Protein AF-A0A953H893-F1 (afdb_monomer_lite)

pLDDT: mean 81.86, std 15.28, range [32.81, 98.56]

Radius of gyration: 23.38 Å; chains: 1; bounding box: 54×58×66 Å

Secondary structure (DSSP, 8-state):
-----HHHHHHHHHHHS---SS-SSTTSEEEEEEEE----TTEEEEEE-SSGGGTTT-GGGSPBPEEETTTEEEEEEEE-TT-EEEEEEEEEE--GGGTT-TT--EEEEEEEEEEPPPPPP----SSEEEEEEE--SS-EEEEEEETTEEEEEE-EEEEE-SSTT-EEEEEEEES-TTS-EEEEEE-SSS-EE-BTTTBPEEE--SEEEEETTEEESS---SS-PPPEEEEEEEE--TTSPPPEEEEEEE-TTTTT-TT--B-EEEEESGGGTSSSS--SSS-----HHHHHHHHHHTTSS---EEEEE---TTHHHHTSPTT--SSS-----HHHHHHHIIIIIHHHHHHHS-B--SGGGEEEEEETHHHHHHHHHHHH-TTT--EEEEES--GGG-HHHHHHHHH-TT--S-EEEEE--

Structure (mmCIF, N/CA/C/O backbone):
data_AF-A0A953H893-F1
#
_entry.id   AF-A0A953H893-F1
#
loop_
_atom_site.group_PDB
_atom_site.id
_atom_site.type_symbol
_atom_site.label_atom_id
_atom_site.label_alt_id
_atom_site.label_comp_id
_atom_site.label_asym_id
_atom_site.label_entity_id
_atom_site.label_seq_id
_atom_site.pdbx_PDB_ins_code
_atom_site.Cartn_x
_atom_site.Cartn_y
_atom_site.Cartn_z
_atom_site.occupancy
_atom_site.B_iso_or_equiv
_atom_site.auth_seq_id
_atom_site.aut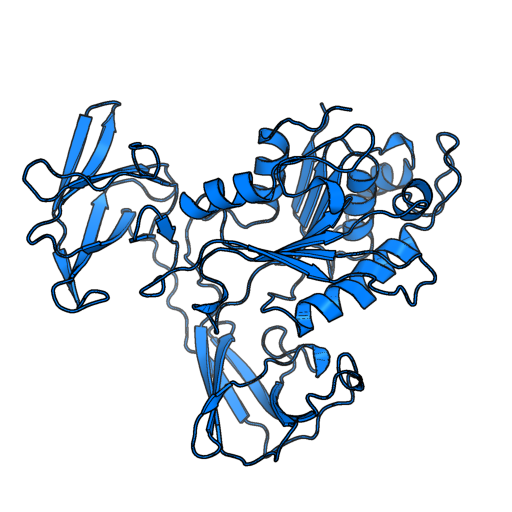h_comp_id
_atom_site.auth_asym_id
_atom_site.auth_atom_id
_atom_site.pdbx_PDB_model_num
ATOM 1 N N . MET A 1 1 ? -2.172 22.634 14.575 1.00 36.78 1 MET A N 1
ATOM 2 C CA . MET A 1 1 ? -1.052 21.774 14.131 1.00 36.78 1 MET A CA 1
ATOM 3 C C . MET A 1 1 ? -1.237 21.489 12.650 1.00 36.78 1 MET A C 1
ATOM 5 O O . MET A 1 1 ? -2.146 20.749 12.299 1.00 36.78 1 MET A O 1
ATOM 9 N N . ASN A 1 2 ? -0.450 22.142 11.789 1.00 32.81 2 ASN A N 1
ATOM 10 C CA . ASN A 1 2 ? -0.478 21.921 10.341 1.00 32.81 2 ASN A CA 1
ATOM 11 C C . ASN A 1 2 ? 0.311 20.649 10.010 1.00 32.81 2 ASN A C 1
ATOM 13 O O . ASN A 1 2 ? 1.534 20.639 10.095 1.00 32.81 2 ASN A O 1
ATOM 17 N N . LEU A 1 3 ? -0.390 19.582 9.630 1.00 42.53 3 LEU A N 1
ATOM 18 C CA . LEU A 1 3 ? 0.202 18.328 9.139 1.00 42.53 3 LEU A CA 1
ATOM 19 C C . LEU A 1 3 ? 0.480 18.330 7.639 1.00 42.53 3 LEU A C 1
ATOM 21 O O . LEU A 1 3 ? 0.764 17.288 7.059 1.00 42.53 3 LEU A O 1
ATOM 25 N N . SER A 1 4 ? 0.437 19.493 6.998 1.00 41.81 4 SER A N 1
ATOM 26 C CA . SER A 1 4 ? 0.643 19.632 5.559 1.00 41.81 4 SER A CA 1
ATOM 27 C C . SER A 1 4 ? 2.112 19.480 5.136 1.00 41.81 4 SER A C 1
ATOM 29 O O . SER A 1 4 ? 2.540 20.158 4.208 1.00 41.81 4 SER A O 1
ATOM 31 N N . VAL A 1 5 ? 2.913 18.640 5.803 1.00 49.06 5 VAL A N 1
ATOM 32 C CA . VAL A 1 5 ? 4.289 18.350 5.375 1.00 49.06 5 VAL A CA 1
ATOM 33 C C . VAL A 1 5 ? 4.321 16.941 4.777 1.00 49.06 5 VAL A C 1
ATOM 35 O O . VAL A 1 5 ? 4.473 15.972 5.526 1.00 49.06 5 VAL A O 1
ATOM 38 N N . PRO A 1 6 ? 4.213 16.803 3.438 1.00 49.00 6 PRO A N 1
ATOM 39 C CA . PRO A 1 6 ? 4.282 15.526 2.723 1.00 49.00 6 PRO A CA 1
ATOM 40 C C . PRO A 1 6 ? 5.420 14.608 3.190 1.00 49.00 6 PRO A C 1
ATOM 42 O O . PRO A 1 6 ? 5.248 13.396 3.246 1.00 49.00 6 PRO A O 1
ATOM 45 N N . GLY A 1 7 ? 6.559 15.172 3.610 1.00 47.12 7 GLY A N 1
ATOM 46 C CA . GLY A 1 7 ? 7.709 14.411 4.110 1.00 47.12 7 GLY A CA 1
ATOM 47 C C . GLY A 1 7 ? 7.416 13.513 5.321 1.00 47.12 7 GLY A C 1
ATOM 48 O O . GLY A 1 7 ? 7.920 12.397 5.376 1.00 47.12 7 GLY A O 1
ATOM 49 N N . LYS A 1 8 ? 6.564 13.939 6.261 1.00 55.28 8 LYS A N 1
ATOM 50 C CA . LYS A 1 8 ? 6.243 13.152 7.470 1.00 55.28 8 LYS A CA 1
ATOM 51 C C . LYS A 1 8 ? 5.391 11.923 7.135 1.00 55.28 8 LYS A C 1
ATOM 53 O O . LYS A 1 8 ? 5.615 10.831 7.655 1.00 55.28 8 LYS A O 1
ATOM 58 N N . ILE A 1 9 ? 4.455 12.096 6.204 1.00 57.38 9 ILE A N 1
ATOM 59 C CA . ILE A 1 9 ? 3.595 11.027 5.685 1.00 57.38 9 ILE A CA 1
ATOM 60 C C . ILE A 1 9 ? 4.431 10.022 4.888 1.00 57.38 9 ILE A C 1
ATOM 62 O O . ILE A 1 9 ? 4.308 8.821 5.107 1.00 57.38 9 ILE A O 1
ATOM 66 N N . VAL A 1 10 ? 5.342 10.503 4.035 1.00 52.44 10 VAL A N 1
ATOM 67 C CA . VAL A 1 10 ? 6.276 9.661 3.266 1.00 52.44 10 VAL A CA 1
ATOM 68 C C . VAL A 1 10 ? 7.054 8.708 4.179 1.00 52.44 10 VAL A C 1
ATOM 70 O O . VAL A 1 10 ? 7.109 7.512 3.903 1.00 52.44 10 VAL A O 1
ATOM 73 N N . VAL A 1 11 ? 7.622 9.198 5.285 1.00 50.47 11 VAL A N 1
ATOM 74 C CA . VAL A 1 11 ? 8.445 8.361 6.175 1.00 50.47 11 VAL A CA 1
ATOM 75 C C . VAL A 1 11 ? 7.604 7.337 6.945 1.00 50.47 11 VAL A C 1
ATOM 77 O O . VAL A 1 11 ? 7.998 6.173 7.038 1.00 50.47 11 VAL A O 1
ATOM 80 N N . ALA A 1 12 ? 6.416 7.715 7.425 1.00 52.75 12 ALA A N 1
ATOM 81 C CA . ALA A 1 12 ? 5.492 6.764 8.046 1.00 52.75 12 ALA A CA 1
ATOM 82 C C . ALA A 1 12 ? 5.091 5.637 7.076 1.00 52.75 12 ALA A C 1
ATOM 84 O O . ALA A 1 12 ? 5.071 4.466 7.458 1.00 52.75 12 ALA A O 1
ATOM 85 N N . LEU A 1 13 ? 4.833 5.974 5.809 1.00 55.53 13 LEU A N 1
ATOM 86 C CA . LEU A 1 13 ? 4.508 5.008 4.757 1.00 55.53 13 LEU A CA 1
ATOM 87 C C . LEU A 1 13 ? 5.696 4.094 4.429 1.00 55.53 13 LEU A C 1
ATOM 89 O O . LEU A 1 13 ? 5.523 2.884 4.292 1.00 55.53 13 LEU A O 1
ATOM 93 N N . LEU A 1 14 ? 6.910 4.645 4.369 1.00 49.81 14 LEU A N 1
ATOM 94 C CA . LEU A 1 14 ? 8.134 3.867 4.166 1.00 49.81 14 LEU A CA 1
ATOM 95 C C . LEU A 1 14 ? 8.400 2.890 5.316 1.00 49.81 14 LEU A C 1
ATOM 97 O O . LEU A 1 14 ? 8.909 1.804 5.070 1.00 49.81 14 LEU A O 1
ATOM 101 N N . LEU A 1 15 ? 8.032 3.227 6.554 1.00 49.03 15 LEU A N 1
ATOM 102 C CA . LEU A 1 15 ? 8.208 2.352 7.721 1.00 49.03 15 LEU A CA 1
ATOM 103 C C . LEU A 1 15 ? 7.083 1.325 7.877 1.00 49.03 15 LEU A C 1
ATOM 105 O O . LEU A 1 15 ? 7.328 0.202 8.336 1.00 49.03 15 LEU A O 1
ATOM 109 N N . ALA A 1 16 ? 5.875 1.665 7.413 1.00 45.41 16 ALA A N 1
ATOM 110 C CA . ALA A 1 16 ? 4.759 0.736 7.254 1.00 45.41 16 ALA A CA 1
ATOM 111 C C . ALA A 1 16 ? 5.060 -0.375 6.221 1.00 45.41 16 ALA A C 1
ATOM 113 O O . ALA A 1 16 ? 4.390 -1.414 6.179 1.00 45.41 16 ALA A O 1
ATOM 114 N N . VAL A 1 17 ? 6.112 -0.218 5.418 1.00 46.03 17 VAL A N 1
ATOM 115 C CA . VAL A 1 17 ? 6.504 -1.136 4.351 1.00 46.03 17 VAL A CA 1
ATOM 116 C C . VAL A 1 17 ? 7.952 -1.607 4.571 1.00 46.03 17 VAL A C 1
ATOM 118 O O . VAL A 1 17 ? 8.755 -0.944 5.215 1.00 46.03 17 VAL A O 1
ATOM 121 N N . ASN A 1 18 ? 8.307 -2.824 4.149 1.00 42.53 18 ASN A N 1
ATOM 122 C CA . ASN A 1 18 ? 9.718 -3.229 4.187 1.00 42.53 18 ASN A CA 1
ATOM 123 C C . ASN A 1 18 ? 10.479 -2.446 3.106 1.00 42.53 18 ASN A C 1
ATOM 125 O O . ASN A 1 18 ? 10.007 -2.462 1.966 1.00 42.53 18 ASN A O 1
ATOM 129 N N . PRO A 1 19 ? 11.609 -1.778 3.422 1.00 40.00 19 PRO A N 1
ATOM 130 C CA . PRO A 1 19 ? 12.441 -1.182 2.387 1.00 40.00 19 PRO A CA 1
ATOM 131 C C . PRO A 1 19 ? 12.851 -2.281 1.407 1.00 40.00 19 PRO A C 1
ATOM 133 O O . PRO A 1 19 ? 13.247 -3.371 1.814 1.00 40.00 19 PRO A O 1
ATOM 136 N N . LEU A 1 20 ? 12.715 -1.983 0.117 1.00 44.66 20 LEU A N 1
ATOM 137 C CA . LEU A 1 20 ? 12.927 -2.879 -1.025 1.00 44.66 20 LEU A CA 1
ATOM 138 C C . LEU A 1 20 ? 14.404 -3.241 -1.269 1.00 44.66 20 LEU A C 1
ATOM 140 O O . LEU A 1 20 ? 14.772 -3.649 -2.370 1.00 44.66 20 LEU A O 1
ATOM 144 N N . HIS A 1 21 ? 15.256 -3.069 -0.257 1.00 37.03 21 HIS A N 1
ATOM 145 C CA . HIS A 1 21 ? 16.656 -3.454 -0.324 1.00 37.03 21 HIS A CA 1
ATOM 146 C C . HIS A 1 21 ? 16.691 -4.971 -0.325 1.00 37.03 21 HIS A C 1
ATOM 148 O O . HIS A 1 21 ? 16.448 -5.579 0.716 1.00 37.03 21 HIS A O 1
ATOM 154 N N . ALA A 1 22 ? 16.982 -5.538 -1.493 1.00 38.00 22 ALA A N 1
ATOM 155 C CA . ALA A 1 22 ? 17.021 -6.964 -1.739 1.00 38.00 22 ALA A CA 1
ATOM 156 C C . ALA A 1 22 ? 15.667 -7.681 -1.566 1.00 38.00 22 ALA A C 1
ATOM 158 O O . ALA A 1 22 ? 14.973 -7.553 -0.566 1.00 38.00 22 ALA A O 1
ATOM 159 N N . LEU A 1 23 ? 15.355 -8.557 -2.522 1.00 37.12 23 LEU A N 1
ATOM 160 C CA . LEU A 1 23 ? 14.171 -9.425 -2.584 1.00 37.12 23 LEU A CA 1
ATOM 161 C C . LEU A 1 23 ? 12.924 -8.722 -3.149 1.00 37.12 23 LEU A C 1
ATOM 163 O O . LEU A 1 23 ? 12.325 -7.843 -2.535 1.00 37.12 23 LEU A O 1
ATOM 167 N N . GLY A 1 24 ? 12.524 -9.159 -4.348 1.00 36.31 24 GLY A N 1
ATOM 168 C CA . GLY A 1 24 ? 11.235 -8.854 -4.970 1.00 36.31 24 GLY A CA 1
ATOM 169 C C . GLY A 1 24 ? 10.045 -9.381 -4.139 1.00 36.31 24 GLY A C 1
ATOM 170 O O . GLY A 1 24 ? 10.133 -9.461 -2.918 1.00 36.31 24 GLY A O 1
ATOM 171 N N . PRO A 1 25 ? 8.905 -9.780 -4.726 1.00 35.97 25 PRO A N 1
ATOM 172 C CA . PRO A 1 25 ? 7.653 -10.113 -4.018 1.00 35.97 25 PRO A CA 1
ATOM 173 C C . PRO A 1 25 ? 7.696 -11.436 -3.217 1.00 35.97 25 PRO A C 1
ATOM 175 O O . PRO A 1 25 ? 6.700 -12.134 -3.046 1.00 35.97 25 PRO A O 1
ATOM 178 N N . ASP A 1 26 ? 8.860 -11.814 -2.714 1.00 44.38 26 ASP A N 1
ATOM 179 C CA . ASP A 1 26 ? 9.380 -13.157 -2.846 1.00 44.38 26 ASP A CA 1
ATOM 180 C C . ASP A 1 26 ? 9.545 -13.858 -1.488 1.00 44.38 26 ASP A C 1
ATOM 182 O O . ASP A 1 26 ? 10.464 -14.640 -1.281 1.00 44.38 26 ASP A O 1
ATOM 186 N N . GLN A 1 27 ? 8.593 -13.674 -0.575 1.00 50.25 27 GLN A N 1
ATOM 187 C CA . GLN A 1 27 ? 8.448 -14.550 0.603 1.00 50.25 27 GLN A CA 1
ATOM 188 C C . GLN A 1 27 ? 7.457 -15.697 0.371 1.00 50.25 27 GLN A C 1
ATOM 190 O O . GLN A 1 27 ? 7.289 -16.553 1.231 1.00 50.25 27 GLN A O 1
ATOM 195 N N . LEU A 1 28 ? 6.796 -15.724 -0.789 1.00 52.19 28 LEU A N 1
ATOM 196 C CA . LEU A 1 28 ? 5.761 -16.696 -1.116 1.00 52.19 28 LEU A CA 1
ATOM 197 C C . LEU A 1 28 ? 6.051 -17.350 -2.479 1.00 52.19 28 LEU A C 1
ATOM 199 O O . LEU A 1 28 ? 6.642 -16.735 -3.365 1.00 52.19 28 LEU A O 1
ATOM 203 N N . VAL A 1 29 ? 5.656 -18.608 -2.634 1.00 61.03 29 VAL A N 1
ATOM 204 C CA . VAL A 1 29 ? 5.657 -19.395 -3.867 1.00 61.03 29 VAL A CA 1
ATOM 205 C C . VAL A 1 29 ? 4.220 -19.452 -4.360 1.00 61.03 29 VAL A C 1
ATOM 207 O O . VAL A 1 29 ? 3.318 -19.871 -3.630 1.00 61.03 29 VAL A O 1
ATOM 210 N N . THR A 1 30 ? 4.002 -19.010 -5.598 1.00 70.44 30 THR A N 1
ATOM 211 C CA . THR A 1 30 ? 2.677 -19.075 -6.220 1.00 70.44 30 THR A CA 1
ATOM 212 C C . THR A 1 30 ? 2.291 -20.535 -6.403 1.00 70.44 30 THR A C 1
ATOM 214 O O . THR A 1 30 ? 2.980 -21.287 -7.088 1.00 70.44 30 THR A O 1
ATOM 217 N N . THR A 1 31 ? 1.197 -20.930 -5.765 1.00 75.81 31 THR A N 1
ATOM 218 C CA . THR A 1 31 ? 0.697 -22.298 -5.754 1.00 75.81 31 THR A CA 1
ATOM 219 C C . THR A 1 31 ? -0.688 -22.328 -6.372 1.00 75.81 31 THR A C 1
ATOM 221 O O . THR A 1 31 ? -1.610 -21.688 -5.867 1.00 75.81 31 THR A O 1
ATOM 224 N N . ASP A 1 32 ? -0.831 -23.091 -7.453 1.00 82.88 32 ASP A N 1
ATOM 225 C CA . ASP A 1 32 ? -2.120 -23.301 -8.105 1.00 82.88 32 ASP A CA 1
ATOM 226 C C . ASP A 1 32 ? -2.994 -24.254 -7.278 1.00 82.88 32 ASP A C 1
ATOM 228 O O . ASP A 1 32 ? -2.524 -25.295 -6.794 1.00 82.88 32 ASP A O 1
ATOM 232 N N . MET A 1 33 ? -4.259 -23.870 -7.130 1.00 87.38 33 MET A N 1
ATOM 233 C CA . MET A 1 33 ? -5.335 -24.621 -6.497 1.00 87.38 33 MET A CA 1
ATOM 234 C C . MET A 1 33 ? -6.470 -24.749 -7.504 1.00 87.38 33 MET A C 1
ATOM 236 O O . MET A 1 33 ? -6.950 -23.738 -8.016 1.00 87.38 33 MET A O 1
ATOM 240 N N . THR A 1 34 ? -6.908 -25.979 -7.754 1.00 90.62 34 THR A N 1
ATOM 241 C CA . THR A 1 34 ? -7.992 -26.269 -8.694 1.00 90.62 34 THR A CA 1
ATOM 242 C C . THR A 1 34 ? -8.961 -27.245 -8.058 1.00 90.62 34 THR A C 1
ATOM 244 O O . THR A 1 34 ? -8.540 -28.249 -7.481 1.00 90.62 34 THR A O 1
ATOM 247 N N . TYR A 1 35 ? -10.252 -26.968 -8.190 1.00 92.69 35 TYR A N 1
ATOM 248 C CA . TYR A 1 35 ? -11.312 -27.877 -7.780 1.00 92.69 35 TYR A CA 1
ATOM 249 C C . TYR A 1 35 ? -12.429 -27.863 -8.816 1.00 92.69 35 TYR A C 1
ATOM 251 O O . TYR A 1 35 ? -12.827 -26.798 -9.276 1.00 92.69 35 TYR A O 1
ATOM 259 N N . THR A 1 36 ? -12.919 -29.036 -9.208 1.00 93.19 36 THR A N 1
ATOM 260 C CA . THR A 1 36 ? -13.988 -29.151 -10.211 1.00 93.19 36 THR A CA 1
ATOM 261 C C . THR A 1 36 ? -15.236 -29.675 -9.530 1.00 93.19 36 THR A C 1
ATOM 263 O O . THR A 1 36 ? -15.268 -30.836 -9.127 1.00 93.19 36 THR A O 1
ATOM 266 N N . PHE A 1 37 ? -16.222 -28.803 -9.339 1.00 90.62 37 PHE A N 1
ATOM 267 C CA . PHE A 1 37 ? -17.464 -29.137 -8.651 1.00 90.62 37 PHE A CA 1
ATOM 268 C C . PHE A 1 37 ? -18.530 -28.075 -8.913 1.00 90.62 37 PHE A C 1
ATOM 270 O O . PHE A 1 37 ? -18.253 -26.873 -8.848 1.00 90.62 37 PHE A O 1
ATOM 277 N N . ASP A 1 38 ? -19.753 -28.516 -9.187 1.00 89.81 38 ASP A N 1
ATOM 278 C CA . ASP A 1 38 ? -20.901 -27.622 -9.282 1.00 89.81 38 ASP A CA 1
ATOM 279 C C . ASP A 1 38 ? -21.455 -27.357 -7.877 1.00 89.81 38 ASP A C 1
ATOM 281 O O . ASP A 1 38 ? -21.917 -28.267 -7.190 1.00 89.81 38 ASP A O 1
ATOM 285 N N . VAL A 1 39 ? -21.367 -26.104 -7.433 1.00 87.94 39 VAL A N 1
ATOM 286 C CA . VAL A 1 39 ? -21.871 -25.656 -6.126 1.00 87.94 39 VAL A CA 1
ATOM 287 C C . VAL A 1 39 ? -23.250 -24.999 -6.207 1.00 87.94 39 VAL A C 1
ATOM 289 O O . VAL A 1 39 ? -23.786 -24.568 -5.184 1.00 87.94 39 VAL A O 1
ATOM 292 N N . GLY A 1 40 ? -23.846 -24.941 -7.399 1.00 84.75 40 GLY A N 1
ATOM 293 C CA . GLY A 1 40 ? -25.124 -24.289 -7.639 1.00 84.75 40 GLY A CA 1
ATOM 294 C C . GLY A 1 40 ? -25.056 -22.759 -7.584 1.00 84.75 40 GLY A C 1
ATOM 295 O O . GLY A 1 40 ? -24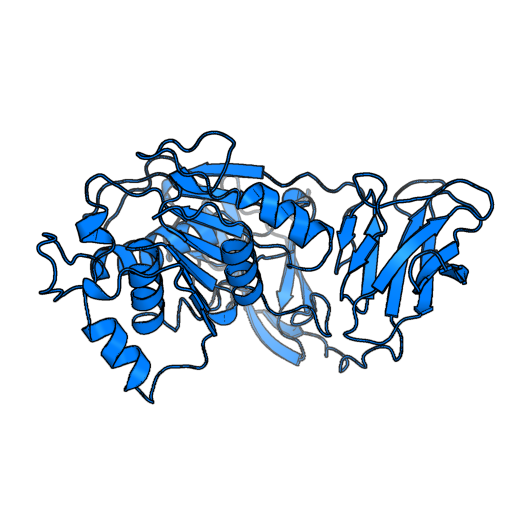.083 -22.148 -7.136 1.00 84.75 40 GLY A O 1
ATOM 296 N N . PHE A 1 41 ? -26.126 -22.123 -8.058 1.00 80.69 41 PHE A N 1
ATOM 297 C CA . PHE A 1 41 ? -26.231 -20.666 -8.111 1.00 80.69 41 PHE A CA 1
ATOM 298 C C . PHE A 1 41 ? -26.199 -20.033 -6.711 1.00 80.69 41 PHE A C 1
ATOM 300 O O . PHE A 1 41 ? -26.800 -20.548 -5.771 1.00 80.69 41 PHE A O 1
ATOM 307 N N . GLY A 1 42 ? -25.524 -18.886 -6.590 1.00 80.56 42 GLY A N 1
ATOM 308 C CA . GLY A 1 42 ? -25.400 -18.153 -5.325 1.00 80.56 42 GLY A CA 1
ATOM 309 C C . GLY A 1 42 ? -24.363 -18.725 -4.357 1.00 80.56 42 GLY A C 1
ATOM 310 O O . GLY A 1 42 ? -24.311 -18.284 -3.207 1.00 80.56 42 GLY A O 1
ATOM 311 N N . ASN A 1 43 ? -23.543 -19.677 -4.809 1.00 86.62 43 ASN A N 1
ATOM 312 C CA . ASN A 1 43 ? -22.453 -20.240 -4.031 1.00 86.62 43 ASN A CA 1
ATOM 313 C C . ASN A 1 43 ? -21.107 -20.133 -4.748 1.00 86.62 43 ASN A C 1
ATOM 315 O O . ASN A 1 43 ? -21.029 -20.046 -5.974 1.00 86.62 43 ASN A O 1
ATOM 319 N N . SER A 1 44 ? -20.038 -20.196 -3.960 1.00 87.50 44 SER A N 1
ATOM 320 C CA . SER A 1 44 ? -18.665 -20.161 -4.447 1.00 87.50 44 SER A CA 1
ATOM 321 C C . SER A 1 44 ? -17.751 -21.091 -3.664 1.00 87.50 44 SER A C 1
ATOM 323 O O . SER A 1 44 ? -17.996 -21.395 -2.494 1.00 87.50 44 SER A O 1
ATOM 325 N N . ILE A 1 45 ? -16.658 -21.505 -4.306 1.00 91.38 45 ILE A N 1
ATOM 326 C CA . ILE A 1 45 ? -15.646 -22.356 -3.678 1.00 91.38 45 ILE A CA 1
ATOM 327 C C . ILE A 1 45 ? -14.568 -21.514 -3.014 1.00 91.38 45 ILE A C 1
ATOM 329 O O . ILE A 1 45 ? -14.069 -20.544 -3.581 1.00 91.38 45 ILE A O 1
ATOM 333 N N . PHE A 1 46 ? -14.184 -21.923 -1.812 1.00 91.31 46 PHE A N 1
ATOM 334 C CA . PHE A 1 46 ? -13.110 -21.335 -1.029 1.00 91.31 46 PHE A CA 1
ATOM 335 C C . PHE A 1 46 ? -12.091 -22.403 -0.647 1.00 91.31 46 PHE A C 1
ATOM 337 O O . PHE A 1 46 ? -12.429 -23.582 -0.547 1.00 91.31 46 PHE A O 1
ATOM 344 N N . VAL A 1 47 ? -10.845 -21.999 -0.416 1.00 90.88 47 VAL A N 1
ATOM 345 C CA . VAL A 1 47 ? -9.776 -22.882 0.069 1.00 90.88 47 VAL A CA 1
ATOM 346 C C . VAL A 1 47 ? -9.368 -22.487 1.485 1.00 90.88 47 VAL A C 1
ATOM 348 O O . VAL A 1 47 ? -9.115 -21.318 1.748 1.00 90.88 47 VAL A O 1
ATOM 351 N N . GLY A 1 48 ? -9.310 -23.449 2.405 1.00 87.25 48 GLY A N 1
ATOM 352 C CA . GLY A 1 48 ? -9.019 -23.207 3.820 1.00 87.25 48 GLY A CA 1
ATOM 353 C C . GLY A 1 48 ? -7.914 -24.106 4.368 1.00 87.25 48 GLY A C 1
ATOM 354 O O . GLY A 1 48 ? -7.876 -25.296 4.055 1.00 87.25 48 GLY A O 1
ATOM 355 N N . ALA A 1 49 ? -7.035 -23.554 5.205 1.00 83.31 49 ALA A N 1
ATOM 356 C CA . ALA A 1 49 ? -6.023 -24.290 5.968 1.00 83.31 49 ALA A CA 1
ATOM 357 C C . ALA A 1 49 ? -5.625 -23.510 7.239 1.00 83.31 49 ALA A C 1
ATOM 359 O O . ALA A 1 49 ? -5.843 -22.297 7.289 1.00 83.31 49 ALA A O 1
ATOM 360 N N . PRO A 1 50 ? -5.001 -24.153 8.246 1.00 80.06 50 PRO A N 1
ATOM 361 C CA . PRO A 1 50 ? -4.485 -23.487 9.446 1.00 80.06 50 PRO A CA 1
ATOM 362 C C . PRO A 1 50 ? -3.157 -22.761 9.159 1.00 80.06 50 PRO A C 1
ATOM 364 O O . PRO A 1 50 ? -2.152 -22.972 9.831 1.00 80.06 50 PRO A O 1
ATOM 367 N N . ILE A 1 51 ? -3.134 -21.965 8.088 1.00 62.94 51 ILE A N 1
ATOM 368 C CA . ILE A 1 51 ? -2.057 -21.030 7.772 1.00 62.94 51 ILE A CA 1
ATOM 369 C C . ILE A 1 51 ? -2.666 -19.691 7.336 1.00 62.94 51 ILE A C 1
ATOM 371 O O . ILE A 1 51 ? -3.704 -19.693 6.662 1.00 62.94 51 ILE A O 1
ATOM 375 N N . PRO A 1 52 ? -2.029 -18.546 7.641 1.00 56.94 52 PRO A N 1
ATOM 376 C CA . PRO A 1 52 ? -2.612 -17.223 7.402 1.00 56.94 52 PRO A CA 1
ATOM 377 C C . PRO A 1 52 ? -3.062 -16.971 5.960 1.00 56.94 52 PRO A C 1
ATOM 379 O O . PRO A 1 52 ? -4.099 -16.355 5.726 1.00 56.94 52 PRO A O 1
ATOM 382 N N . GLN A 1 53 ? -2.301 -17.470 4.983 1.00 64.25 53 GLN A N 1
ATOM 383 C CA . GLN A 1 53 ? -2.569 -17.283 3.554 1.00 64.25 53 GLN A CA 1
ATOM 384 C C . GLN A 1 53 ? -3.793 -18.071 3.060 1.00 64.25 53 GLN A C 1
ATOM 386 O O . GLN A 1 53 ? -4.320 -17.761 1.996 1.00 64.25 53 GLN A O 1
ATOM 391 N N . LEU A 1 54 ? -4.244 -19.074 3.820 1.00 73.12 54 LEU A N 1
ATOM 392 C CA . LEU A 1 54 ? -5.431 -19.888 3.541 1.00 73.12 54 LEU A CA 1
ATOM 393 C C . LEU A 1 54 ? -6.482 -19.739 4.652 1.00 73.12 54 LEU A C 1
ATOM 395 O O . LEU A 1 54 ? -7.237 -20.664 4.940 1.00 73.12 54 LEU A O 1
ATOM 399 N N . GLY A 1 55 ? -6.524 -18.569 5.285 1.00 62.84 55 GLY A N 1
ATOM 400 C CA . GLY A 1 55 ? -7.578 -18.202 6.221 1.00 62.84 55 GLY A CA 1
ATOM 401 C C . GLY A 1 55 ? -7.361 -18.613 7.673 1.00 62.84 55 GLY A C 1
ATOM 402 O O . GLY A 1 55 ? -8.238 -18.324 8.473 1.00 62.84 55 GLY A O 1
ATOM 403 N N . ASP A 1 56 ? -6.229 -19.220 8.040 1.00 69.00 56 ASP A N 1
ATOM 404 C CA . ASP A 1 56 ? -5.878 -19.555 9.433 1.00 69.00 56 ASP A CA 1
ATOM 405 C C . ASP A 1 56 ? -6.952 -20.388 10.164 1.00 69.00 56 ASP A C 1
ATOM 407 O O . ASP A 1 56 ? -7.314 -20.151 11.313 1.00 69.00 56 ASP A O 1
ATOM 411 N N . GLY A 1 57 ? -7.555 -21.336 9.441 1.00 70.38 57 GLY A N 1
ATOM 412 C CA . GLY A 1 57 ? -8.664 -22.156 9.940 1.00 70.38 57 GLY A CA 1
ATOM 413 C C . GLY A 1 57 ? -10.009 -21.423 10.060 1.00 70.38 57 GLY A C 1
ATOM 414 O O . GLY A 1 57 ? -11.003 -22.047 10.421 1.00 70.38 57 GLY A O 1
ATOM 415 N N . GLN A 1 58 ? -10.074 -20.135 9.719 1.00 67.88 58 GLN A N 1
ATOM 416 C CA . GLN A 1 58 ? -11.291 -19.326 9.740 1.00 67.88 58 GLN A CA 1
ATOM 417 C C . GLN A 1 58 ? -11.870 -19.167 8.328 1.00 67.88 58 GLN A C 1
ATOM 419 O O . GLN A 1 58 ? -11.193 -18.736 7.393 1.00 67.88 58 GLN A O 1
ATOM 424 N N . MET A 1 59 ? -13.165 -19.459 8.168 1.00 77.44 59 MET A N 1
ATOM 425 C CA . MET A 1 59 ? -13.842 -19.340 6.866 1.00 77.44 59 MET A CA 1
ATOM 426 C C . MET A 1 59 ? -13.965 -17.912 6.361 1.00 77.44 59 MET A C 1
ATOM 428 O O . MET A 1 59 ? -13.938 -17.697 5.152 1.00 77.44 59 MET A O 1
ATOM 432 N N . ILE A 1 60 ? -14.034 -16.931 7.258 1.00 64.31 60 ILE A N 1
ATOM 433 C CA . ILE A 1 60 ? -14.181 -15.513 6.899 1.00 64.31 60 ILE A CA 1
ATOM 434 C C . ILE A 1 60 ? -12.971 -15.017 6.090 1.00 64.31 60 ILE A C 1
ATOM 436 O O . ILE A 1 60 ? -13.119 -14.162 5.222 1.00 64.31 60 ILE A O 1
ATOM 440 N N . THR A 1 61 ? -11.793 -15.583 6.345 1.00 61.34 61 THR A N 1
ATOM 441 C CA . THR A 1 61 ? -10.504 -15.190 5.758 1.00 61.34 61 THR A CA 1
ATOM 442 C C . THR A 1 61 ? -9.981 -16.179 4.715 1.00 61.34 61 THR A C 1
ATOM 444 O O . THR A 1 61 ? -8.888 -15.986 4.185 1.00 61.34 61 THR A O 1
ATOM 447 N N . ALA A 1 62 ? -10.734 -17.240 4.414 1.00 75.88 62 ALA A N 1
ATOM 448 C CA . ALA A 1 62 ? -10.382 -18.205 3.379 1.00 75.88 62 ALA A CA 1
ATOM 449 C C . ALA A 1 62 ? -10.402 -17.543 1.981 1.00 75.88 62 ALA A C 1
ATOM 451 O O . ALA A 1 62 ? -11.350 -16.813 1.676 1.00 75.88 62 ALA A O 1
ATOM 452 N N . PRO A 1 63 ? -9.405 -17.787 1.109 1.00 72.62 63 PRO A N 1
ATOM 453 C CA . PRO A 1 63 ? -9.429 -17.297 -0.268 1.00 72.62 63 PRO A CA 1
ATOM 454 C C . PRO A 1 63 ? -10.567 -17.899 -1.103 1.00 72.62 63 PRO A C 1
ATOM 456 O O . PRO A 1 63 ? -10.745 -19.120 -1.135 1.00 72.62 63 PRO A O 1
ATOM 459 N N . LYS A 1 64 ? -11.300 -17.038 -1.820 1.00 82.44 64 LYS A N 1
ATOM 460 C CA . LYS A 1 64 ? -12.306 -17.417 -2.827 1.00 82.44 64 LYS A CA 1
ATOM 461 C C . LYS A 1 64 ? -11.625 -17.854 -4.126 1.00 82.44 64 LYS A C 1
ATOM 463 O O . LYS A 1 64 ? -10.690 -17.195 -4.581 1.00 82.44 64 LYS A O 1
ATOM 468 N N . LEU A 1 65 ? -12.108 -18.930 -4.738 1.00 85.75 65 LEU A N 1
ATOM 469 C CA . LEU A 1 65 ? -11.691 -19.375 -6.066 1.00 85.75 65 LEU A CA 1
ATOM 470 C C . LEU A 1 65 ? -12.522 -18.683 -7.153 1.00 85.75 65 LEU A C 1
ATOM 472 O O . LEU A 1 65 ? -13.687 -18.336 -6.957 1.00 85.75 65 LEU A O 1
ATOM 476 N N . VAL A 1 66 ? -11.918 -18.518 -8.325 1.00 78.50 66 VAL A N 1
ATOM 477 C CA . VAL A 1 66 ? -12.548 -17.960 -9.521 1.00 78.50 66 VAL A CA 1
ATOM 478 C C . VAL A 1 66 ? -13.152 -19.093 -10.346 1.00 78.50 66 VAL A C 1
ATOM 480 O O . VAL A 1 66 ? -12.462 -20.059 -10.677 1.00 78.50 66 VAL A O 1
ATOM 483 N N . TYR A 1 67 ? -14.435 -18.962 -10.679 1.00 79.25 67 TYR A N 1
ATOM 484 C CA . TYR A 1 67 ? -15.142 -19.884 -11.563 1.00 79.25 67 TYR A CA 1
ATOM 485 C C . TYR A 1 67 ? -14.691 -19.719 -13.017 1.00 79.25 67 TYR A C 1
ATOM 487 O O . TYR A 1 67 ? -14.554 -18.604 -13.522 1.00 79.25 67 TYR A O 1
ATOM 495 N N . THR A 1 68 ? -14.544 -20.844 -13.706 1.00 79.38 68 THR A N 1
ATOM 496 C CA . THR A 1 68 ? -14.382 -20.935 -15.157 1.00 79.38 68 THR A CA 1
ATOM 497 C C . THR A 1 68 ? -15.390 -21.945 -15.726 1.00 79.38 68 THR A C 1
ATOM 499 O O . THR A 1 68 ? -15.808 -22.855 -15.000 1.00 79.38 68 THR A O 1
ATOM 502 N N . PRO A 1 69 ? -15.829 -21.792 -16.996 1.00 81.81 69 PRO A N 1
ATOM 503 C CA . PRO A 1 69 ? -16.798 -22.698 -17.614 1.00 81.81 69 PRO A CA 1
ATOM 504 C C . PRO A 1 69 ? -16.423 -24.177 -17.453 1.00 81.81 69 PRO A C 1
ATOM 506 O O . PRO A 1 69 ? -15.260 -24.545 -17.601 1.00 81.81 69 PRO A O 1
ATOM 509 N N . GLY A 1 70 ? -17.421 -25.017 -17.162 1.00 85.44 70 GLY A N 1
ATOM 510 C CA . GLY A 1 70 ? -17.220 -26.438 -16.852 1.00 85.44 70 GLY A CA 1
ATOM 511 C C . GLY A 1 70 ? -17.103 -26.748 -15.356 1.00 85.44 70 GLY A C 1
ATOM 512 O O . GLY A 1 70 ? -16.570 -27.794 -15.001 1.00 85.44 70 GLY A O 1
ATOM 513 N N . ALA A 1 71 ? -17.586 -25.854 -14.482 1.00 87.44 71 ALA A N 1
ATOM 514 C CA . ALA A 1 71 ? -17.529 -26.018 -13.025 1.00 87.44 71 ALA A CA 1
ATOM 515 C C . ALA A 1 71 ? -16.105 -26.147 -12.463 1.00 87.44 71 ALA A C 1
ATOM 517 O O . ALA A 1 71 ? -15.892 -26.762 -11.417 1.00 87.44 71 ALA A O 1
ATOM 518 N N . VAL A 1 72 ? -15.131 -25.539 -13.145 1.00 90.50 72 VAL A N 1
ATOM 519 C CA . VAL A 1 72 ? -13.731 -25.526 -12.725 1.00 90.50 72 VAL A CA 1
ATOM 520 C C . VAL A 1 72 ? -13.462 -24.247 -11.945 1.00 90.50 72 VAL A C 1
ATOM 522 O O . VAL A 1 72 ? -13.595 -23.137 -12.459 1.00 90.50 72 VAL A O 1
ATOM 525 N N . TRP A 1 73 ? -13.046 -24.406 -10.699 1.00 89.50 73 TRP A N 1
ATOM 526 C CA . TRP A 1 73 ? -12.708 -23.328 -9.787 1.00 89.50 73 TRP A CA 1
ATOM 527 C C . TRP A 1 73 ? -11.201 -23.281 -9.617 1.00 89.50 73 TRP A C 1
ATOM 529 O O . TRP A 1 73 ? -10.580 -24.305 -9.327 1.00 89.50 73 TRP A O 1
ATOM 539 N N . THR A 1 74 ? -10.606 -22.101 -9.772 1.00 83.44 74 THR A N 1
ATOM 540 C CA . THR A 1 74 ? -9.152 -21.930 -9.676 1.00 83.44 74 THR A CA 1
ATOM 541 C C . THR A 1 74 ? -8.763 -20.780 -8.759 1.00 83.44 74 THR A C 1
ATOM 543 O O . THR A 1 74 ? -9.441 -19.760 -8.677 1.00 83.44 74 THR A O 1
ATOM 546 N N . ALA A 1 75 ? -7.639 -20.929 -8.069 1.00 75.88 75 ALA A N 1
ATOM 547 C CA . ALA A 1 75 ? -6.951 -19.834 -7.403 1.00 75.88 75 ALA A CA 1
ATOM 548 C C . ALA A 1 75 ? -5.446 -20.043 -7.525 1.00 75.88 75 ALA A C 1
ATOM 550 O O . ALA A 1 75 ? -4.964 -21.172 -7.441 1.00 75.88 75 ALA A O 1
ATOM 551 N N . LYS A 1 76 ? -4.690 -18.951 -7.657 1.00 71.00 76 LYS A N 1
ATOM 552 C CA . LYS A 1 76 ? -3.255 -18.984 -7.370 1.00 71.00 76 LYS A CA 1
ATOM 553 C C . LYS A 1 76 ? -3.023 -18.271 -6.052 1.00 71.00 76 LYS A C 1
ATOM 555 O O . LYS A 1 76 ? -3.376 -17.102 -5.914 1.00 71.00 76 LYS A O 1
ATOM 560 N N . VAL A 1 77 ? -2.444 -18.979 -5.091 1.00 65.81 77 VAL A N 1
ATOM 561 C CA . VAL A 1 77 ? -2.196 -18.455 -3.746 1.00 65.81 77 VAL A CA 1
ATOM 562 C C . VAL A 1 77 ? -0.695 -18.371 -3.520 1.00 65.81 77 VAL A C 1
ATOM 564 O O . VAL A 1 77 ? 0.028 -19.333 -3.772 1.00 65.81 77 VAL A O 1
ATOM 567 N N . GLY A 1 78 ? -0.206 -17.227 -3.046 1.00 63.94 78 GLY A N 1
ATOM 568 C CA . GLY A 1 78 ? 1.166 -17.129 -2.557 1.00 63.94 78 GLY A CA 1
ATOM 569 C C . GLY A 1 78 ? 1.287 -17.832 -1.205 1.00 63.94 78 GLY A C 1
ATOM 570 O O . GLY A 1 78 ? 0.649 -17.401 -0.250 1.00 63.94 78 GLY A O 1
ATOM 571 N N . LEU A 1 79 ? 2.110 -18.877 -1.108 1.00 70.00 79 LEU A N 1
ATOM 572 C CA . LEU A 1 79 ? 2.308 -19.665 0.117 1.00 70.00 79 LEU A CA 1
ATOM 573 C C . LEU A 1 79 ? 3.783 -19.695 0.539 1.00 70.00 79 LEU A C 1
ATOM 575 O O . LEU A 1 79 ? 4.641 -19.625 -0.337 1.00 70.00 79 LEU A O 1
ATOM 579 N N . PRO A 1 80 ? 4.121 -19.776 1.839 1.00 59.72 80 PRO A N 1
ATOM 580 C CA . PRO A 1 80 ? 5.518 -19.782 2.277 1.00 59.72 80 PRO A CA 1
ATOM 581 C C . PRO A 1 80 ? 6.305 -20.927 1.622 1.00 59.72 80 PRO A C 1
ATOM 583 O O . PRO A 1 80 ? 5.756 -22.018 1.512 1.00 59.72 80 PRO A O 1
ATOM 586 N N . PRO A 1 81 ? 7.555 -20.716 1.170 1.00 66.56 81 PRO A N 1
ATOM 587 C CA . PRO A 1 81 ? 8.355 -21.767 0.547 1.00 66.56 81 PRO A CA 1
ATOM 588 C C . PRO A 1 81 ? 8.700 -22.884 1.529 1.00 66.56 81 PRO A C 1
ATOM 590 O O . PRO A 1 81 ? 8.679 -22.677 2.741 1.00 66.56 81 PRO A O 1
ATOM 593 N N . ASN A 1 82 ? 9.074 -24.057 1.006 1.00 72.25 82 ASN A N 1
ATOM 594 C CA . ASN A 1 82 ? 9.478 -25.220 1.815 1.00 72.25 82 ASN A CA 1
ATOM 595 C C . ASN A 1 82 ? 8.475 -25.611 2.916 1.00 72.25 82 ASN A C 1
ATOM 597 O O . ASN A 1 82 ? 8.851 -26.228 3.909 1.00 72.25 82 ASN A O 1
ATOM 601 N N . THR A 1 83 ? 7.204 -25.242 2.768 1.00 66.81 83 THR A N 1
ATOM 602 C CA . THR A 1 83 ? 6.191 -25.463 3.793 1.00 66.81 83 THR A CA 1
ATOM 603 C C . THR A 1 83 ? 5.230 -26.543 3.333 1.00 66.81 83 THR A C 1
ATOM 605 O O . THR A 1 83 ? 4.662 -26.472 2.240 1.00 66.81 83 THR A O 1
ATOM 608 N N . THR A 1 84 ? 5.049 -27.547 4.185 1.00 85.19 84 THR A N 1
ATOM 609 C CA . THR A 1 84 ? 4.012 -28.564 4.027 1.00 85.19 84 THR A CA 1
ATOM 610 C C . THR A 1 84 ? 2.783 -28.126 4.803 1.00 85.19 84 THR A C 1
ATOM 612 O O . THR A 1 84 ? 2.871 -27.821 5.989 1.00 85.19 84 THR A O 1
ATOM 615 N N . PHE A 1 85 ? 1.636 -28.100 4.138 1.00 83.12 85 PHE A N 1
ATOM 616 C CA . PHE A 1 85 ? 0.359 -27.741 4.742 1.00 83.12 85 PHE A CA 1
ATOM 617 C C . PHE A 1 85 ? -0.744 -28.646 4.204 1.00 83.12 85 PHE A C 1
ATOM 619 O O . PHE A 1 85 ? -0.670 -29.172 3.090 1.00 83.12 85 PHE A O 1
ATOM 626 N N . THR A 1 86 ? -1.790 -28.789 5.009 1.00 91.94 86 THR A N 1
ATOM 627 C CA . THR A 1 86 ? -2.992 -29.542 4.665 1.00 91.94 86 THR A CA 1
ATOM 628 C C . THR A 1 86 ? -4.145 -28.566 4.517 1.00 91.94 86 THR A C 1
ATOM 630 O O . THR A 1 86 ? -4.442 -27.825 5.453 1.00 91.94 86 THR A O 1
ATOM 633 N N . TYR A 1 87 ? -4.794 -28.562 3.357 1.00 93.19 87 TYR A N 1
ATOM 634 C CA . TYR A 1 87 ? -5.909 -27.669 3.051 1.00 93.19 87 TYR A CA 1
ATOM 635 C C . TYR A 1 87 ? -7.157 -28.444 2.617 1.00 93.19 87 TYR A C 1
ATOM 637 O O . TYR A 1 87 ? -7.094 -29.635 2.304 1.00 93.19 87 TYR A O 1
ATOM 645 N N . ARG A 1 88 ? -8.305 -27.762 2.613 1.00 94.06 88 ARG A N 1
ATOM 646 C CA . ARG A 1 88 ? -9.599 -28.269 2.133 1.00 94.06 88 ARG A CA 1
ATOM 647 C C . ARG A 1 88 ? -10.314 -27.231 1.284 1.00 94.06 88 ARG A C 1
ATOM 649 O O . ARG A 1 88 ? -10.063 -26.033 1.425 1.00 94.06 88 ARG A O 1
ATOM 656 N N . PHE A 1 89 ? -11.226 -27.703 0.441 1.00 95.56 89 PHE A N 1
ATOM 657 C CA . PHE A 1 89 ? -12.177 -26.847 -0.253 1.00 95.56 89 PHE A CA 1
ATOM 658 C C . PHE A 1 89 ? -13.484 -26.752 0.528 1.00 95.56 89 PHE A C 1
ATOM 660 O O . PHE A 1 89 ? -13.864 -27.675 1.249 1.00 95.56 89 PHE A O 1
ATOM 667 N N . TYR A 1 90 ? -14.158 -25.618 0.389 1.00 93.69 90 TYR A N 1
ATOM 668 C CA . TYR A 1 90 ? -15.401 -25.319 1.082 1.00 93.69 90 TYR A CA 1
ATOM 669 C C . TYR A 1 90 ? -16.394 -24.697 0.113 1.00 93.69 90 TYR A C 1
ATOM 671 O O . TYR A 1 90 ? -16.027 -23.819 -0.667 1.00 93.69 90 TYR A O 1
ATOM 679 N N . ASN A 1 91 ? -17.647 -25.128 0.200 1.00 93.62 91 ASN A N 1
ATOM 680 C CA . ASN A 1 91 ? -18.769 -24.453 -0.425 1.00 93.62 91 ASN A CA 1
ATOM 681 C C . ASN A 1 91 ? -19.283 -23.347 0.501 1.00 93.62 91 ASN A C 1
ATOM 683 O O . ASN A 1 91 ? -19.470 -23.591 1.697 1.00 93.62 91 ASN A O 1
ATOM 687 N N . ARG A 1 92 ? -19.529 -22.153 -0.037 1.00 90.12 92 ARG A N 1
ATOM 688 C CA . ARG A 1 92 ? -20.052 -21.006 0.714 1.00 90.12 92 ARG A CA 1
ATOM 689 C C . ARG A 1 92 ? -21.159 -20.300 -0.037 1.00 90.12 92 ARG A C 1
ATOM 691 O O . ARG A 1 92 ? -21.024 -20.064 -1.233 1.00 90.12 92 ARG A O 1
ATOM 698 N N . ALA A 1 93 ? -22.161 -19.847 0.713 1.00 84.44 93 ALA A N 1
ATOM 699 C CA . ALA A 1 93 ? -23.174 -18.938 0.202 1.00 84.44 93 ALA A CA 1
ATOM 700 C C . ALA A 1 93 ? -22.587 -17.530 0.027 1.00 84.44 93 ALA A C 1
ATOM 702 O O . ALA A 1 93 ? -21.956 -16.990 0.945 1.00 84.44 93 ALA A O 1
ATOM 703 N N . ASP A 1 94 ? -22.849 -16.927 -1.132 1.00 75.06 94 ASP A N 1
ATOM 704 C CA . ASP A 1 94 ? -22.431 -15.567 -1.490 1.00 75.06 94 ASP A CA 1
ATOM 705 C C . ASP A 1 94 ? -23.438 -14.492 -1.027 1.00 75.06 94 ASP A C 1
ATOM 707 O O . ASP A 1 94 ? -23.234 -13.301 -1.261 1.00 75.06 94 ASP A O 1
ATOM 711 N N . SER A 1 95 ? -24.538 -14.882 -0.370 1.00 73.19 95 SER A N 1
ATOM 712 C CA . SER A 1 95 ? -25.560 -13.938 0.094 1.00 73.19 95 SER A CA 1
ATOM 713 C C . SER A 1 95 ? -24.979 -12.916 1.088 1.00 73.19 95 SER A C 1
ATOM 715 O O . SER A 1 95 ? -24.276 -13.327 2.017 1.00 73.19 95 SER A O 1
ATOM 717 N N . PRO A 1 96 ? -25.335 -11.617 0.999 1.00 62.78 96 PRO A N 1
ATOM 718 C CA . PRO A 1 96 ? -24.792 -10.571 1.873 1.00 62.78 96 PRO A CA 1
ATOM 719 C C . PRO A 1 96 ? -24.920 -10.849 3.378 1.00 62.78 96 PRO A C 1
ATOM 721 O O . PRO A 1 96 ? -24.014 -10.536 4.143 1.00 62.78 96 PRO A O 1
ATOM 724 N N . SER A 1 97 ? -26.004 -11.500 3.809 1.00 70.69 97 SER A N 1
ATOM 725 C CA . SER A 1 97 ? -26.246 -11.894 5.208 1.00 70.69 97 SER A CA 1
ATOM 726 C C . SER A 1 97 ? -25.290 -12.967 5.742 1.00 70.69 97 SER A C 1
ATOM 728 O O . SER A 1 97 ? -25.241 -13.203 6.945 1.00 70.69 97 SER A O 1
ATOM 730 N N . SER A 1 98 ? -24.551 -13.636 4.859 1.00 67.44 98 SER A N 1
ATOM 731 C CA . SER A 1 98 ? -23.627 -14.725 5.196 1.00 67.44 98 SER A CA 1
ATOM 732 C C . SER A 1 98 ? -22.165 -14.259 5.218 1.00 67.44 98 SER A C 1
ATOM 734 O O . SER A 1 98 ? -21.259 -15.051 5.498 1.00 67.44 98 SER A O 1
ATOM 736 N N . ILE A 1 99 ? -21.924 -12.975 4.931 1.00 57.50 99 ILE A N 1
ATOM 737 C CA . ILE A 1 99 ? -20.613 -12.327 5.006 1.00 57.50 99 ILE A CA 1
ATOM 738 C C . ILE A 1 99 ? -20.258 -12.111 6.484 1.00 57.50 99 ILE A C 1
ATOM 740 O O . ILE A 1 99 ? -21.055 -11.586 7.253 1.00 57.50 99 ILE A O 1
ATOM 744 N N . GLY A 1 100 ? -19.061 -12.542 6.897 1.00 55.38 100 GLY A N 1
ATOM 745 C CA . GLY A 1 100 ? -18.594 -12.426 8.287 1.00 55.38 100 GLY A CA 1
ATOM 746 C C . GLY A 1 100 ? -19.058 -13.540 9.236 1.00 55.38 100 GLY A C 1
ATOM 747 O O . GLY A 1 100 ? -18.677 -13.536 10.401 1.00 55.38 100 GLY A O 1
ATOM 748 N N . ASN A 1 101 ? -19.823 -14.527 8.758 1.00 71.25 101 ASN A N 1
ATOM 749 C CA . ASN A 1 101 ? -20.178 -15.712 9.540 1.00 71.25 101 ASN A CA 1
ATOM 750 C C . ASN A 1 101 ? -19.091 -16.796 9.396 1.00 71.25 101 ASN A C 1
ATOM 752 O O . ASN A 1 101 ? -18.925 -17.371 8.321 1.00 71.25 101 ASN A O 1
ATOM 756 N N . SER A 1 102 ? -18.373 -17.119 10.475 1.00 71.75 102 SER A N 1
ATOM 757 C CA . SER A 1 102 ? -17.328 -18.161 10.484 1.00 71.75 102 SER A CA 1
ATOM 758 C C . SER A 1 102 ? -17.858 -19.581 10.263 1.00 71.75 102 SER A C 1
ATOM 760 O O . SER A 1 102 ? -17.083 -20.461 9.895 1.00 71.75 102 SER A O 1
ATOM 762 N N . SER A 1 103 ? -19.167 -19.792 10.423 1.00 81.25 103 SER A N 1
ATOM 763 C CA . SER A 1 103 ? -19.852 -21.062 10.151 1.00 81.25 103 SER A CA 1
ATOM 764 C C . SER A 1 103 ? -20.392 -21.166 8.718 1.00 81.25 103 SER A C 1
ATOM 766 O O . SER A 1 103 ? -20.909 -22.213 8.336 1.00 81.25 103 SER A O 1
ATOM 768 N N . ASN A 1 104 ? -20.286 -20.106 7.905 1.00 81.19 104 ASN A N 1
ATOM 769 C CA . ASN A 1 104 ? -20.641 -20.141 6.485 1.00 81.19 104 ASN A CA 1
ATOM 770 C C . ASN A 1 104 ? -19.544 -20.894 5.721 1.00 81.19 104 ASN A C 1
ATOM 772 O O . ASN A 1 104 ? -18.628 -20.268 5.194 1.00 81.19 104 ASN A O 1
ATOM 776 N N . GLY A 1 105 ? -19.597 -22.228 5.722 1.00 85.38 105 GLY A N 1
ATOM 777 C CA . GLY A 1 105 ? -18.670 -23.085 4.985 1.00 85.38 105 GLY A CA 1
ATOM 778 C C . GLY A 1 105 ? -18.963 -24.573 5.170 1.00 85.38 105 GLY A C 1
ATOM 779 O O . GLY A 1 105 ? -18.792 -25.114 6.260 1.00 85.38 105 GLY A O 1
ATOM 780 N N . THR A 1 106 ? -19.347 -25.260 4.095 1.00 92.56 106 THR A N 1
ATOM 781 C CA . THR A 1 106 ? -19.505 -26.723 4.079 1.00 92.56 106 THR A CA 1
ATOM 782 C C . THR A 1 106 ? -18.289 -27.359 3.420 1.00 92.56 106 THR A C 1
ATOM 784 O O . THR A 1 106 ? -17.909 -26.968 2.321 1.00 92.56 106 THR A O 1
ATOM 787 N N . GLN A 1 107 ? -17.665 -28.332 4.082 1.00 92.44 107 GLN A N 1
ATOM 788 C CA . GLN A 1 107 ? -16.471 -29.001 3.558 1.00 92.44 107 GLN A CA 1
ATOM 789 C C . GLN A 1 107 ? -16.775 -29.772 2.269 1.00 92.44 107 GLN A C 1
ATOM 791 O O . GLN A 1 107 ? -17.773 -30.486 2.186 1.00 92.44 107 GLN A O 1
ATOM 796 N N . LEU A 1 108 ? -15.881 -29.651 1.291 1.00 92.62 108 LEU A N 1
ATOM 797 C CA . LEU A 1 108 ? -15.924 -30.363 0.021 1.00 92.62 108 LEU A CA 1
ATOM 798 C C . LEU A 1 108 ? -14.714 -31.293 -0.097 1.00 92.62 108 LEU A C 1
ATOM 800 O O . LEU A 1 108 ? -13.565 -30.857 -0.004 1.00 92.62 108 LEU A O 1
ATOM 804 N N . GLY A 1 109 ? -14.982 -32.573 -0.354 1.00 90.19 109 GLY A N 1
ATOM 805 C CA . GLY A 1 109 ? -13.949 -33.579 -0.586 1.00 90.19 109 GLY A CA 1
ATOM 806 C C . GLY A 1 109 ? -13.028 -33.843 0.614 1.00 90.19 109 GLY A C 1
ATOM 807 O O . GLY A 1 109 ? -13.329 -33.517 1.763 1.00 90.19 109 GLY A O 1
ATOM 808 N N . ALA A 1 110 ? -11.899 -34.494 0.331 1.00 91.31 110 ALA A N 1
ATOM 809 C CA . ALA A 1 110 ? -10.890 -34.844 1.325 1.00 91.31 110 ALA A CA 1
ATOM 810 C C . ALA A 1 110 ? -9.881 -33.704 1.565 1.00 91.31 110 ALA A C 1
ATOM 812 O O . ALA A 1 110 ? -9.713 -32.808 0.738 1.00 91.31 110 ALA A O 1
ATOM 813 N N . SER A 1 111 ? -9.162 -33.778 2.691 1.00 91.88 111 SER A N 1
ATOM 814 C CA . SER A 1 111 ? -7.949 -32.980 2.910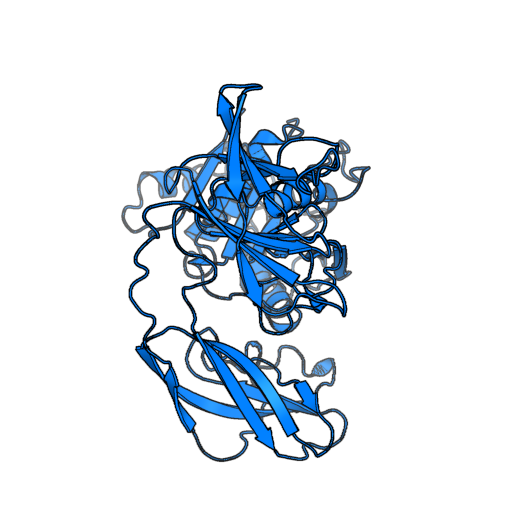 1.00 91.88 111 SER A CA 1
ATOM 815 C C . SER A 1 111 ? -6.910 -33.254 1.826 1.00 91.88 111 SER A C 1
ATOM 817 O O . SER A 1 111 ? -6.657 -34.410 1.494 1.00 91.88 111 SER A O 1
ATOM 819 N N . ILE A 1 112 ? -6.241 -32.203 1.359 1.00 94.25 112 ILE A N 1
ATOM 820 C CA . ILE A 1 112 ? -5.124 -32.297 0.421 1.00 94.25 112 ILE A CA 1
ATOM 821 C C . ILE A 1 112 ? -3.873 -31.760 1.110 1.00 94.25 112 ILE A C 1
ATOM 823 O O . ILE A 1 112 ? -3.853 -30.620 1.574 1.00 94.25 112 ILE A O 1
ATOM 827 N N . THR A 1 113 ? -2.822 -32.574 1.162 1.00 93.00 113 THR A N 1
ATOM 828 C CA . THR A 1 113 ? -1.505 -32.157 1.656 1.00 93.00 113 THR A CA 1
ATOM 829 C C . THR A 1 113 ? -0.640 -31.736 0.481 1.00 93.00 113 THR A C 1
ATOM 831 O O . THR A 1 113 ? -0.516 -32.470 -0.499 1.00 93.00 113 THR A O 1
ATOM 834 N N . LYS A 1 114 ? -0.032 -30.553 0.570 1.00 89.06 114 LYS A N 1
ATOM 835 C CA . LYS A 1 114 ? 0.878 -30.036 -0.453 1.00 89.06 114 LYS A CA 1
ATOM 836 C C . LYS A 1 114 ? 2.106 -29.435 0.211 1.00 89.06 114 LYS A C 1
ATOM 838 O O . LYS A 1 114 ? 2.006 -28.785 1.248 1.00 89.06 114 LYS A O 1
ATOM 843 N N . THR A 1 115 ? 3.254 -29.641 -0.419 1.00 85.56 115 THR A N 1
ATOM 844 C CA . THR A 1 115 ? 4.508 -28.981 -0.060 1.00 85.56 115 THR A CA 1
ATOM 845 C C . THR A 1 115 ? 4.823 -27.973 -1.150 1.00 85.56 115 THR A C 1
ATOM 847 O O . THR A 1 115 ? 4.926 -28.328 -2.325 1.00 85.56 115 THR A O 1
ATOM 850 N N . THR A 1 116 ? 4.923 -26.696 -0.790 1.00 77.31 116 THR A N 1
ATOM 851 C CA . THR A 1 116 ? 5.403 -25.662 -1.719 1.00 77.31 116 THR A CA 1
ATOM 852 C C . THR A 1 116 ? 6.847 -25.935 -2.107 1.00 77.31 116 THR A C 1
ATOM 854 O O . THR A 1 116 ? 7.641 -26.334 -1.252 1.00 77.31 116 THR A O 1
ATOM 857 N N . ALA A 1 117 ? 7.204 -25.632 -3.354 1.00 73.44 117 ALA A N 1
ATOM 858 C CA . ALA A 1 117 ? 8.582 -25.722 -3.811 1.00 73.44 117 ALA A CA 1
ATOM 859 C C . ALA A 1 117 ? 9.540 -24.937 -2.899 1.00 73.44 117 ALA A C 1
ATOM 861 O O . ALA A 1 117 ? 9.171 -23.928 -2.282 1.00 73.44 117 ALA A O 1
ATOM 862 N N . ALA A 1 118 ? 10.789 -25.393 -2.846 1.00 60.84 118 ALA A N 1
ATOM 863 C CA . ALA A 1 118 ? 11.856 -24.592 -2.283 1.00 60.84 118 ALA A CA 1
ATOM 864 C C . ALA A 1 118 ? 11.955 -23.280 -3.048 1.00 60.84 118 ALA A C 1
ATOM 866 O O . ALA A 1 118 ? 11.946 -23.263 -4.281 1.00 60.84 118 ALA A O 1
ATOM 867 N N . LYS A 1 119 ? 12.082 -22.179 -2.312 1.00 53.72 119 LYS A N 1
ATOM 868 C CA . LYS A 1 119 ? 12.598 -20.965 -2.916 1.00 53.72 119 LYS A CA 1
ATOM 869 C C . LYS A 1 119 ? 14.118 -21.076 -2.891 1.00 53.72 119 LYS A C 1
ATOM 871 O O . LYS A 1 119 ? 14.659 -21.222 -1.792 1.00 53.72 119 LYS A O 1
ATOM 876 N N . PRO A 1 120 ? 14.810 -21.043 -4.041 1.00 49.91 120 PRO A N 1
ATOM 877 C CA . PRO A 1 120 ? 16.258 -20.901 -4.037 1.00 49.91 120 PRO A CA 1
ATOM 878 C C . PRO A 1 120 ? 16.617 -19.703 -3.155 1.00 49.91 120 PRO A C 1
ATOM 880 O O . PRO A 1 120 ? 15.924 -18.682 -3.208 1.00 49.91 120 PRO A O 1
ATOM 883 N N . GLY A 1 121 ? 17.657 -19.828 -2.324 1.00 45.97 121 GLY A N 1
ATOM 884 C CA . GLY A 1 121 ? 18.196 -18.670 -1.616 1.00 45.97 121 GLY A CA 1
ATOM 885 C C . GLY A 1 121 ? 18.410 -17.555 -2.634 1.00 45.97 121 GLY A C 1
ATOM 886 O O . GLY A 1 121 ? 18.936 -17.811 -3.718 1.00 45.97 121 GLY A O 1
ATOM 887 N N . VAL A 1 122 ? 17.921 -16.350 -2.347 1.00 45.34 122 VAL A N 1
ATOM 888 C CA . VAL A 1 122 ? 18.062 -15.257 -3.305 1.00 45.34 122 VAL A CA 1
ATOM 889 C C . VAL A 1 122 ? 19.515 -14.819 -3.275 1.00 45.34 122 VAL A C 1
ATOM 891 O O . VAL A 1 122 ? 19.924 -14.011 -2.446 1.00 45.34 122 VAL A O 1
ATOM 894 N N . THR A 1 123 ? 20.311 -15.386 -4.176 1.00 46.09 123 THR A N 1
ATOM 895 C CA . THR A 1 123 ? 21.577 -14.785 -4.565 1.00 46.09 123 THR A CA 1
ATOM 896 C C . THR A 1 123 ? 21.222 -13.445 -5.175 1.00 46.09 123 THR A C 1
ATOM 898 O O . THR A 1 123 ? 20.632 -13.377 -6.256 1.00 46.09 123 THR A O 1
ATOM 901 N N . LEU A 1 124 ? 21.511 -12.375 -4.440 1.00 50.22 124 LEU A N 1
ATOM 902 C CA . LEU A 1 124 ? 21.334 -11.045 -4.984 1.00 50.22 124 LEU A CA 1
ATOM 903 C C . LEU A 1 124 ? 22.245 -10.918 -6.197 1.00 50.22 124 LEU A C 1
ATOM 905 O O . LEU A 1 124 ? 23.412 -11.319 -6.125 1.00 50.22 124 LEU A O 1
ATOM 909 N N . PRO A 1 125 ? 21.721 -10.427 -7.326 1.00 59.28 125 PRO A N 1
ATOM 910 C CA . PRO A 1 125 ? 22.553 -10.246 -8.493 1.00 59.28 125 PRO A CA 1
ATOM 911 C C . PRO A 1 125 ? 23.675 -9.269 -8.121 1.00 59.28 125 PRO A C 1
ATOM 913 O O . PRO A 1 125 ? 23.447 -8.282 -7.425 1.00 59.28 125 PRO A O 1
ATOM 916 N N . ALA A 1 126 ? 24.901 -9.553 -8.569 1.00 75.00 126 ALA A N 1
ATOM 917 C CA . ALA A 1 126 ? 26.068 -8.712 -8.277 1.00 75.00 126 ALA A CA 1
ATOM 918 C C . ALA A 1 126 ? 25.923 -7.274 -8.823 1.00 75.00 126 ALA A C 1
ATOM 920 O O . ALA A 1 126 ? 26.665 -6.378 -8.436 1.00 75.00 126 ALA A O 1
ATOM 921 N N . THR A 1 127 ? 24.963 -7.069 -9.725 1.00 84.06 127 THR A N 1
ATOM 922 C CA . THR A 1 127 ? 24.586 -5.796 -10.344 1.00 84.06 127 THR A CA 1
ATOM 923 C C . THR A 1 127 ? 23.067 -5.717 -10.455 1.00 84.06 127 THR A C 1
ATOM 925 O O . THR A 1 127 ? 22.368 -6.717 -10.278 1.00 84.06 127 THR A O 1
ATOM 928 N N . LYS A 1 128 ? 22.528 -4.540 -10.761 1.00 85.88 128 LYS A N 1
ATOM 929 C CA . LYS A 1 128 ? 21.087 -4.367 -10.948 1.00 85.88 128 LYS A CA 1
ATOM 930 C C . LYS A 1 128 ? 20.611 -4.934 -12.293 1.00 85.88 128 LYS A C 1
ATOM 932 O O . LYS A 1 128 ? 21.388 -5.131 -13.228 1.00 85.88 128 LYS A O 1
ATOM 937 N N . THR A 1 129 ? 19.310 -5.212 -12.381 1.00 88.19 129 THR A N 1
ATOM 938 C CA . THR A 1 129 ? 18.628 -5.737 -13.577 1.00 88.19 129 THR A CA 1
ATOM 939 C C . THR A 1 129 ? 17.355 -4.943 -13.876 1.00 88.19 129 THR A C 1
ATOM 941 O O . THR A 1 129 ? 16.521 -4.757 -12.989 1.00 88.19 129 THR A O 1
ATOM 944 N N . VAL A 1 130 ? 17.174 -4.523 -15.132 1.00 92.56 130 VAL A N 1
ATOM 945 C CA . VAL A 1 130 ? 15.926 -3.924 -15.645 1.00 92.56 130 VAL A CA 1
ATOM 946 C C . VAL A 1 130 ? 15.347 -4.832 -16.716 1.00 92.56 130 VAL A C 1
ATOM 948 O O . VAL A 1 130 ? 16.045 -5.209 -17.657 1.00 92.56 130 VAL A O 1
ATOM 951 N N . TYR A 1 131 ? 14.059 -5.130 -16.589 1.00 92.44 131 TYR A N 1
ATOM 952 C CA . TYR A 1 131 ? 13.231 -5.661 -17.664 1.00 92.44 131 TYR A CA 1
ATOM 953 C C . TYR A 1 131 ? 12.384 -4.543 -18.267 1.00 92.44 131 TYR A C 1
ATOM 955 O O . TYR A 1 131 ? 11.969 -3.643 -17.544 1.00 92.44 131 TYR A O 1
ATOM 963 N N . TYR A 1 132 ? 12.120 -4.596 -19.568 1.00 94.75 132 TYR A N 1
ATOM 964 C CA . TYR A 1 132 ? 11.401 -3.540 -20.281 1.00 94.75 132 TYR A CA 1
ATOM 965 C C . TYR A 1 132 ? 10.577 -4.118 -21.431 1.00 94.75 132 TYR A C 1
ATOM 967 O O . TYR A 1 132 ? 11.036 -5.024 -22.123 1.00 94.75 132 TYR A O 1
ATOM 975 N N . HIS A 1 133 ? 9.366 -3.614 -21.638 1.00 92.88 133 HIS A N 1
ATOM 976 C CA . HIS A 1 133 ? 8.548 -3.949 -22.802 1.00 92.88 133 HIS A CA 1
ATOM 977 C C . HIS A 1 133 ? 8.635 -2.821 -23.827 1.00 92.88 133 HIS A C 1
ATOM 979 O O . HIS A 1 133 ? 8.375 -1.671 -23.487 1.00 92.88 133 HIS A O 1
ATOM 985 N N . SER A 1 134 ? 9.027 -3.144 -25.062 1.00 93.56 134 SER A N 1
ATOM 986 C CA . SER A 1 134 ? 9.081 -2.156 -26.141 1.00 93.56 134 SER A CA 1
ATOM 987 C C . SER A 1 134 ? 9.079 -2.788 -27.526 1.00 93.56 134 SER A C 1
ATOM 989 O O . SER A 1 134 ? 9.590 -3.893 -27.731 1.00 93.56 134 SER A O 1
ATOM 991 N N . ALA A 1 135 ? 8.502 -2.054 -28.478 1.00 94.25 135 ALA A N 1
ATOM 992 C CA . ALA A 1 135 ? 8.556 -2.347 -29.906 1.00 94.25 135 ALA A CA 1
ATOM 993 C C . ALA A 1 135 ? 9.849 -1.833 -30.570 1.00 94.25 135 ALA A C 1
ATOM 995 O O . ALA A 1 135 ? 10.056 -2.045 -31.763 1.00 94.25 135 ALA A O 1
ATOM 996 N N . TRP A 1 136 ? 10.723 -1.148 -29.824 1.00 95.25 136 TRP A N 1
ATOM 997 C CA . TRP A 1 136 ? 12.030 -0.733 -30.328 1.00 95.25 136 TRP A CA 1
ATOM 998 C C . TRP A 1 136 ? 12.897 -1.942 -30.667 1.00 95.25 136 TRP A C 1
ATOM 1000 O O . TRP A 1 136 ? 12.907 -2.934 -29.941 1.00 95.25 136 TRP A O 1
ATOM 1010 N N . ALA A 1 137 ? 13.640 -1.837 -31.770 1.00 92.81 137 ALA A N 1
ATOM 1011 C CA . ALA A 1 137 ? 14.470 -2.924 -32.278 1.00 92.81 137 ALA A CA 1
ATOM 1012 C C . ALA A 1 137 ? 15.752 -3.131 -31.458 1.00 92.81 137 ALA A C 1
ATOM 1014 O O . ALA A 1 137 ? 16.225 -4.257 -31.346 1.00 92.81 137 ALA A O 1
ATOM 1015 N N . THR A 1 138 ? 16.319 -2.056 -30.906 1.00 93.25 138 THR A N 1
ATOM 1016 C CA . THR A 1 138 ? 17.586 -2.078 -30.159 1.00 93.25 138 THR A CA 1
ATOM 1017 C C . THR A 1 138 ? 17.558 -1.081 -28.995 1.00 93.25 138 THR A C 1
ATOM 1019 O O . THR A 1 138 ? 18.319 -0.113 -29.001 1.00 93.25 138 THR A O 1
ATOM 1022 N N . PRO A 1 139 ? 16.664 -1.253 -28.004 1.00 96.81 139 PRO A N 1
ATOM 1023 C CA . PRO A 1 139 ? 16.636 -0.367 -26.853 1.00 96.81 139 PRO A CA 1
ATOM 1024 C C . PRO A 1 139 ? 17.939 -0.465 -26.057 1.00 96.81 139 PRO A C 1
ATOM 1026 O O . PRO A 1 139 ? 18.518 -1.542 -25.879 1.00 96.81 139 PRO A O 1
ATOM 1029 N N . VAL A 1 140 ? 18.377 0.675 -25.537 1.00 97.38 140 VAL A N 1
ATOM 1030 C CA . VAL A 1 140 ? 19.569 0.800 -24.700 1.00 97.38 140 VAL A CA 1
ATOM 1031 C C . VAL A 1 140 ? 19.180 1.497 -23.404 1.00 97.38 140 VAL A C 1
ATOM 1033 O O . VAL A 1 140 ? 18.540 2.551 -23.405 1.00 97.38 140 VAL A O 1
ATOM 1036 N N . LEU A 1 141 ? 19.564 0.898 -22.280 1.00 97.75 141 LEU A N 1
ATOM 1037 C CA . LEU A 1 141 ? 19.411 1.506 -20.966 1.00 97.75 141 LEU A CA 1
ATOM 1038 C C . LEU A 1 141 ? 20.556 2.502 -20.749 1.00 97.75 141 LEU A C 1
ATOM 1040 O O . LEU A 1 141 ? 21.721 2.123 -20.820 1.00 97.75 141 LEU A O 1
ATOM 1044 N N . GLN A 1 142 ? 20.231 3.751 -20.432 1.00 97.31 142 GLN A N 1
ATOM 1045 C CA . GLN A 1 142 ? 21.199 4.776 -20.045 1.00 97.31 142 GLN A CA 1
ATOM 1046 C C . GLN A 1 142 ? 21.126 5.040 -18.556 1.00 97.31 142 GLN A C 1
ATOM 1048 O O . GLN A 1 142 ? 20.104 5.517 -18.066 1.00 97.31 142 GLN A O 1
ATOM 1053 N N . VAL A 1 143 ? 22.218 4.772 -17.846 1.00 97.06 143 VAL A N 1
ATOM 1054 C CA . VAL A 1 143 ? 22.332 5.020 -16.406 1.00 97.06 143 VAL A CA 1
ATOM 1055 C C . VAL A 1 143 ? 23.186 6.256 -16.168 1.00 97.06 143 VAL A C 1
ATOM 1057 O O . VAL A 1 143 ? 24.306 6.337 -16.666 1.00 97.06 143 VAL A O 1
ATOM 1060 N N . GLU A 1 144 ? 22.668 7.210 -15.399 1.00 96.25 144 GLU A N 1
ATOM 1061 C CA . GLU A 1 144 ? 23.406 8.412 -15.012 1.00 96.25 144 GLU A CA 1
ATOM 1062 C C . GLU A 1 144 ? 24.509 8.042 -14.006 1.00 96.25 144 GLU A C 1
ATOM 1064 O O . GLU A 1 144 ? 24.222 7.553 -12.911 1.00 96.25 144 GLU A O 1
ATOM 1069 N N . THR A 1 145 ? 25.773 8.254 -14.379 1.00 92.88 145 THR A N 1
ATOM 1070 C CA . THR A 1 145 ? 26.947 7.976 -13.526 1.00 92.88 145 THR A CA 1
ATOM 1071 C C . THR A 1 145 ? 27.353 9.202 -12.714 1.00 92.88 145 THR A C 1
ATOM 1073 O O . THR A 1 145 ? 27.711 9.097 -11.543 1.00 92.88 145 THR A O 1
ATOM 1076 N N . THR A 1 146 ? 27.234 10.375 -13.328 1.00 90.44 146 THR A N 1
ATOM 1077 C CA . THR A 1 146 ? 27.303 11.700 -12.707 1.00 90.44 146 THR A CA 1
ATOM 1078 C C . THR A 1 146 ? 26.237 12.581 -13.352 1.00 90.44 146 THR A C 1
ATOM 1080 O O . THR A 1 146 ? 25.884 12.306 -14.495 1.00 90.44 146 THR A O 1
ATOM 1083 N N . PRO A 1 147 ? 25.742 13.644 -12.693 1.00 91.38 147 PRO A N 1
ATOM 1084 C CA . PRO A 1 147 ? 24.710 14.509 -13.265 1.00 91.38 147 PRO A CA 1
ATOM 1085 C C . PRO A 1 147 ? 25.016 14.934 -14.710 1.00 91.38 147 PRO A C 1
ATOM 1087 O O . PRO A 1 147 ? 26.014 15.609 -14.955 1.00 91.38 147 PRO A O 1
ATOM 1090 N N . GLY A 1 148 ? 24.175 14.512 -15.658 1.00 91.81 148 GLY A N 1
ATOM 1091 C CA . GLY A 1 148 ? 24.334 14.802 -17.091 1.00 91.81 148 GLY A CA 1
ATOM 1092 C C . GLY A 1 148 ? 25.247 13.859 -17.895 1.00 91.81 148 GLY A C 1
ATOM 1093 O O . GLY A 1 148 ? 25.290 13.986 -19.118 1.00 91.81 148 GLY A O 1
ATOM 1094 N N . THR A 1 149 ? 25.916 12.894 -17.259 1.00 96.12 149 THR A N 1
ATOM 1095 C CA . THR A 1 149 ? 26.768 11.884 -17.913 1.00 96.12 149 THR A CA 1
ATOM 1096 C C . THR A 1 149 ? 26.137 10.504 -17.792 1.00 96.12 149 THR A C 1
ATOM 1098 O O . THR A 1 149 ? 25.749 10.087 -16.700 1.00 96.12 149 THR A O 1
ATOM 1101 N N . TYR A 1 150 ? 26.081 9.766 -18.901 1.00 96.31 150 TYR A N 1
ATOM 1102 C CA . TYR A 1 150 ? 25.395 8.478 -18.977 1.00 96.31 150 TYR A CA 1
ATOM 1103 C C . TYR A 1 150 ? 26.336 7.363 -19.428 1.00 96.31 150 TYR A C 1
ATOM 1105 O O . TYR A 1 150 ? 27.190 7.571 -20.289 1.00 96.31 150 TYR A O 1
ATOM 1113 N N . ALA A 1 151 ? 26.156 6.179 -18.848 1.00 96.94 151 ALA A N 1
ATOM 1114 C CA . ALA A 1 151 ? 26.723 4.931 -19.336 1.00 96.94 151 ALA A CA 1
ATOM 1115 C C . ALA A 1 151 ? 25.631 4.103 -20.026 1.00 96.94 151 ALA A C 1
ATOM 1117 O O . ALA A 1 151 ? 24.524 3.961 -19.495 1.00 96.94 151 ALA A O 1
ATOM 1118 N N . ASP A 1 152 ? 25.970 3.555 -21.190 1.00 97.19 152 ASP A N 1
ATOM 1119 C CA . ASP A 1 152 ? 25.066 2.774 -22.028 1.00 97.19 152 ASP A CA 1
ATOM 1120 C C . ASP A 1 152 ? 25.149 1.283 -21.685 1.00 97.19 152 ASP A C 1
ATOM 1122 O O . ASP A 1 152 ? 26.228 0.692 -21.615 1.00 97.19 152 ASP A O 1
ATOM 1126 N N . PHE A 1 153 ? 23.986 0.660 -21.531 1.00 97.06 153 PHE A N 1
ATOM 1127 C CA . PHE A 1 153 ? 23.826 -0.768 -21.291 1.00 97.06 153 PHE A CA 1
ATOM 1128 C C . PHE A 1 153 ? 22.862 -1.330 -22.343 1.00 97.06 153 PHE A C 1
ATOM 1130 O O . PHE A 1 153 ? 21.639 -1.217 -22.182 1.00 97.06 153 PHE A O 1
ATOM 1137 N N . PRO A 1 154 ? 23.383 -1.909 -23.443 1.00 96.50 154 PRO A N 1
ATOM 1138 C CA . PRO A 1 154 ? 22.556 -2.505 -24.486 1.00 96.50 154 PRO A CA 1
ATOM 1139 C C . PRO A 1 154 ? 21.614 -3.564 -23.912 1.00 96.50 154 PRO A C 1
ATOM 1141 O O . PRO A 1 154 ? 22.032 -4.418 -23.124 1.00 96.50 154 PRO A O 1
ATOM 1144 N N . MET A 1 155 ? 20.338 -3.515 -24.295 1.00 96.81 155 MET A N 1
ATOM 1145 C CA . MET A 1 155 ? 19.368 -4.495 -23.819 1.00 96.81 155 MET A CA 1
ATOM 1146 C C . MET A 1 155 ? 19.340 -5.724 -24.731 1.00 96.81 155 MET A C 1
ATOM 1148 O O . MET A 1 155 ? 19.481 -5.637 -25.947 1.00 96.81 155 MET A O 1
ATOM 1152 N N . THR A 1 156 ? 19.111 -6.890 -24.135 1.00 94.44 156 THR A N 1
ATOM 1153 C CA . THR A 1 156 ? 18.973 -8.171 -24.844 1.00 94.44 156 THR A CA 1
ATOM 1154 C C . THR A 1 156 ? 17.536 -8.662 -24.780 1.00 94.44 156 THR A C 1
ATOM 1156 O O . THR A 1 156 ? 16.862 -8.483 -23.764 1.00 94.44 156 THR A O 1
ATOM 1159 N N . THR A 1 157 ? 17.051 -9.287 -25.852 1.00 93.06 157 THR A N 1
ATOM 1160 C CA . THR A 1 157 ? 15.707 -9.873 -25.866 1.00 93.06 157 THR A CA 1
ATOM 1161 C C . THR A 1 157 ? 15.646 -11.117 -24.977 1.00 93.06 157 THR A C 1
ATOM 1163 O O . THR A 1 157 ? 16.549 -11.954 -24.976 1.00 93.06 157 THR A O 1
ATOM 1166 N N . VAL A 1 158 ? 14.584 -11.229 -24.182 1.00 88.25 158 VAL A N 1
ATOM 1167 C CA . VAL A 1 158 ? 14.335 -12.332 -23.235 1.00 88.25 158 VAL A CA 1
ATOM 1168 C C . VAL A 1 158 ? 12.921 -12.906 -23.378 1.00 88.25 158 VAL A C 1
ATOM 1170 O O . VAL A 1 158 ? 12.399 -13.562 -22.469 1.00 88.25 158 VAL A O 1
ATOM 1173 N N . GLY A 1 159 ? 12.263 -12.630 -24.504 1.00 87.25 159 GLY A N 1
ATOM 1174 C CA . GLY A 1 159 ? 10.975 -13.212 -24.868 1.00 87.25 159 GLY A CA 1
ATOM 1175 C C . GLY A 1 159 ? 10.020 -12.224 -25.529 1.00 87.25 159 GLY A C 1
ATOM 1176 O O . GLY A 1 159 ? 10.362 -11.075 -25.804 1.00 87.25 159 GLY A O 1
ATOM 1177 N N . ALA A 1 160 ? 8.799 -12.696 -25.764 1.00 87.75 160 ALA A N 1
ATOM 1178 C CA . ALA A 1 160 ? 7.716 -11.875 -26.288 1.00 87.75 160 ALA A CA 1
ATOM 1179 C C . ALA A 1 160 ? 7.336 -10.747 -25.312 1.00 87.75 160 ALA A C 1
ATOM 1181 O O . ALA A 1 160 ? 7.406 -10.928 -24.092 1.00 87.75 160 ALA A O 1
ATOM 1182 N N . GLY A 1 161 ? 6.943 -9.599 -25.868 1.00 88.38 161 GLY A N 1
ATOM 1183 C CA . GLY A 1 161 ? 6.316 -8.509 -25.129 1.00 88.38 161 GLY A CA 1
ATOM 1184 C C . GLY A 1 161 ? 4.831 -8.770 -24.869 1.00 88.38 161 GLY A C 1
ATOM 1185 O O . GLY A 1 161 ? 4.361 -9.909 -24.903 1.00 88.38 161 GLY A O 1
ATOM 1186 N N . ARG A 1 162 ? 4.078 -7.706 -24.597 1.00 89.56 162 ARG A N 1
ATOM 1187 C CA . ARG A 1 162 ? 2.661 -7.778 -24.208 1.00 89.56 162 ARG A CA 1
ATOM 1188 C C . ARG A 1 162 ? 1.725 -7.942 -25.396 1.00 89.56 162 ARG A C 1
ATOM 1190 O O . ARG A 1 162 ? 0.634 -8.483 -25.241 1.00 89.56 162 ARG A O 1
ATOM 1197 N N . ALA A 1 163 ? 2.137 -7.436 -26.552 1.00 89.00 163 ALA A N 1
ATOM 1198 C CA . ALA A 1 163 ? 1.354 -7.402 -27.778 1.00 89.00 163 ALA A CA 1
ATOM 1199 C C . ALA A 1 163 ? 2.218 -7.786 -28.994 1.00 89.00 163 ALA A C 1
ATOM 1201 O O . ALA A 1 163 ? 3.450 -7.713 -28.921 1.00 89.00 163 ALA A O 1
ATOM 1202 N N . PRO A 1 164 ? 1.603 -8.186 -30.124 1.00 90.25 164 PRO A N 1
ATOM 1203 C CA . PRO A 1 164 ? 2.330 -8.425 -31.368 1.00 90.25 164 PRO A CA 1
ATOM 1204 C C . PRO A 1 164 ? 3.201 -7.223 -31.760 1.00 90.25 164 PRO A C 1
ATOM 1206 O O . PRO A 1 164 ? 2.739 -6.086 -31.736 1.00 90.25 164 PRO A O 1
ATOM 1209 N N . GLY A 1 165 ? 4.461 -7.481 -32.118 1.00 89.88 165 GLY A N 1
ATOM 1210 C CA . GLY A 1 165 ? 5.444 -6.440 -32.451 1.00 89.88 165 GLY A CA 1
ATOM 1211 C C . GLY A 1 165 ? 6.220 -5.878 -31.255 1.00 89.88 165 GLY A C 1
ATOM 1212 O O . GLY A 1 165 ? 7.204 -5.175 -31.458 1.00 89.88 165 GLY A O 1
ATOM 1213 N N . GLU A 1 166 ? 5.844 -6.222 -30.022 1.00 93.75 166 GLU A N 1
ATOM 1214 C CA . GLU A 1 166 ? 6.586 -5.854 -28.817 1.00 93.75 166 GLU A CA 1
ATOM 1215 C C . GLU A 1 166 ? 7.485 -7.009 -28.353 1.00 93.75 166 GLU A C 1
ATOM 1217 O O . GLU A 1 166 ? 7.092 -8.180 -28.374 1.00 93.75 166 GLU A O 1
ATOM 1222 N N . GLN A 1 167 ? 8.690 -6.685 -27.885 1.00 92.75 167 GLN A N 1
ATOM 1223 C CA . GLN A 1 167 ? 9.586 -7.637 -27.235 1.00 92.75 167 GLN A CA 1
ATOM 1224 C C . GLN A 1 167 ? 9.791 -7.287 -25.764 1.00 92.75 167 GLN A C 1
ATOM 1226 O O . GLN A 1 167 ? 9.633 -6.140 -25.334 1.00 92.75 167 GLN A O 1
ATOM 1231 N N . ARG A 1 168 ? 10.165 -8.302 -24.984 1.00 94.12 168 ARG A N 1
ATOM 1232 C CA . ARG A 1 168 ? 10.639 -8.126 -23.619 1.00 94.12 168 ARG A CA 1
ATOM 1233 C C . ARG A 1 168 ? 12.156 -8.092 -23.614 1.00 94.12 168 ARG A C 1
ATOM 1235 O O . ARG A 1 168 ? 12.815 -9.065 -23.971 1.00 94.12 168 ARG A O 1
ATOM 1242 N N . TRP A 1 169 ? 12.685 -6.983 -23.138 1.00 95.19 169 TRP A N 1
ATOM 1243 C CA . TRP A 1 169 ? 14.095 -6.646 -23.085 1.00 95.19 169 TRP A CA 1
ATOM 1244 C C . TRP A 1 169 ? 14.641 -6.784 -21.670 1.00 95.19 169 TRP A C 1
ATOM 1246 O O . TRP A 1 169 ? 13.904 -6.647 -20.692 1.00 95.19 169 TRP A O 1
ATOM 1256 N N . ARG A 1 170 ? 15.945 -7.035 -21.560 1.00 94.56 170 ARG A N 1
ATOM 1257 C CA . ARG A 1 170 ? 16.681 -7.102 -20.296 1.00 94.56 170 ARG A CA 1
ATOM 1258 C C . ARG A 1 170 ? 18.032 -6.401 -20.411 1.00 94.56 170 ARG A C 1
ATOM 1260 O O . ARG A 1 170 ? 18.813 -6.728 -21.302 1.00 94.56 170 ARG A O 1
ATOM 1267 N N . ALA A 1 171 ? 18.329 -5.530 -19.451 1.00 94.94 171 ALA A N 1
ATOM 1268 C CA . ALA A 1 171 ? 19.673 -5.028 -19.168 1.00 94.94 171 ALA A CA 1
ATOM 1269 C C . ALA A 1 171 ? 20.149 -5.529 -17.800 1.00 94.94 171 ALA A C 1
ATOM 1271 O O . ALA A 1 171 ? 19.359 -5.641 -16.860 1.00 94.94 171 ALA A O 1
ATOM 1272 N N . THR A 1 172 ? 21.444 -5.808 -17.695 1.00 91.31 172 THR A N 1
ATOM 1273 C CA . THR A 1 172 ? 22.152 -6.229 -16.474 1.00 91.31 172 THR A CA 1
ATOM 1274 C C . THR A 1 172 ? 23.523 -5.555 -16.435 1.00 91.31 172 THR A C 1
ATOM 1276 O O . THR A 1 172 ? 23.920 -4.930 -17.416 1.00 91.31 172 THR A O 1
ATOM 1279 N N . GLY A 1 173 ? 24.288 -5.716 -15.353 1.00 89.94 173 GLY A N 1
ATOM 1280 C CA . GLY A 1 173 ? 25.678 -5.247 -15.310 1.00 89.94 173 GLY A CA 1
ATOM 1281 C C . GLY A 1 173 ? 25.839 -3.774 -14.931 1.00 89.94 173 GLY A C 1
ATOM 1282 O O . GLY A 1 173 ? 26.941 -3.247 -15.030 1.00 89.94 173 GLY A O 1
ATOM 1283 N N . PHE A 1 174 ? 24.766 -3.113 -14.494 1.00 92.62 174 PHE A N 1
ATOM 1284 C CA . PHE A 1 174 ? 24.773 -1.705 -14.101 1.00 92.62 174 PHE A CA 1
ATOM 1285 C C . PHE A 1 174 ? 24.450 -1.536 -12.618 1.00 92.62 174 PHE A C 1
ATOM 1287 O O . PHE A 1 174 ? 23.697 -2.323 -12.047 1.00 92.62 174 PHE A O 1
ATOM 1294 N N . GLY A 1 175 ? 24.961 -0.458 -12.022 1.00 85.88 175 GLY A N 1
ATOM 1295 C CA . GLY A 1 175 ? 24.660 -0.063 -10.646 1.00 85.88 175 GLY A CA 1
ATOM 1296 C C . GLY A 1 175 ? 25.111 -1.062 -9.573 1.00 85.88 175 GLY A C 1
ATOM 1297 O O . GLY A 1 175 ? 25.349 -2.244 -9.821 1.00 85.88 175 GLY A O 1
ATOM 1298 N N . THR A 1 176 ? 25.188 -0.572 -8.339 1.00 80.25 176 THR A N 1
ATOM 1299 C CA . THR A 1 176 ? 25.518 -1.391 -7.168 1.00 80.25 176 THR A CA 1
ATOM 1300 C C . THR A 1 176 ? 24.229 -1.800 -6.454 1.00 80.25 176 THR A C 1
ATOM 1302 O O . THR A 1 176 ? 23.355 -0.951 -6.254 1.00 80.25 176 THR A O 1
ATOM 1305 N N . PRO A 1 177 ? 24.058 -3.070 -6.051 1.00 73.94 177 PRO A N 1
ATOM 1306 C CA . PRO A 1 177 ? 22.892 -3.475 -5.276 1.00 73.94 177 PRO A CA 1
ATOM 1307 C C . PRO A 1 177 ? 22.670 -2.601 -4.028 1.00 73.94 177 PRO A C 1
ATOM 1309 O O . PRO A 1 177 ? 23.621 -2.193 -3.364 1.00 73.94 177 PRO A O 1
ATOM 1312 N N . GLY A 1 178 ? 21.414 -2.274 -3.730 1.00 65.19 178 GLY A N 1
ATOM 1313 C CA . GLY A 1 178 ? 21.012 -1.412 -2.615 1.00 65.19 178 GLY A CA 1
ATOM 1314 C C . GLY A 1 178 ? 21.254 0.091 -2.806 1.00 65.19 178 GLY A C 1
ATOM 1315 O O . GLY A 1 178 ? 20.808 0.877 -1.972 1.00 65.19 178 GLY A O 1
ATOM 1316 N N . THR A 1 179 ? 21.910 0.533 -3.885 1.00 74.38 179 THR A N 1
ATOM 1317 C CA . THR A 1 179 ? 22.121 1.968 -4.139 1.00 74.38 179 THR A CA 1
ATOM 1318 C C . THR A 1 179 ? 21.030 2.557 -5.026 1.00 74.38 179 THR A C 1
ATOM 1320 O O . THR A 1 179 ? 20.385 1.851 -5.808 1.00 74.38 179 THR A O 1
ATOM 1323 N N . LEU A 1 180 ? 20.838 3.873 -4.924 1.00 78.62 180 LEU A N 1
ATOM 1324 C CA . LEU A 1 180 ? 19.985 4.615 -5.845 1.00 78.62 180 LEU A CA 1
ATOM 1325 C C . LEU A 1 180 ? 20.579 4.561 -7.255 1.00 78.62 180 LEU A C 1
ATOM 1327 O O . LEU A 1 180 ? 21.786 4.732 -7.425 1.00 78.62 180 LEU A O 1
ATOM 1331 N N . VAL A 1 181 ? 19.730 4.365 -8.258 1.00 85.81 181 VAL A N 1
ATOM 1332 C CA . VAL A 1 181 ? 20.091 4.505 -9.669 1.00 85.81 181 VAL A CA 1
ATOM 1333 C C . VAL A 1 181 ? 19.132 5.472 -10.350 1.00 85.81 181 VAL A C 1
ATOM 1335 O O . VAL A 1 181 ? 17.932 5.466 -10.061 1.00 85.81 181 VAL A O 1
ATOM 1338 N N . LYS A 1 182 ? 19.674 6.299 -11.248 1.00 92.19 182 LYS A N 1
ATOM 1339 C CA . LYS A 1 182 ? 18.908 7.148 -12.157 1.00 92.19 182 LYS A CA 1
ATOM 1340 C C . LYS A 1 182 ? 19.132 6.691 -13.587 1.00 92.19 182 LYS A C 1
ATOM 1342 O O . LYS A 1 182 ? 20.279 6.482 -13.977 1.00 92.19 182 LYS A O 1
ATOM 1347 N N . PHE A 1 183 ? 18.069 6.514 -14.358 1.00 95.69 183 PHE A N 1
ATOM 1348 C CA . PHE A 1 183 ? 18.190 5.987 -15.712 1.00 95.69 183 PHE A CA 1
ATOM 1349 C C . PHE A 1 183 ? 17.080 6.457 -16.653 1.00 95.69 183 PHE A C 1
ATOM 1351 O O . PHE A 1 183 ? 16.065 7.010 -16.235 1.00 95.69 183 PHE A O 1
ATOM 1358 N N . ARG A 1 184 ? 17.283 6.205 -17.941 1.00 96.44 184 ARG A N 1
ATOM 1359 C CA . ARG A 1 184 ? 16.295 6.318 -19.021 1.00 96.44 184 ARG A CA 1
ATOM 1360 C C . ARG A 1 184 ? 16.519 5.194 -20.025 1.00 96.44 184 ARG A C 1
ATOM 1362 O O . ARG A 1 184 ? 17.573 4.561 -19.997 1.00 96.44 184 ARG A O 1
ATOM 1369 N N . VAL A 1 185 ? 15.558 4.944 -20.903 1.00 97.19 185 VAL A N 1
ATOM 1370 C CA . VAL A 1 185 ? 15.761 4.036 -22.043 1.00 97.19 185 VAL A CA 1
ATOM 1371 C C . VAL A 1 185 ? 15.703 4.864 -23.314 1.00 97.19 185 VAL A C 1
ATOM 1373 O O . VAL A 1 185 ? 14.934 5.818 -23.384 1.00 97.19 185 VAL A O 1
ATOM 1376 N N . PHE A 1 186 ? 16.520 4.539 -24.307 1.00 95.50 186 PHE A N 1
ATOM 1377 C CA . PHE A 1 186 ? 16.429 5.159 -25.625 1.00 95.50 186 PHE A CA 1
ATOM 1378 C C . PHE A 1 186 ? 16.485 4.105 -26.724 1.00 95.50 186 PHE A C 1
ATOM 1380 O O . PHE A 1 186 ? 16.929 2.979 -26.500 1.00 95.50 186 PHE A O 1
ATOM 1387 N N . ASP A 1 187 ? 16.004 4.462 -27.906 1.00 94.62 187 ASP A N 1
ATOM 1388 C CA . ASP A 1 187 ? 15.808 3.542 -29.030 1.00 94.62 187 ASP A CA 1
ATOM 1389 C C . ASP A 1 187 ? 17.072 3.267 -29.865 1.00 94.62 187 ASP A C 1
ATOM 1391 O O . ASP A 1 187 ? 16.999 2.594 -30.892 1.00 94.62 187 ASP A O 1
ATOM 1395 N N . GLY A 1 188 ? 18.225 3.796 -29.448 1.00 86.38 188 GLY A N 1
ATOM 1396 C CA . GLY A 1 188 ? 19.463 3.787 -30.231 1.00 86.38 188 GLY A CA 1
ATOM 1397 C C . GLY A 1 188 ? 19.613 4.984 -31.179 1.00 86.38 188 GLY A C 1
ATOM 1398 O O . GLY A 1 188 ? 20.653 5.110 -31.819 1.00 86.38 188 GLY A O 1
ATOM 1399 N N . THR A 1 189 ? 18.615 5.873 -31.264 1.00 88.00 189 THR A N 1
ATOM 1400 C CA . THR A 1 189 ? 18.647 7.079 -32.101 1.00 88.00 189 THR A CA 1
ATOM 1401 C C . THR A 1 189 ? 18.480 8.350 -31.261 1.00 88.00 189 THR A C 1
ATOM 1403 O O . THR A 1 189 ? 19.454 8.876 -30.729 1.00 88.00 189 THR A O 1
ATOM 1406 N N . SER A 1 190 ? 17.272 8.891 -31.132 1.00 87.56 190 SER A N 1
ATOM 1407 C CA . SER A 1 190 ? 16.985 10.135 -30.404 1.00 87.56 190 SER A CA 1
ATOM 1408 C C . SER A 1 190 ? 15.656 10.100 -29.651 1.00 87.56 190 SER A C 1
ATOM 1410 O O . SER A 1 190 ? 15.256 11.123 -29.093 1.00 87.56 190 SER A O 1
ATOM 1412 N N . ASN A 1 191 ? 14.977 8.949 -29.602 1.00 94.62 191 ASN A N 1
ATOM 1413 C CA . ASN A 1 191 ? 13.744 8.803 -28.836 1.00 94.62 191 ASN A CA 1
ATOM 1414 C C . ASN A 1 191 ? 14.049 8.229 -27.456 1.00 94.62 191 ASN A C 1
ATOM 1416 O O . ASN A 1 191 ? 14.772 7.242 -27.335 1.00 94.62 191 ASN A O 1
ATOM 1420 N N . TYR A 1 192 ? 13.464 8.839 -26.426 1.00 94.75 192 TYR A N 1
ATOM 1421 C CA . TYR A 1 192 ? 13.680 8.474 -25.031 1.00 94.75 192 TYR A CA 1
ATOM 1422 C C . TYR A 1 192 ? 12.368 8.080 -24.359 1.00 94.75 192 TYR A C 1
ATOM 1424 O O . TYR A 1 192 ? 11.352 8.757 -24.502 1.00 94.75 192 TYR A O 1
ATOM 1432 N N . ASP A 1 193 ? 12.432 7.016 -23.572 1.00 95.06 193 ASP A N 1
ATOM 1433 C CA . ASP A 1 193 ? 11.432 6.643 -22.587 1.00 95.06 193 ASP A CA 1
ATOM 1434 C C . ASP A 1 193 ? 11.901 7.209 -21.242 1.00 95.06 193 ASP A C 1
ATOM 1436 O O . ASP A 1 193 ? 12.975 6.865 -20.728 1.00 95.06 193 ASP A O 1
ATOM 1440 N N . LEU A 1 194 ? 11.112 8.145 -20.723 1.00 93.31 194 LEU A N 1
ATOM 1441 C CA . LEU A 1 194 ? 11.385 8.917 -19.519 1.00 93.31 194 LEU A CA 1
ATOM 1442 C C . LEU A 1 194 ? 10.262 8.714 -18.510 1.00 93.31 194 LEU A C 1
ATOM 1444 O O . LEU A 1 194 ? 9.112 8.457 -18.869 1.00 93.31 194 LEU A O 1
ATOM 1448 N N . ALA A 1 195 ? 10.591 8.908 -17.234 1.00 88.25 195 ALA A N 1
ATOM 1449 C CA . ALA A 1 195 ? 9.593 8.909 -16.181 1.00 88.25 195 ALA A CA 1
ATOM 1450 C C . ALA A 1 195 ? 8.563 10.035 -16.409 1.00 88.25 195 ALA A C 1
ATOM 1452 O O . ALA A 1 195 ? 8.888 11.058 -17.031 1.00 88.25 195 ALA A O 1
ATOM 1453 N N . PRO A 1 196 ? 7.335 9.901 -15.870 1.00 84.62 196 PRO A N 1
ATOM 1454 C CA . PRO A 1 196 ? 6.318 10.944 -15.939 1.00 84.62 196 PRO A CA 1
ATOM 1455 C C . PRO A 1 196 ? 6.877 12.323 -15.561 1.00 84.62 196 PRO A C 1
ATOM 1457 O O . PRO A 1 196 ? 7.562 12.477 -14.549 1.00 84.62 196 PRO A O 1
ATOM 1460 N N . GLY A 1 197 ? 6.602 13.328 -16.397 1.00 84.50 197 GLY A N 1
ATOM 1461 C CA . GLY A 1 197 ? 7.184 14.670 -16.263 1.00 84.50 197 GLY A CA 1
ATOM 1462 C C . GLY A 1 197 ? 8.559 14.850 -16.925 1.00 84.50 197 GLY A C 1
ATOM 1463 O O . GLY A 1 197 ? 9.220 15.857 -16.671 1.00 84.50 197 GLY A O 1
ATOM 1464 N N . GLY A 1 198 ? 9.001 13.897 -17.756 1.00 88.94 198 GLY A N 1
ATOM 1465 C CA . GLY A 1 198 ? 10.230 14.003 -18.556 1.00 88.94 198 GLY A CA 1
ATOM 1466 C C . GLY A 1 198 ? 11.521 13.860 -17.746 1.00 88.94 198 GLY A C 1
ATOM 1467 O O . GLY A 1 198 ? 12.578 14.305 -18.182 1.00 88.94 198 GLY A O 1
ATOM 1468 N N . GLN A 1 199 ? 11.435 13.282 -16.549 1.00 89.00 199 GLN A N 1
ATOM 1469 C CA . GLN A 1 199 ? 12.576 13.092 -15.653 1.00 89.00 199 GLN A CA 1
ATOM 1470 C C . GLN A 1 199 ? 13.228 11.720 -15.867 1.00 89.00 199 GLN A C 1
ATOM 1472 O O . GLN A 1 199 ? 12.654 10.823 -16.487 1.00 89.00 199 GLN A O 1
ATOM 1477 N N . LEU A 1 200 ? 14.422 11.528 -15.302 1.00 91.12 200 LEU A N 1
ATOM 1478 C CA . LEU A 1 200 ? 15.015 10.196 -15.196 1.00 91.12 200 LEU A CA 1
ATOM 1479 C C . LEU A 1 200 ? 14.202 9.323 -14.232 1.00 91.12 200 LEU A C 1
ATOM 1481 O O . LEU A 1 200 ? 13.787 9.766 -13.155 1.00 91.12 200 LEU A O 1
ATOM 1485 N N . TYR A 1 201 ? 14.048 8.051 -14.583 1.00 91.75 201 TYR A N 1
ATOM 1486 C CA . TYR A 1 201 ? 13.603 7.028 -13.648 1.00 91.75 201 TYR A CA 1
ATOM 1487 C C . TYR A 1 201 ? 14.574 6.956 -12.481 1.00 91.75 201 TYR A C 1
ATOM 1489 O O . TYR A 1 201 ? 15.781 6.955 -12.687 1.00 91.75 201 TYR A O 1
ATOM 1497 N N . THR A 1 202 ? 14.055 6.897 -11.259 1.00 86.00 202 THR A N 1
ATOM 1498 C CA . THR A 1 202 ? 14.866 6.861 -10.039 1.00 86.00 202 THR A CA 1
ATOM 1499 C C . THR A 1 202 ? 14.372 5.734 -9.147 1.00 86.00 202 THR A C 1
ATOM 1501 O O . THR A 1 202 ? 13.185 5.694 -8.832 1.00 86.00 202 THR A O 1
ATOM 1504 N N . THR A 1 203 ? 15.255 4.821 -8.736 1.00 80.75 203 THR A N 1
ATOM 1505 C CA . THR A 1 203 ? 14.868 3.711 -7.853 1.00 80.75 203 THR A CA 1
ATOM 1506 C C . THR A 1 203 ? 16.035 3.125 -7.062 1.00 80.75 203 THR A C 1
ATOM 1508 O O . THR A 1 203 ? 17.191 3.219 -7.469 1.00 80.75 203 THR A O 1
ATOM 1511 N N . TYR A 1 204 ? 15.714 2.490 -5.935 1.00 74.00 204 TYR A N 1
ATOM 1512 C CA . TYR A 1 204 ? 16.645 1.681 -5.143 1.00 74.00 204 TYR A CA 1
ATOM 1513 C C . TYR A 1 204 ? 16.580 0.188 -5.496 1.00 74.00 204 TYR A C 1
ATOM 1515 O O . TYR A 1 204 ? 17.414 -0.582 -5.025 1.00 74.00 204 TYR A O 1
ATOM 1523 N N . LEU A 1 205 ? 15.622 -0.234 -6.330 1.00 74.38 205 LEU A N 1
ATOM 1524 C CA . LEU A 1 205 ? 15.424 -1.641 -6.677 1.00 74.38 205 LEU A CA 1
ATOM 1525 C C . LEU A 1 205 ? 16.658 -2.257 -7.337 1.00 74.38 205 LEU A C 1
ATOM 1527 O O . LEU A 1 205 ? 17.321 -1.635 -8.168 1.00 74.38 205 LEU A O 1
ATOM 1531 N N . ASP A 1 206 ? 16.948 -3.506 -6.982 1.00 76.31 206 ASP A N 1
ATOM 1532 C CA . ASP A 1 206 ? 18.026 -4.290 -7.601 1.00 76.31 206 ASP A CA 1
ATOM 1533 C C . ASP A 1 206 ? 17.540 -5.072 -8.815 1.00 76.31 206 ASP A C 1
ATOM 1535 O O . ASP A 1 206 ? 18.289 -5.357 -9.743 1.00 76.31 206 ASP A O 1
ATOM 1539 N N . THR A 1 207 ? 16.258 -5.412 -8.836 1.00 80.62 207 THR A N 1
ATOM 1540 C CA . THR A 1 207 ? 15.592 -5.999 -9.991 1.00 80.62 207 THR A CA 1
ATOM 1541 C C . THR A 1 207 ? 14.252 -5.319 -10.156 1.00 80.62 207 THR A C 1
ATOM 1543 O O . THR A 1 207 ? 13.476 -5.223 -9.205 1.00 80.62 207 THR A O 1
ATOM 1546 N N . MET A 1 208 ? 14.003 -4.824 -11.361 1.00 85.56 208 MET A N 1
ATOM 1547 C CA . MET A 1 208 ? 12.831 -4.016 -11.651 1.00 85.56 208 MET A CA 1
ATOM 1548 C C . MET A 1 208 ? 12.288 -4.298 -13.044 1.00 85.56 208 MET A C 1
ATOM 1550 O O . MET A 1 208 ? 13.013 -4.724 -13.944 1.00 85.56 208 MET A O 1
ATOM 1554 N N . PHE A 1 209 ? 11.004 -4.032 -13.211 1.00 89.44 209 PHE A N 1
ATOM 1555 C CA . PHE A 1 209 ? 10.331 -4.009 -14.494 1.00 89.44 209 PHE A CA 1
ATOM 1556 C C . PHE A 1 209 ? 9.944 -2.568 -14.813 1.00 89.44 209 PHE A C 1
ATOM 1558 O O . PHE A 1 209 ? 9.367 -1.893 -13.963 1.00 89.44 209 PHE A O 1
ATOM 1565 N N . LEU A 1 210 ? 10.255 -2.104 -16.016 1.00 92.19 210 LEU A N 1
ATOM 1566 C CA . LEU A 1 210 ? 9.828 -0.817 -16.537 1.00 92.19 210 LEU A CA 1
ATOM 1567 C C . LEU A 1 210 ? 8.679 -1.029 -17.524 1.00 92.19 210 LEU A C 1
ATOM 1569 O O . LEU A 1 210 ? 8.804 -1.811 -18.467 1.00 92.19 210 LEU A O 1
ATOM 1573 N N . GLN A 1 211 ? 7.565 -0.336 -17.302 1.00 89.56 211 GLN A N 1
ATOM 1574 C CA . GLN A 1 211 ? 6.426 -0.358 -18.213 1.00 89.56 211 GLN A CA 1
ATOM 1575 C C . GLN A 1 211 ? 5.595 0.922 -18.082 1.00 89.56 211 GLN A C 1
ATOM 1577 O O . GLN A 1 211 ? 5.200 1.288 -16.975 1.00 89.56 211 GLN A O 1
ATOM 1582 N N . ASP A 1 212 ? 5.298 1.560 -19.216 1.00 86.88 212 ASP A N 1
ATOM 1583 C CA . ASP A 1 212 ? 4.386 2.706 -19.344 1.00 86.88 212 ASP A CA 1
ATOM 1584 C C . ASP A 1 212 ? 4.657 3.828 -18.316 1.00 86.88 212 ASP A C 1
ATOM 1586 O O . ASP A 1 212 ? 3.753 4.286 -17.618 1.00 86.88 212 ASP A O 1
ATOM 1590 N N . GLY A 1 213 ? 5.920 4.240 -18.145 1.00 86.88 213 GLY A N 1
ATOM 1591 C CA . GLY A 1 213 ? 6.275 5.280 -17.167 1.00 86.88 213 GLY A CA 1
ATOM 1592 C C . GLY A 1 213 ? 6.399 4.801 -15.714 1.00 86.88 213 GLY A C 1
ATOM 1593 O O . GLY A 1 213 ? 6.708 5.597 -14.827 1.00 86.88 213 GLY A O 1
ATOM 1594 N N . GLY A 1 214 ? 6.153 3.520 -15.429 1.00 86.88 214 GLY A N 1
ATOM 1595 C CA . GLY A 1 214 ? 6.162 2.955 -14.081 1.00 86.88 214 GLY A CA 1
ATOM 1596 C C . GLY A 1 214 ? 7.288 1.954 -13.837 1.00 86.88 214 GLY A C 1
ATOM 1597 O O . GLY A 1 214 ? 7.596 1.125 -14.691 1.00 86.88 214 GLY A O 1
ATOM 1598 N N . ILE A 1 215 ? 7.844 1.979 -12.623 1.00 88.12 215 ILE A N 1
ATOM 1599 C CA . ILE A 1 215 ? 8.782 0.970 -12.118 1.00 88.12 215 ILE A CA 1
ATOM 1600 C C . ILE A 1 215 ? 8.025 -0.025 -11.241 1.00 88.12 215 ILE A C 1
ATOM 1602 O O . ILE A 1 215 ? 7.315 0.378 -10.321 1.00 88.12 215 ILE A O 1
ATOM 1606 N N . TYR A 1 216 ? 8.200 -1.319 -11.487 1.00 84.31 216 TYR A N 1
ATOM 1607 C CA . TYR A 1 216 ? 7.558 -2.405 -10.753 1.00 84.31 216 TYR A CA 1
ATOM 1608 C C . TYR A 1 216 ? 8.609 -3.342 -10.161 1.00 84.31 216 TYR A C 1
ATOM 1610 O O . TYR A 1 216 ? 9.626 -3.634 -10.785 1.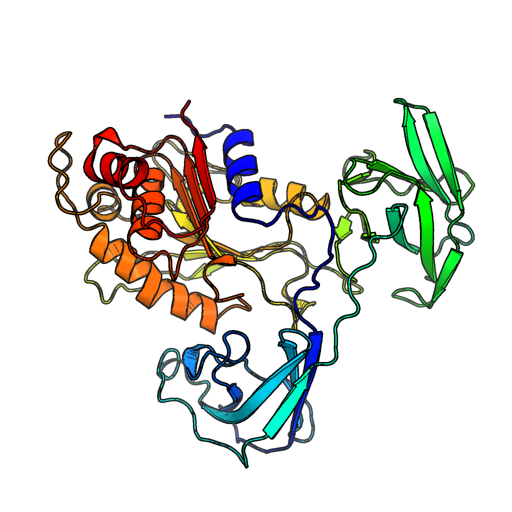00 84.31 216 TYR A O 1
ATOM 1618 N N . ASN A 1 217 ? 8.343 -3.873 -8.971 1.00 74.44 217 ASN A N 1
ATOM 1619 C CA . ASN A 1 217 ? 9.150 -4.933 -8.359 1.00 74.44 217 ASN A CA 1
ATOM 1620 C C . ASN A 1 217 ? 8.595 -6.342 -8.653 1.00 74.44 217 ASN A C 1
ATOM 1622 O O . ASN A 1 217 ? 8.910 -7.293 -7.947 1.00 74.44 217 ASN A O 1
ATOM 1626 N N . TYR A 1 218 ? 7.733 -6.472 -9.660 1.00 74.62 218 TYR A N 1
ATOM 1627 C CA . TYR A 1 218 ? 7.114 -7.705 -10.155 1.00 74.62 218 TYR A CA 1
ATOM 1628 C C . TYR A 1 218 ? 6.875 -7.561 -11.658 1.00 74.62 218 TYR A C 1
ATOM 1630 O O . TYR A 1 218 ? 7.066 -6.485 -12.219 1.00 74.62 218 TYR A O 1
ATOM 1638 N N . PHE A 1 219 ? 6.432 -8.640 -12.300 1.00 79.81 219 PHE A N 1
ATOM 1639 C CA . PHE A 1 219 ? 6.002 -8.612 -13.693 1.00 79.81 219 PHE A CA 1
ATOM 1640 C C . PHE A 1 219 ? 4.588 -8.004 -13.806 1.00 79.81 219 PHE A C 1
ATOM 1642 O O . PHE A 1 219 ? 3.633 -8.639 -13.339 1.00 79.81 219 PHE A O 1
ATOM 1649 N N . PRO A 1 220 ? 4.427 -6.791 -14.363 1.00 84.88 220 PRO A N 1
ATOM 1650 C CA . PRO A 1 220 ? 3.126 -6.138 -14.466 1.00 84.88 220 PRO A CA 1
ATOM 1651 C C . PRO A 1 220 ? 2.217 -6.832 -15.488 1.00 84.88 220 PRO A C 1
ATOM 1653 O O . PRO A 1 220 ? 2.672 -7.542 -16.385 1.00 84.88 220 PRO A O 1
ATOM 1656 N N . ALA A 1 221 ? 0.906 -6.624 -15.354 1.00 86.25 221 ALA A N 1
ATOM 1657 C CA . ALA A 1 221 ? -0.048 -7.008 -16.389 1.00 86.25 221 ALA A CA 1
ATOM 1658 C C . ALA A 1 221 ? 0.162 -6.167 -17.662 1.00 86.25 221 ALA A C 1
ATOM 1660 O O . ALA A 1 221 ? 0.742 -5.084 -17.607 1.00 86.25 221 ALA A O 1
ATOM 1661 N N . ALA A 1 222 ? -0.337 -6.642 -18.809 1.00 87.44 222 ALA A N 1
ATOM 1662 C CA . ALA A 1 222 ? -0.179 -5.943 -20.090 1.00 87.44 222 ALA A CA 1
ATOM 1663 C C . ALA A 1 222 ? -0.703 -4.495 -20.049 1.00 87.44 222 ALA A C 1
ATOM 1665 O O . ALA A 1 222 ? -0.079 -3.586 -20.592 1.00 87.44 222 ALA A O 1
ATOM 1666 N N . SER A 1 223 ? -1.815 -4.295 -19.344 1.00 88.88 223 SER A N 1
ATOM 1667 C CA . SER A 1 223 ? -2.358 -2.995 -18.972 1.00 88.88 223 SER A CA 1
ATOM 1668 C C . SER A 1 223 ? -2.488 -2.941 -17.453 1.00 88.88 223 SER A C 1
ATOM 1670 O O . SER A 1 223 ? -2.910 -3.918 -16.831 1.00 88.88 223 SER A O 1
ATOM 1672 N N . VAL A 1 224 ? -2.112 -1.813 -16.859 1.00 89.81 224 VAL A N 1
ATOM 1673 C CA . VAL A 1 224 ? -2.157 -1.584 -15.413 1.00 89.81 224 VAL A CA 1
ATOM 1674 C C . VAL A 1 224 ? -3.127 -0.437 -15.164 1.00 89.81 224 VAL A C 1
ATOM 1676 O O . VAL A 1 224 ? -2.890 0.681 -15.615 1.00 89.81 224 VAL A O 1
ATOM 1679 N N . SER A 1 225 ? -4.228 -0.700 -14.456 1.00 92.06 225 SER A N 1
ATOM 1680 C CA . SER A 1 225 ? -5.155 0.369 -14.074 1.00 92.06 225 SER A CA 1
ATOM 1681 C C . SER A 1 225 ? -4.493 1.341 -13.097 1.00 92.06 225 SER A C 1
ATOM 1683 O O . SER A 1 225 ? -3.640 0.939 -12.302 1.00 92.06 225 SER A O 1
ATOM 1685 N N . ALA A 1 226 ? -4.935 2.599 -13.095 1.00 92.06 226 ALA A N 1
ATOM 1686 C CA . ALA A 1 226 ? -4.563 3.552 -12.054 1.00 92.06 226 ALA A CA 1
ATOM 1687 C C . ALA A 1 226 ? -4.998 3.067 -10.656 1.00 92.06 226 ALA A C 1
ATOM 1689 O O . ALA A 1 226 ? -5.807 2.139 -10.519 1.00 92.06 226 ALA A O 1
ATOM 1690 N N . SER A 1 227 ? -4.443 3.696 -9.620 1.00 93.62 227 SER A N 1
ATOM 1691 C CA . SER A 1 227 ? -4.985 3.589 -8.267 1.00 93.62 227 SER A CA 1
ATOM 1692 C C . SER A 1 227 ? -6.409 4.152 -8.226 1.00 93.62 227 SER A C 1
ATOM 1694 O O . SER A 1 227 ? -6.833 4.910 -9.104 1.00 93.62 227 SER A O 1
ATOM 1696 N N . ARG A 1 228 ? -7.181 3.759 -7.214 1.00 95.19 228 ARG A N 1
ATOM 1697 C CA . ARG A 1 228 ? -8.524 4.307 -6.995 1.00 95.19 228 ARG A CA 1
ATOM 1698 C C . ARG A 1 228 ? -8.879 4.336 -5.523 1.00 95.19 228 ARG A C 1
ATOM 1700 O O . ARG A 1 228 ? -8.290 3.611 -4.724 1.00 95.19 228 ARG A O 1
ATOM 1707 N N . ILE A 1 229 ? -9.887 5.136 -5.194 1.00 94.75 229 ILE A N 1
ATOM 1708 C CA . ILE A 1 229 ? -10.453 5.207 -3.852 1.00 94.75 229 ILE A CA 1
ATOM 1709 C C . ILE A 1 229 ? -11.893 4.710 -3.899 1.00 94.75 229 ILE A C 1
ATOM 1711 O O . ILE A 1 229 ? -12.712 5.224 -4.657 1.00 94.75 229 ILE A O 1
ATOM 1715 N N . GLU A 1 230 ? -12.199 3.724 -3.067 1.00 95.31 230 GLU A N 1
ATOM 1716 C CA . GLU A 1 230 ? -13.556 3.233 -2.836 1.00 95.31 230 GLU A CA 1
ATOM 1717 C C . GLU A 1 230 ? -14.061 3.724 -1.474 1.00 95.31 230 GLU A C 1
ATOM 1719 O O . GLU A 1 230 ? -13.274 3.966 -0.559 1.00 95.31 230 GLU A O 1
ATOM 1724 N N . THR A 1 231 ? -15.376 3.894 -1.320 1.00 95.25 231 THR A N 1
ATOM 1725 C CA . THR A 1 231 ? -15.983 4.274 -0.034 1.00 95.25 231 THR A CA 1
ATOM 1726 C C . THR A 1 231 ? -16.974 3.214 0.414 1.00 95.25 231 THR A C 1
ATOM 1728 O O . THR A 1 231 ? -17.906 2.886 -0.317 1.00 95.25 231 THR A O 1
ATOM 1731 N N . ILE A 1 232 ? -16.798 2.722 1.639 1.00 94.44 232 ILE A N 1
ATOM 1732 C CA . ILE A 1 232 ? -17.789 1.899 2.333 1.00 94.44 232 ILE A CA 1
ATOM 1733 C C . ILE A 1 232 ? -18.492 2.805 3.340 1.00 94.44 232 ILE A C 1
ATOM 1735 O O . ILE A 1 232 ? -17.925 3.170 4.371 1.00 94.44 232 ILE A O 1
ATOM 1739 N N . SER A 1 233 ? -19.715 3.211 3.016 1.00 93.81 233 SER A N 1
ATOM 1740 C CA . SER A 1 233 ? -20.485 4.151 3.831 1.00 93.81 233 SER A CA 1
ATOM 1741 C C . SER A 1 233 ? -21.078 3.484 5.072 1.00 93.81 233 SER A C 1
ATOM 1743 O O . SER A 1 233 ? -21.612 2.382 4.991 1.00 93.81 233 SER A O 1
ATOM 1745 N N . SER A 1 234 ? -21.071 4.201 6.200 1.00 92.88 234 SER A N 1
ATOM 1746 C CA . SER A 1 234 ? -21.826 3.847 7.416 1.00 92.88 234 SER A CA 1
ATOM 1747 C C . SER A 1 234 ? -21.562 2.430 7.963 1.00 92.88 234 SER A C 1
ATOM 1749 O O . SER A 1 234 ? -22.481 1.653 8.224 1.00 92.88 234 SER A O 1
ATOM 1751 N N . VAL A 1 235 ? -20.293 2.083 8.179 1.00 95.94 235 VAL A N 1
ATOM 1752 C CA . VAL A 1 235 ? -19.909 0.831 8.840 1.00 95.94 235 VAL A CA 1
ATOM 1753 C C . VAL A 1 235 ? -20.290 0.898 10.317 1.00 95.94 235 VAL A C 1
ATOM 1755 O O . VAL A 1 235 ? -19.731 1.692 11.079 1.00 95.94 235 VAL A O 1
ATOM 1758 N N . ALA A 1 236 ? -21.245 0.057 10.714 1.00 94.50 236 ALA A N 1
ATOM 1759 C CA . ALA A 1 236 ? -21.728 -0.055 12.086 1.00 94.50 236 ALA A CA 1
ATOM 1760 C C . ALA A 1 236 ? -20.650 -0.574 13.048 1.00 94.50 236 ALA A C 1
ATOM 1762 O O . ALA A 1 236 ? -19.776 -1.346 12.656 1.00 94.50 236 ALA A O 1
ATOM 1763 N N . SER A 1 237 ? -20.738 -0.177 14.320 1.00 94.81 237 SER A N 1
ATOM 1764 C CA . SER A 1 237 ? -19.843 -0.633 15.387 1.00 94.81 237 SER A CA 1
ATOM 1765 C C . SER A 1 237 ? -20.613 -1.438 16.440 1.00 94.81 237 SER A C 1
ATOM 1767 O O . SER A 1 237 ? -21.283 -0.852 17.294 1.00 94.81 237 SER A O 1
ATOM 1769 N N . PRO A 1 238 ? -20.483 -2.778 16.449 1.00 91.75 238 PRO A N 1
ATOM 1770 C CA . PRO A 1 238 ? -20.989 -3.618 17.538 1.00 91.75 238 PRO A CA 1
ATOM 1771 C C . PRO A 1 238 ? -20.401 -3.259 18.914 1.00 91.75 238 PRO A C 1
ATOM 1773 O O . PRO A 1 238 ? -20.980 -3.589 19.941 1.00 91.75 238 PRO A O 1
ATOM 1776 N N . GLN A 1 239 ? -19.270 -2.547 18.947 1.00 94.38 239 GLN A N 1
ATOM 1777 C CA . GLN A 1 239 ? -18.600 -2.074 20.163 1.00 94.38 239 GLN A CA 1
ATOM 1778 C C . GLN A 1 239 ? -19.276 -0.830 20.778 1.00 94.38 239 GLN A C 1
ATOM 1780 O O . GLN A 1 239 ? -18.766 -0.258 21.744 1.00 94.38 239 GLN A O 1
ATOM 1785 N N . GLY A 1 240 ? -20.428 -0.408 20.241 1.00 92.62 240 GLY A N 1
ATOM 1786 C CA . GLY A 1 240 ? -21.230 0.696 20.768 1.00 92.62 240 GLY A CA 1
ATOM 1787 C C . GLY A 1 240 ? -20.695 2.080 20.402 1.00 92.62 240 GLY A C 1
ATOM 1788 O O . GLY A 1 240 ? -20.961 3.043 21.120 1.00 92.62 240 GLY A O 1
ATOM 1789 N N . LEU A 1 241 ? -19.916 2.184 19.322 1.00 95.06 241 LEU A N 1
ATOM 1790 C CA . LEU A 1 241 ? -19.474 3.463 18.768 1.00 95.06 241 LEU A CA 1
ATOM 1791 C C . LEU A 1 241 ? -20.412 3.930 17.646 1.00 95.06 241 LEU A C 1
ATOM 1793 O O . LEU A 1 241 ? -21.201 3.158 17.103 1.00 95.06 241 LEU A O 1
ATOM 1797 N N . GLN A 1 242 ? -20.302 5.200 17.257 1.00 95.56 242 GLN A N 1
ATOM 1798 C CA . GLN A 1 242 ? -21.054 5.721 16.113 1.00 95.56 242 GLN A CA 1
ATOM 1799 C C . GLN A 1 242 ? -20.582 5.068 14.802 1.00 95.56 242 GLN A C 1
ATOM 1801 O O . GLN A 1 242 ? -19.376 4.874 14.603 1.00 95.56 242 GLN A O 1
ATOM 1806 N N . SER A 1 243 ? -21.514 4.771 13.892 1.00 95.88 243 SER A N 1
ATOM 1807 C CA . SER A 1 243 ? -21.182 4.318 12.535 1.00 95.88 243 SER A CA 1
ATOM 1808 C C . SER A 1 243 ? -20.347 5.365 11.799 1.00 95.88 243 SER A C 1
ATOM 1810 O O . SER A 1 243 ? -20.532 6.566 11.994 1.00 95.88 243 SER A O 1
ATOM 1812 N N . ARG A 1 244 ? -19.433 4.918 10.938 1.00 95.25 244 ARG A N 1
ATOM 1813 C CA . ARG A 1 244 ? -18.546 5.806 10.171 1.00 95.25 244 ARG A CA 1
ATOM 1814 C C . ARG A 1 244 ? -18.222 5.232 8.803 1.00 95.25 244 ARG A C 1
ATOM 1816 O O . ARG A 1 244 ? -18.343 4.029 8.589 1.00 95.25 244 ARG A O 1
ATOM 1823 N N . SER A 1 245 ? -17.811 6.089 7.882 1.00 96.69 245 SER A N 1
ATOM 1824 C CA . SER A 1 245 ? -17.378 5.655 6.556 1.00 96.69 245 SER A CA 1
ATOM 1825 C C . SER A 1 245 ? -15.923 5.188 6.572 1.00 96.69 245 SER A C 1
ATOM 1827 O O . SER A 1 245 ? -15.101 5.682 7.347 1.00 96.69 245 SER A O 1
ATOM 1829 N N . LEU A 1 246 ? -15.609 4.246 5.688 1.00 97.88 246 LEU A N 1
ATOM 1830 C CA . LEU A 1 246 ? -14.244 3.827 5.387 1.00 97.88 246 LEU A CA 1
ATOM 1831 C C . LEU A 1 246 ? -13.883 4.256 3.967 1.00 97.88 246 LEU A C 1
ATOM 1833 O O . LEU A 1 246 ? -14.689 4.095 3.051 1.00 97.88 246 LEU A O 1
ATOM 1837 N N . ARG A 1 247 ? -12.663 4.755 3.780 1.00 96.31 247 ARG A N 1
ATOM 1838 C CA . ARG A 1 247 ? -12.121 5.187 2.487 1.00 96.31 247 ARG A CA 1
ATOM 1839 C C . ARG A 1 247 ? -10.931 4.318 2.118 1.00 96.31 247 ARG A C 1
ATOM 1841 O O . ARG A 1 247 ? -9.909 4.339 2.804 1.00 96.31 247 ARG A O 1
ATOM 1848 N N . ILE A 1 248 ? -11.061 3.540 1.056 1.00 97.81 248 ILE A N 1
ATOM 1849 C CA . ILE A 1 248 ? -10.131 2.468 0.716 1.00 97.81 248 ILE A CA 1
ATOM 1850 C C . ILE A 1 248 ? -9.322 2.878 -0.505 1.00 97.81 248 ILE A C 1
ATOM 1852 O O . ILE A 1 248 ? -9.852 2.901 -1.610 1.00 97.81 248 ILE A O 1
ATOM 1856 N N . TYR A 1 249 ? -8.042 3.188 -0.314 1.00 97.25 249 TYR A N 1
ATOM 1857 C CA . TYR A 1 249 ? -7.102 3.327 -1.423 1.00 97.25 249 TYR A CA 1
ATOM 1858 C C . TYR A 1 249 ? -6.694 1.935 -1.902 1.00 97.25 249 TYR A C 1
ATOM 1860 O O . TYR A 1 249 ? -6.159 1.135 -1.124 1.00 97.25 249 TYR A O 1
ATOM 1868 N N . LEU A 1 250 ? -6.918 1.668 -3.184 1.00 96.56 250 LEU A N 1
ATOM 1869 C CA . LEU A 1 250 ? -6.435 0.485 -3.877 1.00 96.56 250 LEU A CA 1
ATOM 1870 C C . LEU A 1 250 ? -5.275 0.871 -4.797 1.00 96.56 250 LEU A C 1
ATOM 1872 O O . LEU A 1 250 ? -5.394 1.835 -5.560 1.00 96.56 250 LEU A O 1
ATOM 1876 N N . PRO A 1 251 ? -4.160 0.121 -4.754 1.00 93.12 251 PRO A N 1
ATOM 1877 C CA . PRO A 1 251 ? -2.992 0.446 -5.551 1.00 93.12 251 PRO A CA 1
ATOM 1878 C C . PRO A 1 251 ? -3.250 0.184 -7.039 1.00 93.12 251 PRO A C 1
ATOM 1880 O O . PRO A 1 251 ? -4.129 -0.595 -7.415 1.00 93.12 251 PRO A O 1
ATOM 1883 N N . ARG A 1 252 ? -2.430 0.795 -7.898 1.00 92.25 252 ARG A N 1
ATOM 1884 C CA . ARG A 1 252 ? -2.436 0.522 -9.343 1.00 92.25 252 ARG A CA 1
ATOM 1885 C C . ARG A 1 252 ? -2.372 -0.981 -9.649 1.00 92.25 252 ARG A C 1
ATOM 1887 O O . ARG A 1 252 ? -1.731 -1.751 -8.929 1.00 92.25 252 ARG A O 1
ATOM 1894 N N . GLY A 1 253 ? -3.017 -1.397 -10.733 1.00 90.88 253 GLY A N 1
ATOM 1895 C CA . GLY A 1 253 ? -3.011 -2.788 -11.189 1.00 90.88 253 GLY A CA 1
ATOM 1896 C C . GLY A 1 253 ? -3.753 -3.779 -10.287 1.00 90.88 253 GLY A C 1
ATOM 1897 O O . GLY A 1 253 ? -3.650 -4.984 -10.517 1.00 90.88 253 GLY A O 1
ATOM 1898 N N . TYR A 1 254 ? -4.465 -3.315 -9.250 1.00 92.75 254 TYR A N 1
ATOM 1899 C CA . TYR A 1 254 ? -5.135 -4.192 -8.288 1.00 92.75 254 TYR A CA 1
ATOM 1900 C C . TYR A 1 254 ? -6.024 -5.231 -8.984 1.00 92.75 254 TYR A C 1
ATOM 1902 O O . TYR A 1 254 ? -5.923 -6.415 -8.664 1.00 92.75 254 TYR A O 1
ATOM 1910 N N . ASP A 1 255 ? -6.833 -4.826 -9.967 1.00 89.81 255 ASP A N 1
ATOM 1911 C CA . ASP A 1 255 ? -7.794 -5.715 -10.636 1.00 89.81 255 ASP A CA 1
ATOM 1912 C C . ASP A 1 255 ? -7.127 -6.738 -11.562 1.00 89.81 255 ASP A C 1
ATOM 1914 O O . ASP A 1 255 ? -7.588 -7.873 -11.660 1.00 89.81 255 ASP A O 1
ATOM 1918 N N . GLN A 1 256 ? -6.019 -6.370 -12.213 1.00 89.00 256 GLN A N 1
ATOM 1919 C CA . GLN A 1 256 ? -5.306 -7.262 -13.130 1.00 89.00 256 GLN A CA 1
ATOM 1920 C C . GLN A 1 256 ? -4.432 -8.282 -12.388 1.00 89.00 256 GLN A C 1
ATOM 1922 O O . GLN A 1 256 ? -4.158 -9.364 -12.905 1.00 89.00 256 GLN A O 1
ATOM 1927 N N . HIS A 1 257 ? -4.023 -7.980 -11.154 1.00 82.12 257 HIS A N 1
ATOM 1928 C CA . HIS A 1 257 ? -3.239 -8.879 -10.309 1.00 82.12 257 HIS A CA 1
ATOM 1929 C C . HIS A 1 257 ? -4.119 -9.655 -9.322 1.00 82.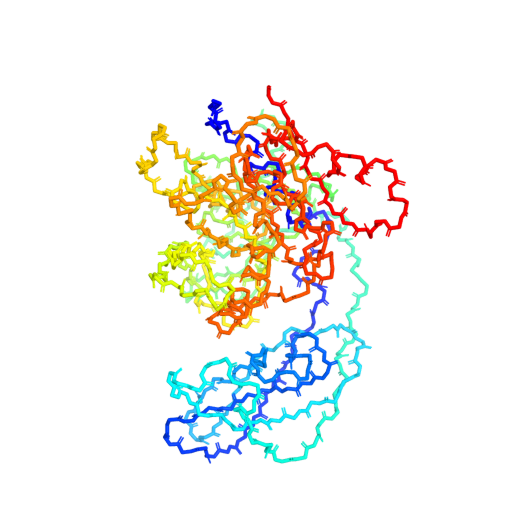12 257 HIS A C 1
ATOM 1931 O O . HIS A 1 257 ? -3.980 -9.545 -8.102 1.00 82.12 257 HIS A O 1
ATOM 1937 N N . THR A 1 258 ? -5.004 -10.496 -9.858 1.00 79.38 258 THR A N 1
ATOM 1938 C CA . THR A 1 258 ? -6.029 -11.238 -9.096 1.00 79.38 258 THR A CA 1
ATOM 1939 C C . THR A 1 258 ? -5.477 -12.191 -8.033 1.00 79.38 258 THR A C 1
ATOM 1941 O O . THR A 1 258 ? -6.196 -12.562 -7.110 1.00 79.38 258 THR A O 1
ATOM 1944 N N . THR A 1 259 ? -4.201 -12.564 -8.124 1.00 75.06 259 THR A N 1
ATOM 1945 C CA . THR A 1 259 ? -3.535 -13.514 -7.219 1.00 75.06 259 THR A CA 1
ATOM 1946 C C . THR A 1 259 ? -2.591 -12.836 -6.226 1.00 75.06 259 THR A C 1
ATOM 1948 O O . THR A 1 259 ? -1.962 -13.513 -5.412 1.00 75.06 259 THR A O 1
ATOM 1951 N N . ARG A 1 260 ? -2.429 -11.507 -6.307 1.00 78.06 260 ARG A N 1
ATOM 1952 C CA . ARG A 1 260 ? -1.600 -10.743 -5.368 1.00 78.06 260 ARG A CA 1
ATOM 1953 C C . ARG A 1 260 ? -2.442 -10.279 -4.186 1.00 78.06 260 ARG A C 1
ATOM 1955 O O . ARG A 1 260 ? -3.564 -9.808 -4.358 1.00 78.06 260 ARG A O 1
ATOM 1962 N N . SER A 1 261 ? -1.834 -10.355 -3.008 1.00 83.12 261 SER A N 1
ATOM 1963 C CA . SER A 1 261 ? -2.359 -9.787 -1.769 1.00 83.12 261 SER A CA 1
ATOM 1964 C C . SER A 1 261 ? -1.455 -8.668 -1.265 1.00 83.12 261 SER A C 1
ATOM 1966 O O . SER A 1 261 ? -0.232 -8.696 -1.445 1.00 83.12 261 SER A O 1
ATOM 1968 N N . TYR A 1 262 ? -2.064 -7.690 -0.604 1.00 85.62 262 TYR A N 1
ATOM 1969 C CA . TYR A 1 262 ? -1.437 -6.419 -0.266 1.00 85.62 262 TYR A CA 1
ATOM 1970 C C . TYR A 1 262 ? -1.369 -6.220 1.252 1.00 85.62 262 TYR A C 1
ATOM 1972 O O . TYR A 1 262 ? -2.279 -6.636 1.970 1.00 85.62 262 TYR A O 1
ATOM 1980 N N . PRO A 1 263 ? -0.299 -5.599 1.775 1.00 87.31 263 PRO A N 1
ATOM 1981 C CA . PRO A 1 263 ? -0.281 -5.168 3.164 1.00 87.31 263 PRO A CA 1
ATOM 1982 C C . PRO A 1 263 ? -1.320 -4.056 3.351 1.00 87.31 263 PRO A C 1
ATOM 1984 O O . PRO A 1 263 ? -1.684 -3.371 2.390 1.00 87.31 263 PRO A O 1
ATOM 1987 N N . VAL A 1 264 ? -1.786 -3.882 4.584 1.00 95.56 264 VAL A N 1
ATOM 1988 C CA . VAL A 1 264 ? -2.855 -2.934 4.907 1.00 95.56 264 VAL A CA 1
ATOM 1989 C C . VAL A 1 264 ? -2.364 -1.931 5.936 1.00 95.56 264 VAL A C 1
ATOM 1991 O O . VAL A 1 264 ? -1.844 -2.311 6.986 1.00 95.56 264 VAL A O 1
ATOM 1994 N N . LEU A 1 265 ? -2.548 -0.649 5.644 1.00 96.38 265 LEU A N 1
ATOM 1995 C CA . LEU A 1 265 ? -2.327 0.436 6.589 1.00 96.38 265 LEU A CA 1
ATOM 1996 C C . LEU A 1 265 ? -3.675 1.038 6.989 1.00 96.38 265 LEU A C 1
ATOM 1998 O O . LEU A 1 265 ? -4.370 1.614 6.155 1.00 96.38 265 LEU A O 1
ATOM 2002 N N . TYR A 1 266 ? -4.034 0.920 8.262 1.00 97.94 266 TYR A N 1
ATOM 2003 C CA . TYR A 1 266 ? -5.203 1.583 8.829 1.00 97.94 266 TYR A CA 1
ATOM 2004 C C . TYR A 1 266 ? -4.812 2.999 9.242 1.00 97.94 266 TYR A C 1
ATOM 2006 O O . TYR A 1 266 ? -3.924 3.183 10.071 1.00 97.94 266 TYR A O 1
ATOM 2014 N N . MET A 1 267 ? -5.440 4.002 8.636 1.00 96.25 267 MET A N 1
ATOM 2015 C CA . MET A 1 267 ? -5.173 5.406 8.921 1.00 96.25 267 MET A CA 1
ATOM 2016 C C . MET A 1 267 ? -6.381 6.077 9.562 1.00 96.25 267 MET A C 1
ATOM 2018 O O . MET A 1 267 ? -7.518 5.905 9.122 1.00 96.25 267 MET A O 1
ATOM 2022 N N . HIS A 1 268 ? -6.124 6.856 10.604 1.00 95.25 268 HIS A N 1
ATOM 2023 C CA . HIS A 1 268 ? -7.153 7.579 11.347 1.00 95.25 268 HIS A CA 1
ATOM 2024 C C . HIS A 1 268 ? -7.422 8.955 10.734 1.00 95.25 268 HIS A C 1
ATOM 2026 O O . HIS A 1 268 ? -6.530 9.544 10.128 1.00 95.25 268 HIS A O 1
ATOM 2032 N N . ASP A 1 269 ? -8.635 9.478 10.938 1.00 92.69 269 ASP A N 1
ATOM 2033 C CA . ASP A 1 269 ? -9.111 10.717 10.300 1.00 92.69 269 ASP A CA 1
ATOM 2034 C C . ASP A 1 269 ? -9.226 10.575 8.773 1.00 92.69 269 ASP A C 1
ATOM 2036 O O . ASP A 1 269 ? -8.760 11.421 8.008 1.00 92.69 269 ASP A O 1
ATOM 2040 N N . GLY A 1 270 ? -9.868 9.483 8.338 1.00 92.25 270 GLY A N 1
ATOM 2041 C CA . GLY A 1 270 ? -10.053 9.085 6.939 1.00 92.25 270 GLY A CA 1
ATOM 2042 C C . GLY A 1 270 ? -10.481 10.219 6.006 1.00 92.25 270 GLY A C 1
ATOM 2043 O O . GLY A 1 270 ? -9.975 10.323 4.887 1.00 92.25 270 GLY A O 1
ATOM 2044 N N . GLN A 1 271 ? -11.323 11.135 6.492 1.00 90.44 271 GLN A N 1
ATOM 2045 C CA . GLN A 1 271 ? -11.839 12.267 5.722 1.00 90.44 271 GLN A CA 1
ATOM 2046 C C . GLN A 1 271 ? -10.766 13.259 5.255 1.00 90.44 271 GLN A C 1
ATOM 2048 O O . GLN A 1 271 ? -11.025 14.057 4.359 1.00 90.44 271 GLN A O 1
ATOM 2053 N N . ASN A 1 272 ? -9.576 13.214 5.856 1.00 86.81 272 ASN A N 1
ATOM 2054 C CA . ASN A 1 272 ? -8.469 14.115 5.558 1.00 86.81 272 ASN A CA 1
ATOM 2055 C C . ASN A 1 272 ? -7.424 13.474 4.629 1.00 86.81 272 ASN A C 1
ATOM 2057 O O . ASN A 1 272 ? -6.507 14.164 4.184 1.00 86.81 272 ASN A O 1
ATOM 2061 N N . LEU A 1 273 ? -7.515 12.167 4.345 1.00 87.38 273 LEU A N 1
ATOM 2062 C CA . LEU A 1 273 ? -6.428 11.435 3.683 1.00 87.38 273 LEU A CA 1
ATOM 2063 C C . LEU A 1 273 ? -6.318 11.710 2.182 1.00 87.38 273 LEU A C 1
ATOM 2065 O O . LEU A 1 273 ? -5.202 11.814 1.673 1.00 87.38 273 LEU A O 1
ATOM 2069 N N . TYR A 1 274 ? -7.455 11.812 1.488 1.00 85.50 274 TYR A N 1
ATOM 2070 C CA . TYR A 1 274 ? -7.525 11.768 0.023 1.00 85.50 274 TYR A CA 1
ATOM 2071 C C . TYR A 1 274 ? -8.268 12.966 -0.588 1.00 85.50 274 TYR A C 1
ATOM 2073 O O . TYR A 1 274 ? -9.047 13.626 0.100 1.00 85.50 274 TYR A O 1
ATOM 2081 N N . GLY A 1 275 ? -8.080 13.202 -1.894 1.00 70.62 275 GLY A N 1
ATOM 2082 C CA . GLY A 1 275 ? -8.791 14.239 -2.663 1.00 70.62 275 GLY A CA 1
ATOM 2083 C C . GLY A 1 275 ? -8.027 15.563 -2.784 1.00 70.62 275 GLY A C 1
ATOM 2084 O O . GLY A 1 275 ? -6.819 15.591 -2.630 1.00 70.62 275 GLY A O 1
ATOM 2085 N N . THR A 1 276 ? -8.700 16.673 -3.103 1.00 55.09 276 THR A N 1
ATOM 2086 C CA . THR A 1 276 ? -8.062 18.007 -3.247 1.00 55.09 276 THR A CA 1
ATOM 2087 C C . THR A 1 276 ? -8.604 19.055 -2.274 1.00 55.09 276 THR A C 1
ATOM 2089 O O . THR A 1 276 ? -8.070 20.159 -2.185 1.00 55.09 276 THR A O 1
ATOM 2092 N N . THR A 1 277 ? -9.649 18.721 -1.516 1.00 50.06 277 THR A N 1
ATOM 2093 C CA . THR A 1 277 ? -10.281 19.602 -0.529 1.00 50.06 277 THR A CA 1
ATOM 2094 C C . THR A 1 277 ? -10.554 18.805 0.741 1.00 50.06 277 THR A C 1
ATOM 2096 O O . THR A 1 277 ? -11.411 17.921 0.742 1.00 50.06 277 THR A O 1
ATOM 2099 N N . GLY A 1 278 ? -9.824 19.095 1.821 1.00 51.44 278 GLY A N 1
ATOM 2100 C CA . GLY A 1 278 ? -10.108 18.504 3.129 1.00 51.44 278 GLY A CA 1
ATOM 2101 C C . GLY A 1 278 ? -11.482 18.959 3.621 1.00 51.44 278 GLY A C 1
ATOM 2102 O O . GLY A 1 278 ? -11.776 20.150 3.591 1.00 51.44 278 GLY A O 1
ATOM 2103 N N . SER A 1 279 ? -12.328 18.033 4.071 1.00 48.50 279 SER A N 1
ATOM 2104 C CA . SER A 1 279 ? -13.654 18.360 4.620 1.00 48.50 279 SER A CA 1
ATOM 2105 C C . SER A 1 279 ? -13.637 18.608 6.137 1.00 48.50 279 SER A C 1
ATOM 2107 O O . SER A 1 279 ? -14.694 18.738 6.750 1.00 48.50 279 SER A O 1
ATOM 2109 N N . GLY A 1 280 ? -12.455 18.601 6.765 1.00 50.09 280 GLY A N 1
ATOM 2110 C CA . GLY A 1 280 ? -12.272 18.869 8.194 1.00 50.09 280 GLY A CA 1
ATOM 2111 C C . GLY A 1 280 ? -12.314 20.360 8.546 1.00 50.09 280 GLY A C 1
ATOM 2112 O O . GLY A 1 280 ? -12.289 21.222 7.671 1.00 50.09 280 GLY A O 1
ATOM 2113 N N . PHE A 1 281 ? -12.333 20.672 9.844 1.00 43.44 281 PHE A N 1
ATOM 2114 C CA . PHE A 1 281 ? -12.084 22.026 10.343 1.00 43.44 281 PHE A CA 1
ATOM 2115 C C . PHE A 1 281 ? -10.859 22.030 11.281 1.00 43.44 281 PHE A C 1
ATOM 2117 O O . PHE A 1 281 ? -10.932 21.437 12.361 1.00 43.44 281 PHE A O 1
ATOM 2124 N N . PRO A 1 282 ? -9.734 22.670 10.894 1.00 48.03 282 PRO A N 1
ATOM 2125 C CA . PRO A 1 282 ? -9.511 23.314 9.595 1.00 48.03 282 PRO A CA 1
ATOM 2126 C C . PRO A 1 282 ? -9.499 22.285 8.444 1.00 48.03 282 PRO A C 1
ATOM 2128 O O . PRO A 1 282 ? -9.286 21.098 8.702 1.00 48.03 282 PRO A O 1
ATOM 2131 N N . PRO A 1 283 ? -9.732 22.704 7.187 1.00 55.00 283 PRO A N 1
ATOM 2132 C CA . PRO A 1 283 ? -9.649 21.822 6.027 1.00 55.00 283 PRO A CA 1
ATOM 2133 C C . PRO A 1 283 ? -8.197 21.375 5.848 1.00 55.00 283 PRO A C 1
ATOM 2135 O O . PRO A 1 283 ? -7.377 22.072 5.256 1.00 55.00 283 PRO A O 1
ATOM 2138 N N . VAL A 1 284 ? -7.861 20.221 6.425 1.00 64.19 284 VAL A N 1
ATOM 2139 C CA . VAL A 1 284 ? -6.541 19.606 6.300 1.00 64.19 284 VAL A CA 1
ATOM 2140 C C . VAL A 1 284 ? -6.655 18.444 5.328 1.00 64.19 284 VAL A C 1
ATOM 2142 O O . VAL A 1 284 ? -7.438 17.523 5.539 1.00 64.19 284 VAL A O 1
ATOM 2145 N N . HIS A 1 285 ? -5.857 18.490 4.268 1.00 76.00 285 HIS A N 1
ATOM 2146 C CA . HIS A 1 285 ? -5.675 17.388 3.333 1.00 76.00 285 HIS A CA 1
ATOM 2147 C C . HIS A 1 285 ? -4.244 16.866 3.444 1.00 76.00 285 HIS A C 1
ATOM 2149 O O . HIS A 1 285 ? -3.295 17.645 3.542 1.00 76.00 285 HIS A O 1
ATOM 2155 N N . TRP A 1 286 ? -4.100 15.545 3.508 1.00 82.38 286 TRP A N 1
ATOM 2156 C CA . TRP A 1 286 ? -2.819 14.875 3.743 1.00 82.38 286 TRP A CA 1
ATOM 2157 C C . TRP A 1 286 ? -2.170 14.371 2.449 1.00 82.38 286 TRP A C 1
ATOM 2159 O O . TRP A 1 286 ? -0.984 14.054 2.457 1.00 82.38 286 TRP A O 1
ATOM 2169 N N . ASN A 1 287 ? -2.903 14.337 1.332 1.00 83.44 287 ASN A N 1
ATOM 2170 C CA . ASN A 1 287 ? -2.406 13.886 0.027 1.00 83.44 287 ASN A CA 1
ATOM 2171 C C . ASN A 1 287 ? -1.751 12.498 0.070 1.00 83.44 287 ASN A C 1
ATOM 2173 O O . ASN A 1 287 ? -0.666 12.285 -0.483 1.00 83.44 287 ASN A O 1
ATOM 2177 N N . VAL A 1 288 ? -2.378 11.560 0.783 1.00 87.00 288 VAL A N 1
ATOM 2178 C CA . VAL A 1 288 ? -1.849 10.200 0.945 1.00 87.00 288 VAL A CA 1
ATOM 2179 C C . VAL A 1 288 ? -1.864 9.454 -0.388 1.00 87.00 288 VAL A C 1
ATOM 2181 O O . VAL A 1 288 ? -0.885 8.797 -0.722 1.00 87.00 288 VAL A O 1
ATOM 2184 N N . ASP A 1 289 ? -2.934 9.603 -1.163 1.00 87.31 289 ASP A N 1
ATOM 2185 C CA . ASP A 1 289 ? -3.115 9.041 -2.503 1.00 87.31 289 ASP A CA 1
ATOM 2186 C C . ASP A 1 289 ? -2.027 9.513 -3.475 1.00 87.31 289 ASP A C 1
ATOM 2188 O O . ASP A 1 289 ? -1.259 8.691 -3.977 1.00 87.31 289 ASP A O 1
ATOM 2192 N N . GLY A 1 290 ? -1.870 10.828 -3.660 1.00 83.62 290 GLY A N 1
ATOM 2193 C CA . GLY A 1 290 ? -0.853 11.369 -4.567 1.00 83.62 290 GLY A CA 1
ATOM 2194 C C . GLY A 1 290 ? 0.579 11.044 -4.125 1.00 83.62 290 GLY A C 1
ATOM 2195 O O . GLY A 1 290 ? 1.457 10.774 -4.951 1.00 83.62 290 GLY A O 1
ATOM 2196 N N . THR A 1 291 ? 0.825 11.015 -2.811 1.00 83.19 291 THR A N 1
ATOM 2197 C CA . THR A 1 291 ? 2.119 10.594 -2.254 1.00 83.19 291 THR A CA 1
ATOM 2198 C C . THR A 1 291 ? 2.395 9.123 -2.558 1.00 83.19 291 THR A C 1
ATOM 2200 O O . THR A 1 291 ? 3.495 8.785 -3.000 1.00 83.19 291 THR A O 1
ATOM 2203 N N . LEU A 1 292 ? 1.411 8.243 -2.359 1.00 86.06 292 LEU A N 1
ATOM 2204 C CA . LEU A 1 292 ? 1.552 6.817 -2.630 1.00 86.06 292 LEU A CA 1
ATOM 2205 C C . LEU A 1 292 ? 1.734 6.523 -4.108 1.00 86.06 292 LEU A C 1
ATOM 2207 O O . LEU A 1 292 ? 2.646 5.774 -4.443 1.00 86.06 292 LEU A O 1
ATOM 2211 N N . ASP A 1 293 ? 0.960 7.149 -4.987 1.00 85.75 293 ASP A N 1
ATOM 2212 C CA . ASP A 1 293 ? 1.102 6.961 -6.431 1.00 85.75 293 ASP A CA 1
ATOM 2213 C C . ASP A 1 293 ? 2.523 7.298 -6.899 1.00 85.75 293 ASP A C 1
ATOM 2215 O O . ASP A 1 293 ? 3.139 6.538 -7.655 1.00 85.75 293 ASP A O 1
ATOM 2219 N N . LYS A 1 294 ? 3.106 8.385 -6.379 1.00 80.25 294 LYS A N 1
ATOM 2220 C CA . LYS A 1 294 ? 4.495 8.769 -6.665 1.00 80.25 294 LYS A CA 1
ATOM 2221 C C . LYS A 1 294 ? 5.513 7.773 -6.099 1.00 80.25 294 LYS A C 1
ATOM 2223 O O . LYS A 1 294 ? 6.444 7.364 -6.797 1.00 80.25 294 LYS A O 1
ATOM 2228 N N . LEU A 1 295 ? 5.383 7.389 -4.830 1.00 78.00 295 LEU A N 1
ATOM 2229 C CA . LEU A 1 295 ? 6.349 6.489 -4.190 1.00 78.00 295 LEU A CA 1
ATOM 2230 C C . LEU A 1 295 ? 6.276 5.065 -4.758 1.00 78.00 295 LEU A C 1
ATOM 2232 O O . LEU A 1 295 ? 7.308 4.411 -4.905 1.00 78.00 295 LEU A O 1
ATOM 2236 N N . ILE A 1 296 ? 5.080 4.596 -5.114 1.00 82.75 296 ILE A N 1
ATOM 2237 C CA . ILE A 1 296 ? 4.854 3.291 -5.739 1.00 82.75 296 ILE A CA 1
ATOM 2238 C C . ILE A 1 296 ? 5.384 3.285 -7.170 1.00 82.75 296 ILE A C 1
ATOM 2240 O O . ILE A 1 296 ? 6.115 2.368 -7.544 1.00 82.75 296 ILE A O 1
ATOM 2244 N N . SER A 1 297 ? 5.075 4.310 -7.971 1.00 79.25 297 SER A N 1
ATOM 2245 C CA . SER A 1 297 ? 5.532 4.374 -9.369 1.00 79.25 297 SER A CA 1
ATOM 2246 C C . SER A 1 297 ? 7.050 4.456 -9.522 1.00 79.25 297 SER A C 1
ATOM 2248 O O . SER A 1 297 ? 7.575 4.009 -10.540 1.00 79.25 297 SER A O 1
ATOM 2250 N N . THR A 1 298 ? 7.754 4.938 -8.495 1.00 72.06 298 THR A N 1
ATOM 2251 C CA . THR A 1 298 ? 9.225 4.999 -8.435 1.00 72.06 298 THR A CA 1
ATOM 2252 C C . THR A 1 298 ? 9.862 3.810 -7.699 1.00 72.06 298 THR A C 1
ATOM 2254 O O . THR A 1 298 ? 11.082 3.740 -7.537 1.00 72.06 298 THR A O 1
ATOM 2257 N N . GLY A 1 299 ? 9.059 2.840 -7.251 1.00 70.50 299 GLY A N 1
ATOM 2258 C CA . GLY A 1 299 ? 9.550 1.657 -6.543 1.00 70.50 299 GLY A CA 1
ATOM 2259 C C . GLY A 1 299 ? 10.161 1.953 -5.167 1.00 70.50 299 GLY A C 1
ATOM 2260 O O . GLY A 1 299 ? 10.947 1.151 -4.672 1.00 70.50 299 GLY A O 1
ATOM 2261 N N . GLN A 1 300 ? 9.834 3.094 -4.551 1.00 71.56 300 GLN A N 1
ATOM 2262 C CA . GLN A 1 300 ? 10.260 3.442 -3.187 1.00 71.56 300 GLN A CA 1
ATOM 2263 C C . GLN A 1 300 ? 9.359 2.798 -2.130 1.00 71.56 300 GLN A C 1
ATOM 2265 O O . GLN A 1 300 ? 9.820 2.399 -1.064 1.00 71.56 300 GLN A O 1
ATOM 2270 N N . VAL A 1 301 ? 8.069 2.673 -2.440 1.00 74.31 301 VAL A N 1
ATOM 2271 C CA . VAL A 1 301 ? 7.070 1.995 -1.612 1.00 74.31 301 VAL A CA 1
ATOM 2272 C C . VAL A 1 301 ? 6.465 0.863 -2.432 1.00 74.31 301 VAL A C 1
ATOM 2274 O O . VAL A 1 301 ? 6.145 1.030 -3.604 1.00 74.31 301 VAL A O 1
ATOM 2277 N N . ARG A 1 302 ? 6.312 -0.319 -1.832 1.00 75.88 302 ARG A N 1
ATOM 2278 C CA . ARG A 1 302 ? 5.587 -1.423 -2.477 1.00 75.88 302 ARG A CA 1
ATOM 2279 C C . ARG A 1 302 ? 4.087 -1.122 -2.489 1.00 75.88 302 ARG A C 1
ATOM 2281 O O . ARG A 1 302 ? 3.607 -0.440 -1.591 1.00 75.88 302 ARG A O 1
ATOM 2288 N N . GLU A 1 303 ? 3.332 -1.695 -3.423 1.00 86.00 303 GLU A N 1
ATOM 2289 C CA . GLU A 1 303 ? 1.876 -1.533 -3.402 1.00 86.00 303 GLU A CA 1
ATOM 2290 C C . GLU A 1 303 ? 1.253 -1.988 -2.071 1.00 86.00 303 GLU A C 1
ATOM 2292 O O . GLU A 1 303 ? 1.588 -3.054 -1.541 1.00 86.00 303 GLU A O 1
ATOM 2297 N N . LEU A 1 304 ? 0.310 -1.193 -1.568 1.00 91.12 304 LEU A N 1
ATOM 2298 C CA . LEU A 1 304 ? -0.439 -1.435 -0.341 1.00 91.12 304 LEU A CA 1
ATOM 2299 C C . LEU A 1 304 ? -1.868 -0.912 -0.444 1.00 91.12 304 LEU A C 1
ATOM 2301 O O . LEU A 1 304 ? -2.159 -0.051 -1.272 1.00 91.12 304 LEU A O 1
ATOM 2305 N N . ILE A 1 305 ? -2.727 -1.426 0.432 1.00 96.38 305 ILE A N 1
ATOM 2306 C CA . ILE A 1 305 ? -4.067 -0.891 0.665 1.00 96.38 305 ILE A CA 1
ATOM 2307 C C . ILE A 1 305 ? -3.990 0.068 1.851 1.00 96.38 305 ILE A C 1
ATOM 2309 O O . ILE A 1 305 ? -3.393 -0.265 2.879 1.00 96.38 305 ILE A O 1
ATOM 2313 N N . VAL A 1 306 ? -4.622 1.236 1.731 1.00 97.38 306 VAL A N 1
ATOM 2314 C CA . VAL A 1 306 ? -4.815 2.148 2.867 1.00 97.38 306 VAL A CA 1
ATOM 2315 C C . VAL A 1 306 ? -6.295 2.242 3.196 1.00 97.38 306 VAL A C 1
ATOM 2317 O O . VAL A 1 306 ? -7.118 2.567 2.343 1.00 97.38 306 VAL A O 1
ATOM 2320 N N . VAL A 1 307 ? -6.627 1.954 4.450 1.00 98.19 307 VAL A N 1
ATOM 2321 C CA . VAL A 1 307 ? -7.983 2.034 4.993 1.00 98.19 307 VAL A CA 1
ATOM 2322 C C . VAL A 1 307 ? -8.065 3.294 5.841 1.00 98.19 307 VAL A C 1
ATOM 2324 O O . VAL A 1 307 ? -7.638 3.304 6.993 1.00 98.19 307 VAL A O 1
ATOM 2327 N N . GLY A 1 308 ? -8.602 4.364 5.265 1.00 97.12 308 GLY A N 1
ATOM 2328 C CA . GLY A 1 308 ? -8.934 5.585 5.986 1.00 97.12 308 GLY A CA 1
ATOM 2329 C C . GLY A 1 308 ? -10.217 5.404 6.782 1.00 97.12 308 GLY A C 1
ATOM 2330 O O . GLY A 1 308 ? -11.264 5.135 6.201 1.00 97.12 308 GLY A O 1
ATOM 2331 N N . ILE A 1 309 ? -10.142 5.551 8.100 1.00 97.88 309 ILE A N 1
ATOM 2332 C CA . ILE A 1 309 ? -11.285 5.433 9.005 1.00 97.88 309 ILE A CA 1
ATOM 2333 C C . ILE A 1 309 ? -11.734 6.845 9.370 1.00 97.88 309 ILE A C 1
ATOM 2335 O O . ILE A 1 309 ? -11.025 7.542 10.106 1.00 97.88 309 ILE A O 1
ATOM 2339 N N . ASP A 1 310 ? -12.880 7.282 8.841 1.00 95.62 310 ASP A N 1
ATOM 2340 C CA . ASP A 1 310 ? -13.427 8.605 9.155 1.00 95.62 310 ASP A CA 1
ATOM 2341 C C . ASP A 1 310 ? -13.684 8.703 10.666 1.00 95.62 310 ASP A C 1
ATOM 2343 O O . ASP A 1 310 ? -14.148 7.752 11.305 1.00 95.62 310 ASP A O 1
ATOM 2347 N N . ASN A 1 311 ? -13.354 9.851 11.256 1.00 94.25 311 ASN A N 1
ATOM 2348 C CA . ASN A 1 311 ? -13.699 10.104 12.652 1.00 94.25 311 ASN A CA 1
ATOM 2349 C C . ASN A 1 311 ? -15.195 10.443 12.812 1.00 94.25 311 ASN A C 1
ATOM 2351 O O . ASN A 1 311 ? -15.926 10.631 11.839 1.00 94.25 311 ASN A O 1
ATOM 2355 N N . THR A 1 312 ? -15.642 10.526 14.063 1.00 93.06 312 THR A N 1
ATOM 2356 C CA . THR A 1 312 ? -17.022 10.856 14.442 1.00 93.06 312 THR A CA 1
ATOM 2357 C C . THR A 1 312 ? -17.043 12.106 15.324 1.00 93.06 312 THR A C 1
ATOM 2359 O O . THR A 1 312 ? -15.991 12.625 15.712 1.00 93.06 312 THR A O 1
ATOM 2362 N N . SER A 1 313 ? -18.230 12.570 15.730 1.00 91.38 313 SER A N 1
ATOM 2363 C CA . SER A 1 313 ? -18.336 13.645 16.732 1.00 91.38 313 SER A CA 1
ATOM 2364 C C . SER A 1 313 ? -17.695 13.269 18.078 1.00 91.38 313 SER A C 1
ATOM 2366 O O . SER A 1 313 ? -17.314 14.148 18.846 1.00 91.38 313 SER A O 1
ATOM 2368 N N . ALA A 1 314 ? -17.498 11.971 18.339 1.00 91.81 314 ALA A N 1
ATOM 2369 C CA . ALA A 1 314 ? -16.832 11.444 19.523 1.00 91.81 314 ALA A CA 1
ATOM 2370 C C . ALA A 1 314 ? -15.310 11.246 19.351 1.00 91.81 314 ALA A C 1
ATOM 2372 O O . ALA A 1 314 ? -14.690 10.630 20.220 1.00 91.81 314 ALA A O 1
ATOM 2373 N N . ARG A 1 315 ? -14.684 11.777 18.282 1.00 92.75 315 ARG A N 1
ATOM 2374 C CA . ARG A 1 315 ? -13.243 11.629 17.971 1.00 92.75 315 ARG A CA 1
ATOM 2375 C C . ARG A 1 315 ? -12.335 11.737 19.195 1.00 92.75 315 ARG A C 1
ATOM 2377 O O . ARG A 1 315 ? -11.464 10.894 19.384 1.00 92.75 315 ARG A O 1
ATOM 2384 N N . ASN A 1 316 ? -12.527 12.769 20.018 1.00 90.06 316 ASN A N 1
ATOM 2385 C CA . ASN A 1 316 ? -11.675 13.003 21.184 1.00 90.06 316 ASN A CA 1
ATOM 2386 C C . ASN A 1 316 ? -11.754 11.850 22.191 1.00 90.06 316 ASN A C 1
ATOM 2388 O O . ASN A 1 316 ? -10.721 11.422 22.693 1.00 90.06 316 ASN A O 1
ATOM 2392 N N . SER A 1 317 ? -12.946 11.302 22.433 1.00 90.62 317 SER A N 1
ATOM 2393 C CA . SER A 1 317 ? -13.110 10.143 23.313 1.00 90.62 317 SER A CA 1
ATOM 2394 C C . SER A 1 317 ? -12.583 8.859 22.682 1.00 90.62 317 SER A C 1
ATOM 2396 O O . SER A 1 317 ? -11.906 8.086 23.355 1.00 90.62 317 SER A O 1
ATOM 2398 N N . GLU A 1 318 ? -12.884 8.628 21.403 1.00 93.19 318 GLU A N 1
ATOM 2399 C CA . GLU A 1 318 ? -12.514 7.401 20.691 1.00 93.19 318 GLU A CA 1
ATOM 2400 C C . GLU A 1 318 ? -11.007 7.271 20.453 1.00 93.19 318 GLU A C 1
ATOM 2402 O O . GLU A 1 318 ? -10.498 6.158 20.415 1.00 93.19 318 GLU A O 1
ATOM 2407 N N . TYR A 1 319 ? -10.279 8.378 20.300 1.00 93.38 319 TYR A N 1
ATOM 2408 C CA . TYR A 1 319 ? -8.826 8.349 20.085 1.00 93.38 319 TYR A CA 1
ATOM 2409 C C . TYR A 1 319 ? -8.020 8.510 21.379 1.00 93.38 319 TYR A C 1
ATOM 2411 O O . TYR A 1 319 ? -6.791 8.453 21.352 1.00 93.38 319 TYR A O 1
ATOM 2419 N N . THR A 1 320 ? -8.689 8.697 22.517 1.00 91.06 320 THR A N 1
ATOM 2420 C CA . THR A 1 320 ? -8.029 8.782 23.821 1.00 91.06 320 THR A CA 1
ATOM 2421 C C . THR A 1 320 ? -8.017 7.399 24.481 1.00 91.06 320 THR A C 1
ATOM 2423 O O . THR A 1 320 ? -9.086 6.814 24.690 1.00 91.06 320 THR A O 1
ATOM 2426 N N . PRO A 1 321 ? -6.837 6.849 24.825 1.00 89.94 321 PRO A N 1
ATOM 2427 C CA . PRO A 1 321 ? -6.737 5.589 25.557 1.00 89.94 321 PRO A CA 1
ATOM 2428 C C . PRO A 1 321 ? -7.482 5.624 26.902 1.00 89.94 321 PRO A C 1
ATOM 2430 O O . PRO A 1 321 ? -7.524 6.686 27.533 1.00 89.94 321 PRO A O 1
ATOM 2433 N N . PRO A 1 322 ? -8.013 4.487 27.390 1.00 87.81 322 PRO A N 1
ATOM 2434 C CA . PRO A 1 322 ? -8.663 4.423 28.697 1.00 87.81 322 PRO A CA 1
ATOM 2435 C C . PRO A 1 322 ? -7.751 4.883 29.839 1.00 87.81 322 PRO A C 1
ATOM 2437 O O . PRO A 1 322 ? -6.525 4.763 29.773 1.00 87.81 322 PRO A O 1
ATOM 2440 N N . GLY A 1 323 ? -8.363 5.399 30.907 1.00 77.00 323 GLY A N 1
ATOM 2441 C CA . GLY A 1 323 ? -7.636 5.853 32.096 1.00 77.00 323 GLY A CA 1
ATOM 2442 C C . GLY A 1 323 ? -6.801 7.120 31.882 1.00 77.00 323 GLY A C 1
ATOM 2443 O O . GLY A 1 323 ? -5.879 7.359 32.655 1.00 77.00 323 GLY A O 1
ATOM 2444 N N . ALA A 1 324 ? -7.090 7.909 30.841 1.00 64.50 324 ALA A N 1
ATOM 2445 C CA . ALA A 1 324 ? -6.466 9.205 30.580 1.00 64.50 324 ALA A CA 1
ATOM 2446 C C . ALA A 1 324 ? -6.949 10.270 31.589 1.00 64.50 324 ALA A C 1
ATOM 2448 O O . ALA A 1 324 ? -8.126 10.627 31.550 1.00 64.50 324 ALA A O 1
ATOM 2449 N N . PRO A 1 325 ? -6.087 10.814 32.473 1.00 53.38 325 PRO A N 1
ATOM 2450 C CA . PRO A 1 325 ? -6.493 11.826 33.449 1.00 53.38 325 PRO A CA 1
ATOM 2451 C C . PRO A 1 325 ? -6.039 13.249 33.071 1.00 53.38 325 PRO A C 1
ATOM 2453 O O . PRO A 1 325 ? -6.322 14.191 33.807 1.00 53.38 325 PRO A O 1
ATOM 2456 N N . ALA A 1 326 ? -5.305 13.436 31.967 1.00 54.94 326 ALA A N 1
ATOM 2457 C CA . ALA A 1 326 ? -4.597 14.684 31.688 1.00 54.94 326 ALA A CA 1
ATOM 2458 C C . ALA A 1 326 ? -5.219 15.476 30.525 1.00 54.94 326 ALA A C 1
ATOM 2460 O O . ALA A 1 326 ? -5.441 14.951 29.436 1.00 54.94 326 ALA A O 1
ATOM 2461 N N . GLY A 1 327 ? -5.452 16.775 30.750 1.00 56.16 327 GLY A N 1
ATOM 2462 C CA . GLY A 1 327 ? -5.747 17.740 29.683 1.00 56.16 327 GLY A CA 1
ATOM 2463 C C . GLY A 1 327 ? -7.220 18.087 29.444 1.00 56.16 327 GLY A C 1
ATOM 2464 O O . GLY A 1 327 ? -7.522 18.734 28.446 1.00 56.16 327 GLY A O 1
ATOM 2465 N N . GLY A 1 328 ? -8.138 17.684 30.330 1.00 56.72 328 GLY A N 1
ATOM 2466 C CA . GLY A 1 328 ? -9.538 18.143 30.307 1.00 56.72 328 GLY A CA 1
ATOM 2467 C C . GLY A 1 328 ? -10.397 17.615 29.149 1.00 56.72 328 GLY A C 1
ATOM 2468 O O . GLY A 1 328 ? -11.544 18.033 29.007 1.00 56.72 328 GLY A O 1
ATOM 2469 N N . LEU A 1 329 ? -9.878 16.695 28.330 1.00 62.97 329 LEU A N 1
ATOM 2470 C CA . LEU A 1 329 ? -10.673 15.986 27.331 1.00 62.97 329 LEU A CA 1
ATOM 2471 C C . LEU A 1 329 ? -11.552 14.949 28.040 1.00 62.97 329 LEU A C 1
ATOM 2473 O O . LEU A 1 329 ? -11.045 14.043 28.697 1.00 62.97 329 LEU A O 1
ATOM 2477 N N . SER A 1 330 ? -12.872 15.076 27.911 1.00 55.34 330 SER A N 1
ATOM 2478 C CA . SER A 1 330 ? -13.806 14.040 28.344 1.00 55.34 330 SER A CA 1
ATOM 2479 C C . SER A 1 330 ? -13.726 12.843 27.390 1.00 55.34 330 SER A C 1
ATOM 2481 O O . SER A 1 330 ? -13.809 12.997 26.169 1.00 55.34 330 SER A O 1
ATOM 2483 N N . GLY A 1 331 ? -13.534 11.639 27.932 1.00 62.91 331 GLY A N 1
ATOM 2484 C CA . GLY A 1 331 ? -13.479 10.411 27.140 1.00 62.91 331 GLY A CA 1
ATOM 2485 C C . GLY A 1 331 ? -12.511 9.361 27.677 1.00 62.91 331 GLY A C 1
ATOM 2486 O O . GLY A 1 331 ? -12.117 9.400 28.839 1.00 62.91 331 GLY A O 1
ATOM 2487 N N . GLY A 1 332 ? -12.161 8.399 26.822 1.00 80.62 332 GLY A N 1
ATOM 2488 C CA . GLY A 1 332 ? -11.317 7.254 27.181 1.00 80.62 332 GLY A CA 1
ATOM 2489 C C . GLY A 1 332 ? -11.823 5.936 26.601 1.00 80.62 332 GLY A C 1
ATOM 2490 O O . GLY A 1 332 ? -11.754 4.914 27.273 1.00 80.62 332 GLY A O 1
ATOM 2491 N N . THR A 1 333 ? -12.382 5.961 25.388 1.00 92.00 333 THR A N 1
ATOM 2492 C CA . THR A 1 333 ? -12.955 4.777 24.725 1.00 92.00 333 THR A CA 1
ATOM 2493 C C . THR A 1 333 ? -12.043 4.233 23.625 1.00 92.00 333 THR A C 1
ATOM 2495 O O . THR A 1 333 ? -12.512 3.580 22.691 1.00 92.00 333 THR A O 1
ATOM 2498 N N . GLY A 1 334 ? -10.738 4.516 23.706 1.00 94.12 334 GLY A N 1
ATOM 2499 C CA . GLY A 1 334 ? -9.733 4.003 22.775 1.00 94.12 334 GLY A CA 1
ATOM 2500 C C . GLY A 1 334 ? -9.634 2.478 22.739 1.00 94.12 334 GLY A C 1
ATOM 2501 O O . GLY A 1 334 ? -9.296 1.915 21.703 1.00 94.12 334 GLY A O 1
ATOM 2502 N N . ASP A 1 335 ? -9.999 1.791 23.822 1.00 95.56 335 ASP A N 1
ATOM 2503 C CA . ASP A 1 335 ? -10.165 0.334 23.858 1.00 95.56 335 ASP A CA 1
ATOM 2504 C C . ASP A 1 335 ? -11.312 -0.143 22.960 1.00 95.56 335 ASP A C 1
ATOM 2506 O O . ASP A 1 335 ? -11.130 -1.065 22.165 1.00 95.56 335 ASP A O 1
ATOM 2510 N N . LYS A 1 336 ? -12.471 0.522 23.020 1.00 96.94 336 LYS A N 1
ATOM 2511 C CA . LYS A 1 336 ? -13.609 0.241 22.136 1.00 96.94 336 LYS A CA 1
ATOM 2512 C C . LYS A 1 336 ? -13.271 0.558 20.686 1.00 96.94 336 LYS A C 1
ATOM 2514 O O . LYS A 1 336 ? -13.668 -0.193 19.799 1.00 96.94 336 LYS A O 1
ATOM 2519 N N . TYR A 1 337 ? -12.527 1.639 20.437 1.00 97.94 337 TYR A N 1
ATOM 2520 C CA . TYR A 1 337 ? -12.063 1.979 19.092 1.00 97.94 337 TYR A CA 1
ATOM 2521 C C . TYR A 1 337 ? -11.080 0.935 18.556 1.00 97.94 337 TYR A C 1
ATOM 2523 O O . TYR A 1 337 ? -11.274 0.439 17.450 1.00 97.94 337 TYR A O 1
ATOM 2531 N N . LEU A 1 338 ? -10.085 0.524 19.350 1.00 98.06 338 LEU A N 1
ATOM 2532 C CA . LEU A 1 338 ? -9.183 -0.576 19.000 1.00 98.06 338 LEU A CA 1
ATOM 2533 C C . LEU A 1 338 ? -9.972 -1.851 18.671 1.00 98.06 338 LEU A C 1
ATOM 2535 O O . LEU A 1 338 ? -9.750 -2.439 17.615 1.00 98.06 338 LEU A O 1
ATOM 2539 N N . ALA A 1 339 ? -10.913 -2.252 19.531 1.00 98.25 339 ALA A N 1
ATOM 2540 C CA . ALA A 1 339 ? -11.758 -3.421 19.295 1.00 98.25 339 ALA A CA 1
ATOM 2541 C C . ALA A 1 339 ? -12.591 -3.271 18.012 1.00 98.25 339 ALA A C 1
ATOM 2543 O O . ALA A 1 339 ? -12.686 -4.203 17.223 1.00 98.25 339 ALA A O 1
ATOM 2544 N N . TYR A 1 340 ? -13.131 -2.083 17.732 1.00 98.50 340 TYR A N 1
ATOM 2545 C CA . TYR A 1 340 ? -13.826 -1.813 16.475 1.00 98.50 340 TYR A CA 1
ATOM 2546 C C . TYR A 1 340 ? -12.912 -1.992 15.255 1.00 98.50 340 TYR A C 1
ATOM 2548 O O . TYR A 1 340 ? -13.289 -2.682 14.304 1.00 98.50 340 TYR A O 1
ATOM 2556 N N . VAL A 1 341 ? -11.694 -1.439 15.275 1.00 98.56 341 VAL A N 1
ATOM 2557 C CA . VAL A 1 341 ? -10.764 -1.589 14.146 1.00 98.56 341 VAL A CA 1
ATOM 2558 C C . VAL A 1 341 ? -10.317 -3.047 13.984 1.00 98.56 341 VAL A C 1
ATOM 2560 O O . VAL A 1 341 ? -10.327 -3.570 12.869 1.00 98.56 341 VAL A O 1
ATOM 2563 N N . ARG A 1 342 ? -9.960 -3.721 15.083 1.00 97.75 342 ARG A N 1
ATOM 2564 C CA . ARG A 1 342 ? -9.450 -5.101 15.085 1.00 97.75 342 ARG A CA 1
ATOM 2565 C C . ARG A 1 342 ? -10.518 -6.133 14.725 1.00 97.75 342 ARG A C 1
ATOM 2567 O O . ARG A 1 342 ? -10.242 -7.013 13.912 1.00 97.75 342 ARG A O 1
ATOM 2574 N N . ASP A 1 343 ? -11.708 -6.014 15.309 1.00 95.50 343 ASP A N 1
ATOM 2575 C CA . ASP A 1 343 ? -12.727 -7.072 15.303 1.00 95.50 343 ASP A CA 1
ATOM 2576 C C . ASP A 1 343 ? -13.875 -6.798 14.325 1.00 95.50 343 ASP A C 1
ATOM 2578 O O . ASP A 1 343 ? -14.619 -7.716 13.993 1.00 95.50 343 ASP A O 1
ATOM 2582 N N . THR A 1 344 ? -14.017 -5.563 13.830 1.00 95.38 344 THR A N 1
ATOM 2583 C CA . THR A 1 344 ? -15.078 -5.201 12.871 1.00 95.38 344 THR A CA 1
ATOM 2584 C C . THR A 1 344 ? -14.498 -4.746 11.538 1.00 95.38 344 THR A C 1
ATOM 2586 O O . THR A 1 344 ? -14.754 -5.364 10.504 1.00 95.38 344 THR A O 1
ATOM 2589 N N . VAL A 1 345 ? -13.674 -3.693 11.544 1.00 98.06 345 VAL A N 1
ATOM 2590 C CA . VAL A 1 345 ? -13.143 -3.107 10.304 1.00 98.06 345 VAL A CA 1
ATOM 2591 C C . VAL A 1 345 ? -12.193 -4.075 9.610 1.00 98.06 345 VAL A C 1
ATOM 2593 O O . VAL A 1 345 ? -12.363 -4.362 8.429 1.00 98.06 345 VAL A O 1
ATOM 2596 N N . ARG A 1 346 ? -11.204 -4.622 10.322 1.00 95.81 346 ARG A N 1
ATOM 2597 C CA . ARG A 1 346 ? -10.212 -5.516 9.716 1.00 95.81 346 ARG A CA 1
ATOM 2598 C C . ARG A 1 346 ? -10.838 -6.772 9.085 1.00 95.81 346 ARG A C 1
ATOM 2600 O O . ARG A 1 346 ? -10.478 -7.069 7.947 1.00 95.81 346 ARG A O 1
ATOM 2607 N N . PRO A 1 347 ? -11.768 -7.505 9.731 1.00 93.44 347 PRO A N 1
ATOM 2608 C CA . PRO A 1 347 ? -12.451 -8.631 9.092 1.00 93.44 347 PRO A CA 1
ATOM 2609 C C . PRO A 1 347 ? -13.259 -8.231 7.853 1.00 93.44 347 PRO A C 1
ATOM 2611 O O . PRO A 1 347 ? -13.189 -8.923 6.835 1.00 93.44 347 PRO A O 1
ATOM 2614 N N . LEU A 1 348 ? -13.958 -7.090 7.893 1.00 94.25 348 LEU A N 1
ATOM 2615 C CA . LEU A 1 348 ? -14.654 -6.548 6.723 1.00 94.25 348 LEU A CA 1
ATOM 2616 C C . LEU A 1 348 ? -13.676 -6.317 5.562 1.00 94.25 348 LEU A C 1
ATOM 2618 O O . LEU A 1 348 ? -13.894 -6.824 4.463 1.00 94.25 348 LEU A O 1
ATOM 2622 N N . ILE A 1 349 ? -12.559 -5.633 5.816 1.00 96.50 349 ILE A N 1
ATOM 2623 C CA . ILE A 1 349 ? -11.539 -5.355 4.799 1.00 96.50 349 ILE A CA 1
ATOM 2624 C C . ILE A 1 349 ? -10.903 -6.644 4.267 1.00 96.50 349 ILE A C 1
ATOM 2626 O O . ILE A 1 349 ? -10.795 -6.802 3.055 1.00 96.50 349 ILE A O 1
ATOM 2630 N N . ASN A 1 350 ? -10.540 -7.590 5.135 1.00 89.88 350 ASN A N 1
ATOM 2631 C CA . ASN A 1 350 ? -9.918 -8.856 4.730 1.00 89.88 350 ASN A CA 1
ATOM 2632 C C . ASN A 1 350 ? -10.853 -9.762 3.917 1.00 89.88 350 ASN A C 1
ATOM 2634 O O . ASN A 1 350 ? -10.378 -10.557 3.113 1.00 89.88 350 ASN A O 1
ATOM 2638 N N . SER A 1 351 ? -12.166 -9.671 4.138 1.00 86.44 351 SER A N 1
ATOM 2639 C CA . SER A 1 351 ? -13.156 -10.437 3.369 1.00 86.44 351 SER A CA 1
ATOM 2640 C C . SER A 1 351 ? -13.538 -9.770 2.042 1.00 86.44 351 SER A C 1
ATOM 2642 O O . SER A 1 351 ? -13.969 -10.456 1.117 1.00 86.44 351 SER A O 1
ATOM 2644 N N . THR A 1 352 ? -13.356 -8.450 1.936 1.00 89.62 352 THR A N 1
ATOM 2645 C CA . THR A 1 352 ? -13.717 -7.653 0.750 1.00 89.62 352 THR A CA 1
ATOM 2646 C C . THR A 1 352 ? -12.538 -7.490 -0.215 1.00 89.62 352 THR A C 1
ATOM 2648 O O . THR A 1 352 ? -12.719 -7.488 -1.432 1.00 89.62 352 THR A O 1
ATOM 2651 N N . TYR A 1 353 ? -11.316 -7.381 0.314 1.00 92.50 353 TYR A N 1
ATOM 2652 C CA . TYR A 1 353 ? -10.105 -7.070 -0.443 1.00 92.50 353 TYR A CA 1
ATOM 2653 C C . TYR A 1 353 ? -9.011 -8.132 -0.266 1.00 92.50 353 TYR A C 1
ATOM 2655 O O . TYR A 1 353 ? -8.964 -8.860 0.722 1.00 92.50 353 TYR A O 1
ATOM 2663 N N . ARG A 1 354 ? -8.080 -8.207 -1.225 1.00 90.69 354 ARG A N 1
ATOM 2664 C CA . ARG A 1 354 ? -6.943 -9.141 -1.202 1.00 90.69 354 ARG A CA 1
ATOM 2665 C C . ARG A 1 354 ? -5.854 -8.633 -0.263 1.00 90.69 354 ARG A C 1
ATOM 2667 O O . ARG A 1 354 ? -4.936 -7.929 -0.684 1.00 90.69 354 ARG A O 1
ATOM 2674 N N . THR A 1 355 ? -5.940 -8.991 1.013 1.00 86.69 355 THR A N 1
ATOM 2675 C CA . THR A 1 355 ? -5.016 -8.511 2.048 1.00 86.69 355 THR A CA 1
ATOM 2676 C C . THR A 1 355 ? -4.022 -9.577 2.516 1.00 86.69 355 THR A C 1
ATOM 2678 O O . THR A 1 355 ? -4.246 -10.782 2.405 1.00 86.69 355 THR A O 1
ATOM 2681 N N . LEU A 1 356 ? -2.883 -9.128 3.042 1.00 82.25 356 LEU A N 1
ATOM 2682 C CA . LEU A 1 356 ? -1.956 -9.933 3.833 1.00 82.25 356 LEU A CA 1
ATOM 2683 C C . LEU A 1 356 ? -2.285 -9.724 5.313 1.00 82.25 356 LEU A C 1
ATOM 2685 O O . LEU A 1 356 ? -2.055 -8.650 5.860 1.00 82.25 356 LEU A O 1
ATOM 2689 N N . THR A 1 357 ? -2.813 -10.758 5.959 1.00 85.19 357 THR A N 1
ATOM 2690 C CA . THR A 1 357 ? -3.514 -10.643 7.249 1.00 85.19 357 THR A CA 1
ATOM 2691 C C . THR A 1 357 ? -2.611 -10.674 8.486 1.00 85.19 357 THR A C 1
ATOM 2693 O O . THR A 1 357 ? -3.072 -10.345 9.580 1.00 85.19 357 THR A O 1
ATOM 2696 N N . SER A 1 358 ? -1.338 -11.051 8.338 1.00 80.31 358 SER A N 1
ATOM 2697 C CA . SER A 1 358 ? -0.355 -11.130 9.430 1.00 80.31 358 SER A CA 1
ATOM 2698 C C . SER A 1 358 ? -0.012 -9.755 10.021 1.00 80.31 358 SER A C 1
ATOM 2700 O O . SER A 1 358 ? 0.067 -8.781 9.265 1.00 80.31 358 SER A O 1
ATOM 2702 N N . ALA A 1 359 ? 0.361 -9.706 11.304 1.00 80.56 359 ALA A N 1
ATOM 2703 C CA . ALA A 1 359 ? 0.785 -8.485 12.000 1.00 80.56 359 ALA A CA 1
ATOM 2704 C C . ALA A 1 359 ? 1.865 -7.687 11.252 1.00 80.56 359 ALA A C 1
ATOM 2706 O O . ALA A 1 359 ? 1.746 -6.483 11.055 1.00 80.56 359 ALA A O 1
ATOM 2707 N N . VAL A 1 360 ? 2.895 -8.369 10.736 1.00 80.12 360 VAL A N 1
ATOM 2708 C CA . VAL A 1 360 ? 4.012 -7.748 9.996 1.00 80.12 360 VAL A CA 1
ATOM 2709 C C . VAL A 1 360 ? 3.592 -7.074 8.683 1.00 80.12 360 VAL A C 1
ATOM 2711 O O . VAL A 1 360 ? 4.345 -6.279 8.124 1.00 80.12 360 VAL A O 1
ATOM 2714 N N . ASN A 1 361 ? 2.396 -7.370 8.171 1.00 82.25 361 ASN A N 1
ATOM 2715 C CA . ASN A 1 361 ? 1.819 -6.749 6.977 1.00 82.25 361 ASN A CA 1
ATOM 2716 C C . ASN A 1 361 ? 0.689 -5.765 7.305 1.00 82.25 361 ASN A C 1
ATOM 2718 O O . ASN A 1 361 ? 0.078 -5.227 6.386 1.00 82.25 361 ASN A O 1
ATOM 2722 N N . THR A 1 362 ? 0.441 -5.516 8.589 1.00 87.88 362 THR A N 1
ATOM 2723 C CA . THR A 1 362 ? -0.644 -4.667 9.063 1.00 87.88 362 THR A CA 1
ATOM 2724 C C . THR A 1 362 ? -0.070 -3.521 9.890 1.00 87.88 362 THR A C 1
ATOM 2726 O O . THR A 1 362 ? 0.629 -3.736 10.881 1.00 87.88 362 THR A O 1
ATOM 2729 N N . GLY A 1 363 ? -0.338 -2.291 9.458 1.00 92.62 363 GLY A N 1
ATOM 2730 C CA . GLY A 1 363 ? 0.090 -1.080 10.148 1.00 92.62 363 GLY A CA 1
ATOM 2731 C C . GLY A 1 363 ? -1.079 -0.221 10.603 1.00 92.62 363 GLY A C 1
ATOM 2732 O O . GLY A 1 363 ? -2.178 -0.321 10.059 1.00 92.62 363 GLY A O 1
ATOM 2733 N N . THR A 1 364 ? -0.818 0.656 11.566 1.00 96.00 364 THR A N 1
ATOM 2734 C CA . THR A 1 364 ? -1.738 1.707 12.006 1.00 96.00 364 THR A CA 1
ATOM 2735 C C . THR A 1 364 ? -1.015 3.048 12.032 1.00 96.00 364 THR A C 1
ATOM 2737 O O . THR A 1 364 ? 0.151 3.118 12.425 1.00 96.00 364 THR A O 1
ATOM 2740 N N . ALA A 1 365 ? -1.653 4.116 11.567 1.00 94.81 365 ALA A N 1
ATOM 2741 C CA . ALA A 1 365 ? -1.030 5.432 11.552 1.00 94.81 365 ALA A CA 1
ATOM 2742 C C . ALA A 1 365 ? -2.036 6.572 11.689 1.00 94.81 365 ALA A C 1
ATOM 2744 O O . ALA A 1 365 ? -3.185 6.502 11.259 1.00 94.81 365 ALA A O 1
ATOM 2745 N N . GLY A 1 366 ? -1.576 7.682 12.245 1.00 91.69 366 GLY A N 1
ATOM 2746 C CA . GLY A 1 366 ? -2.385 8.878 12.365 1.00 91.69 366 GLY A CA 1
ATOM 2747 C C . GLY A 1 366 ? -1.607 10.007 13.002 1.00 91.69 366 GLY A C 1
ATOM 2748 O O . GLY A 1 366 ? -0.422 9.880 13.319 1.00 91.69 366 GLY A O 1
ATOM 2749 N N . SER A 1 367 ? -2.297 11.126 13.203 1.00 87.31 367 SER A N 1
ATOM 2750 C CA . SER A 1 367 ? -1.672 12.311 13.762 1.00 87.31 367 SER A CA 1
ATOM 2751 C C . SER A 1 367 ? -2.412 12.926 14.936 1.00 87.31 367 SER A C 1
ATOM 2753 O O . SER A 1 367 ? -3.634 12.817 15.034 1.00 87.31 367 SER A O 1
ATOM 2755 N N . SER A 1 368 ? -1.674 13.593 15.830 1.00 89.44 368 SER A N 1
ATOM 2756 C CA . SER A 1 368 ? -2.212 14.182 17.052 1.00 89.44 368 SER A CA 1
ATOM 2757 C C . SER A 1 368 ? -2.900 13.087 17.871 1.00 89.44 368 SER A C 1
ATOM 2759 O O . SER A 1 368 ? -2.250 12.101 18.232 1.00 89.44 368 SER A O 1
ATOM 2761 N N . LEU A 1 369 ? -4.205 13.196 18.116 1.00 91.25 369 LEU A N 1
ATOM 2762 C CA . LEU A 1 369 ? -4.989 12.118 18.720 1.00 91.25 369 LEU A CA 1
ATOM 2763 C C . LEU A 1 369 ? -4.943 10.811 17.900 1.00 91.25 369 LEU A C 1
ATOM 2765 O O . LEU A 1 369 ? -4.829 9.733 18.471 1.00 91.25 369 LEU A O 1
ATOM 2769 N N . GLY A 1 370 ? -4.911 10.896 16.567 1.00 92.88 370 GLY A N 1
ATOM 2770 C CA . GLY A 1 370 ? -4.687 9.752 15.677 1.00 92.88 370 GLY A CA 1
ATOM 2771 C C . GLY A 1 370 ? -3.314 9.084 15.872 1.00 92.88 370 GLY A C 1
ATOM 2772 O O . GLY A 1 370 ? -3.162 7.886 15.646 1.00 92.88 370 GLY A O 1
ATOM 2773 N N . GLY A 1 371 ? -2.309 9.844 16.316 1.00 91.56 371 GLY A N 1
ATOM 2774 C CA . GLY A 1 371 ? -0.971 9.325 16.597 1.00 91.56 371 GLY A CA 1
ATOM 2775 C C . GLY A 1 371 ? -0.938 8.521 17.895 1.00 91.56 371 GLY A C 1
ATOM 2776 O O . GLY A 1 371 ? -0.446 7.398 17.903 1.00 91.56 371 GLY A O 1
ATOM 2777 N N . ILE A 1 372 ? -1.525 9.046 18.978 1.00 92.19 372 ILE A N 1
ATOM 2778 C CA . ILE A 1 372 ? -1.581 8.305 20.247 1.00 92.19 372 ILE A CA 1
ATOM 2779 C C . ILE A 1 372 ? -2.463 7.055 20.152 1.00 92.19 372 ILE A C 1
ATOM 2781 O O . ILE A 1 372 ? -2.065 6.022 20.689 1.00 92.19 372 ILE A O 1
ATOM 2785 N N . ILE A 1 373 ? -3.601 7.096 19.443 1.00 94.88 373 ILE A N 1
ATOM 2786 C CA . ILE A 1 373 ? -4.426 5.891 19.262 1.00 94.88 373 ILE A CA 1
ATOM 2787 C C . ILE A 1 373 ? -3.697 4.828 18.432 1.00 94.88 373 ILE A C 1
ATOM 2789 O O . ILE A 1 373 ? -3.749 3.659 18.795 1.00 94.88 373 ILE A O 1
ATOM 2793 N N . SER A 1 374 ? -2.924 5.220 17.409 1.00 95.19 374 SER A N 1
ATOM 2794 C CA . SER A 1 374 ? -2.069 4.289 16.650 1.00 95.19 374 SER A CA 1
ATOM 2795 C C . SER A 1 374 ? -1.068 3.583 17.561 1.00 95.19 374 SER A C 1
ATOM 2797 O O . SER A 1 374 ? -0.938 2.358 17.535 1.00 95.19 374 SER A O 1
ATOM 2799 N N . THR A 1 375 ? -0.388 4.351 18.414 1.00 92.94 375 THR A N 1
ATOM 2800 C CA . THR A 1 375 ? 0.569 3.795 19.368 1.00 92.94 375 THR A CA 1
ATOM 2801 C C . THR A 1 375 ? -0.110 2.882 20.384 1.00 92.94 375 THR A C 1
ATOM 2803 O O . THR A 1 375 ? 0.362 1.776 20.636 1.00 92.94 375 THR A O 1
ATOM 2806 N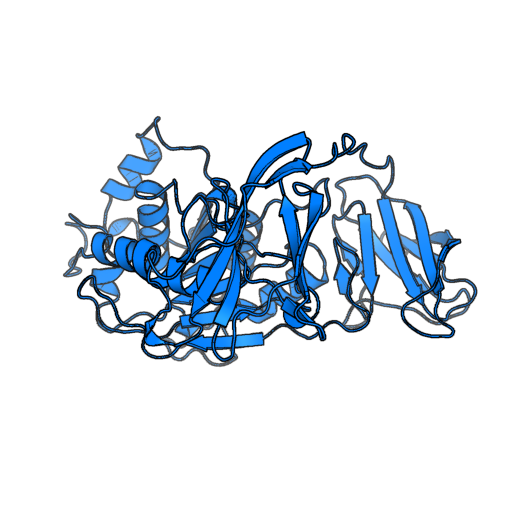 N . PHE A 1 376 ? -1.256 3.300 20.926 1.00 93.38 376 PHE A N 1
ATOM 2807 C CA . PHE A 1 376 ? -2.057 2.484 21.834 1.00 93.38 376 PHE A CA 1
ATOM 2808 C C . PHE A 1 376 ? -2.497 1.166 21.185 1.00 93.38 376 PHE A C 1
ATOM 2810 O O . PHE A 1 376 ? -2.402 0.118 21.821 1.00 93.38 376 PHE A O 1
ATOM 2817 N N . MET A 1 377 ? -2.934 1.192 19.925 1.00 94.81 377 MET A N 1
ATOM 2818 C CA . MET A 1 377 ? -3.368 -0.002 19.204 1.00 94.81 377 MET A CA 1
ATOM 2819 C C . MET A 1 377 ? -2.236 -1.013 19.034 1.00 94.81 377 MET A C 1
ATOM 2821 O O . MET A 1 377 ? -2.438 -2.187 19.323 1.00 94.81 377 MET A O 1
ATOM 2825 N N . GLY A 1 378 ? -1.037 -0.585 18.633 1.00 91.88 378 GLY A N 1
ATOM 2826 C CA . GLY A 1 378 ? 0.076 -1.527 18.522 1.00 91.88 378 GLY A CA 1
ATOM 2827 C C . GLY A 1 378 ? 0.562 -2.057 19.882 1.00 91.88 378 GLY A C 1
ATOM 2828 O O . GLY A 1 378 ? 0.967 -3.208 19.960 1.00 91.88 378 GLY A O 1
ATOM 2829 N N . LEU A 1 379 ? 0.494 -1.261 20.962 1.00 90.94 379 LEU A N 1
ATOM 2830 C CA . LEU A 1 379 ? 0.876 -1.717 22.312 1.00 90.94 379 LEU A CA 1
ATOM 2831 C C . LEU A 1 379 ? -0.079 -2.784 22.864 1.00 90.94 379 LEU A C 1
ATOM 2833 O O . LEU A 1 379 ? 0.317 -3.617 23.680 1.00 90.94 379 LEU A O 1
ATOM 2837 N N . ASN A 1 380 ? -1.357 -2.706 22.492 1.00 91.94 380 ASN A N 1
ATOM 2838 C CA . ASN A 1 380 ? -2.425 -3.522 23.077 1.00 91.94 380 ASN A CA 1
ATOM 2839 C C . ASN A 1 380 ? -2.967 -4.600 22.130 1.00 91.94 380 ASN A C 1
ATOM 2841 O O . ASN A 1 380 ? -3.758 -5.431 22.564 1.00 91.94 380 ASN A O 1
ATOM 2845 N N . ALA A 1 381 ? -2.552 -4.587 20.865 1.00 93.12 381 ALA A N 1
ATOM 2846 C CA . ALA A 1 381 ? -2.838 -5.629 19.885 1.00 93.12 381 ALA A CA 1
ATOM 2847 C C . ALA A 1 381 ? -1.647 -5.837 18.921 1.00 93.12 381 ALA A C 1
ATOM 2849 O O . ALA A 1 381 ? -1.810 -5.715 17.699 1.00 93.12 381 ALA A O 1
ATOM 2850 N N . PRO A 1 382 ? -0.423 -6.096 19.421 1.00 88.62 382 PRO A N 1
ATOM 2851 C CA . PRO A 1 382 ? 0.759 -6.250 18.571 1.00 88.62 382 PRO A CA 1
ATOM 2852 C C . PRO A 1 382 ? 0.708 -7.473 17.645 1.00 88.62 382 PRO A C 1
ATOM 2854 O O . PRO A 1 382 ? 1.345 -7.485 16.593 1.00 88.62 382 PRO A O 1
ATOM 2857 N N . GLU A 1 383 ? -0.074 -8.494 17.998 1.00 86.38 383 GLU A N 1
ATOM 2858 C CA . GLU A 1 383 ? -0.405 -9.636 17.139 1.00 86.38 383 GLU A CA 1
ATOM 2859 C C . GLU A 1 383 ? -1.258 -9.236 15.925 1.00 86.38 383 GLU A C 1
ATOM 2861 O O . GLU A 1 383 ? -1.365 -9.986 14.954 1.00 86.38 383 GLU A O 1
ATOM 2866 N N . THR A 1 384 ? -1.840 -8.035 15.965 1.00 89.62 384 THR A N 1
ATOM 2867 C CA . THR A 1 384 ? -2.593 -7.436 14.864 1.00 89.62 384 THR A CA 1
ATOM 2868 C C . THR A 1 384 ? -1.799 -6.331 14.170 1.00 89.62 384 THR A C 1
ATOM 2870 O O . THR A 1 384 ? -1.757 -6.312 12.943 1.00 89.62 384 THR A O 1
ATOM 2873 N N . PHE A 1 385 ? -1.165 -5.419 14.914 1.00 91.12 385 PHE A N 1
ATOM 2874 C CA . PHE A 1 385 ? -0.495 -4.231 14.374 1.00 91.12 385 PHE A CA 1
ATOM 2875 C C . PHE A 1 385 ? 0.992 -4.219 14.744 1.00 91.12 385 PHE A C 1
ATOM 2877 O O . PHE A 1 385 ? 1.369 -3.768 15.823 1.00 91.12 385 PHE A O 1
ATOM 2884 N N . ALA A 1 386 ? 1.860 -4.649 13.824 1.00 84.19 386 ALA A N 1
ATOM 2885 C CA . ALA A 1 386 ? 3.311 -4.653 14.058 1.00 84.19 386 ALA A CA 1
ATOM 2886 C C . ALA A 1 386 ? 4.026 -3.409 13.500 1.00 84.19 386 ALA A C 1
ATOM 2888 O O . ALA A 1 386 ? 5.260 -3.357 13.477 1.00 84.19 386 ALA A O 1
ATOM 2889 N N . LYS A 1 387 ? 3.277 -2.425 12.988 1.00 86.31 387 LYS A N 1
ATOM 2890 C CA . LYS A 1 387 ? 3.826 -1.194 12.408 1.00 86.31 387 LYS A CA 1
ATOM 2891 C C . LYS A 1 387 ? 2.999 0.019 12.810 1.00 86.31 387 LYS A C 1
ATOM 2893 O O . LYS A 1 387 ? 1.782 0.010 12.640 1.00 86.31 387 LYS A O 1
ATOM 2898 N N . ILE A 1 388 ? 3.661 1.063 13.294 1.00 89.75 388 ILE A N 1
ATOM 2899 C CA . ILE A 1 388 ? 3.028 2.296 13.763 1.00 89.75 388 ILE A CA 1
ATOM 2900 C C . ILE A 1 388 ? 3.636 3.510 13.079 1.00 89.75 388 ILE A C 1
ATOM 2902 O O . ILE A 1 388 ? 4.856 3.668 13.067 1.00 89.75 388 ILE A O 1
ATOM 2906 N N . GLY A 1 389 ? 2.772 4.397 12.589 1.00 89.81 389 GLY A N 1
ATOM 2907 C CA . GLY A 1 389 ? 3.113 5.775 12.247 1.00 89.81 389 GLY A CA 1
ATOM 2908 C C . GLY A 1 389 ? 2.466 6.767 13.212 1.00 89.81 389 GLY A C 1
ATOM 2909 O O . GLY A 1 389 ? 1.289 7.089 13.060 1.00 89.81 389 GLY A O 1
ATOM 2910 N N . ALA A 1 390 ? 3.228 7.276 14.179 1.00 88.12 390 ALA A N 1
ATOM 2911 C CA . ALA A 1 390 ? 2.776 8.273 15.145 1.00 88.12 390 ALA A CA 1
ATOM 2912 C C . ALA A 1 390 ? 3.278 9.671 14.744 1.00 88.12 390 ALA A C 1
ATOM 2914 O O . ALA A 1 390 ? 4.423 10.041 15.006 1.00 88.12 390 ALA A O 1
ATOM 2915 N N . LEU A 1 391 ? 2.415 10.458 14.092 1.00 84.75 391 LEU A N 1
ATOM 2916 C CA . LEU A 1 391 ? 2.770 11.776 13.556 1.00 84.75 391 LEU A CA 1
ATOM 2917 C C . LEU A 1 391 ? 2.357 12.892 14.516 1.00 84.75 391 LEU A C 1
ATOM 2919 O O . LEU A 1 391 ? 1.171 13.165 14.679 1.00 84.75 391 LEU A O 1
ATOM 2923 N N . SER A 1 392 ? 3.315 13.571 15.139 1.00 84.12 392 SER A N 1
ATOM 2924 C CA . SER A 1 392 ? 3.076 14.587 16.178 1.00 84.12 392 SER A CA 1
ATOM 2925 C C . SER A 1 392 ? 2.034 14.108 17.210 1.00 84.12 392 SER A C 1
ATOM 2927 O O . SER A 1 392 ? 0.977 14.732 17.355 1.00 84.12 392 SER A O 1
ATOM 2929 N N . PRO A 1 393 ? 2.251 12.934 17.842 1.00 88.12 393 PRO A N 1
ATOM 2930 C CA . PRO A 1 393 ? 1.240 12.279 18.661 1.00 88.12 393 PRO A CA 1
ATOM 2931 C C . PRO A 1 393 ? 0.910 13.107 19.906 1.00 88.12 393 PRO A C 1
ATOM 2933 O O . PRO A 1 393 ? 1.790 13.649 20.571 1.00 88.12 393 PRO A O 1
ATOM 2936 N N . ALA A 1 394 ? -0.372 13.166 20.263 1.00 88.06 394 ALA A N 1
ATOM 2937 C CA . ALA A 1 394 ? -0.859 13.906 21.425 1.00 88.06 394 ALA A CA 1
ATOM 2938 C C . ALA A 1 394 ? -0.595 13.156 22.745 1.00 88.06 394 ALA A C 1
ATOM 2940 O O . ALA A 1 394 ? -1.505 12.955 23.538 1.00 88.06 394 ALA A O 1
ATOM 2941 N N . TYR A 1 395 ? 0.640 12.718 23.002 1.00 87.88 395 TYR A N 1
ATOM 2942 C CA . TYR A 1 395 ? 0.988 11.920 24.186 1.00 87.88 395 TYR A CA 1
ATOM 2943 C C . TYR A 1 395 ? 0.692 12.597 25.528 1.00 87.88 395 TYR A C 1
ATOM 2945 O O . TYR A 1 395 ? 0.488 11.910 26.526 1.00 87.88 395 TYR A O 1
ATOM 2953 N N . TRP A 1 396 ? 0.577 13.925 25.546 1.00 85.00 396 TRP A N 1
ATOM 2954 C CA . TRP A 1 396 ? 0.172 14.697 26.720 1.00 85.00 396 TRP A CA 1
ATOM 2955 C C . TRP A 1 396 ? -1.225 14.332 27.255 1.00 85.00 396 TRP A C 1
ATOM 2957 O O . TRP A 1 396 ? -1.492 14.594 28.424 1.00 85.00 396 TRP A O 1
ATOM 2967 N N . VAL A 1 397 ? -2.099 13.704 26.453 1.00 83.19 397 VAL A N 1
ATOM 2968 C CA . VAL A 1 397 ? -3.434 13.272 26.918 1.00 83.19 397 VAL A CA 1
ATOM 2969 C C . VAL A 1 397 ? -3.376 12.013 27.785 1.00 83.19 397 VAL A C 1
ATOM 2971 O O . VAL A 1 397 ? -4.245 11.794 28.624 1.00 83.19 397 VAL A O 1
ATOM 2974 N N . ASN A 1 398 ? -2.362 11.161 27.598 1.00 82.81 398 ASN A N 1
ATOM 2975 C CA . ASN A 1 398 ? -2.204 9.934 28.371 1.00 82.81 398 ASN A CA 1
ATOM 2976 C C . ASN A 1 398 ? -0.725 9.522 28.447 1.00 82.81 398 ASN A C 1
ATOM 2978 O O . ASN A 1 398 ? -0.202 8.814 27.583 1.00 82.81 398 ASN A O 1
ATOM 2982 N N . LEU A 1 399 ? -0.068 9.938 29.532 1.00 82.88 399 LEU A N 1
ATOM 2983 C CA . LEU A 1 399 ? 1.345 9.644 29.779 1.00 82.88 399 LEU A CA 1
ATOM 2984 C C . LEU A 1 399 ? 1.621 8.151 30.026 1.00 82.88 399 LEU A C 1
ATOM 2986 O O . LEU A 1 399 ? 2.758 7.720 29.851 1.00 82.88 399 LEU A O 1
ATOM 2990 N N . ASN A 1 400 ? 0.612 7.332 30.353 1.00 82.69 400 ASN A N 1
ATOM 2991 C CA . ASN A 1 400 ? 0.815 5.891 30.540 1.00 82.69 400 ASN A CA 1
ATOM 2992 C C . ASN A 1 400 ? 1.214 5.193 29.235 1.00 82.69 400 ASN A C 1
ATOM 2994 O O . ASN A 1 400 ? 1.976 4.229 29.274 1.00 82.69 400 ASN A O 1
ATOM 2998 N N . VAL A 1 401 ? 0.761 5.697 28.078 1.00 84.50 401 VAL A N 1
ATOM 2999 C CA . VAL A 1 401 ? 1.220 5.203 26.768 1.00 84.50 401 VAL A CA 1
ATOM 3000 C C . VAL A 1 401 ? 2.724 5.420 26.613 1.00 84.50 401 VAL A C 1
ATOM 3002 O O . VAL A 1 401 ? 3.432 4.506 26.199 1.00 84.50 401 VAL A O 1
ATOM 3005 N N . VAL A 1 402 ? 3.219 6.602 26.993 1.00 82.44 402 VAL A N 1
ATOM 3006 C CA . VAL A 1 402 ? 4.651 6.933 26.931 1.00 82.44 402 VAL A CA 1
ATOM 3007 C C . VAL A 1 402 ? 5.448 6.075 27.899 1.00 82.44 402 VAL A C 1
ATOM 3009 O O . VAL A 1 402 ? 6.443 5.481 27.499 1.00 82.44 402 VAL A O 1
ATOM 3012 N N . ASN A 1 403 ? 4.985 5.964 29.145 1.00 84.56 403 ASN A N 1
ATOM 3013 C CA . ASN A 1 403 ? 5.649 5.149 30.158 1.00 84.56 403 ASN A CA 1
ATOM 3014 C C . ASN A 1 403 ? 5.779 3.699 29.697 1.00 84.56 403 ASN A C 1
ATOM 3016 O O . ASN A 1 403 ? 6.853 3.118 29.810 1.00 84.56 403 ASN A O 1
ATOM 3020 N N . ARG A 1 404 ? 4.721 3.115 29.127 1.00 85.56 404 ARG A N 1
ATOM 3021 C CA . ARG A 1 404 ? 4.780 1.740 28.629 1.00 85.56 404 ARG A CA 1
ATOM 3022 C C . ARG A 1 404 ? 5.757 1.585 27.460 1.00 85.56 404 ARG A C 1
ATOM 3024 O O . ARG A 1 404 ? 6.535 0.644 27.473 1.00 85.56 404 ARG A O 1
ATOM 3031 N N . LEU A 1 405 ? 5.790 2.519 26.504 1.00 82.12 405 LEU A N 1
ATOM 3032 C CA . LEU A 1 405 ? 6.767 2.491 25.400 1.00 82.12 405 LEU A CA 1
ATOM 3033 C C . LEU A 1 405 ? 8.225 2.480 25.868 1.00 82.12 405 LEU A C 1
ATOM 3035 O O . LEU A 1 405 ? 9.066 1.900 25.188 1.00 82.12 405 LEU A O 1
ATOM 3039 N N . THR A 1 406 ? 8.535 3.163 26.971 1.00 80.81 406 THR A N 1
ATOM 3040 C CA . THR A 1 406 ? 9.915 3.345 27.440 1.00 80.81 406 THR A CA 1
ATOM 3041 C C . THR A 1 406 ? 10.346 2.324 28.487 1.00 80.81 406 THR A C 1
ATOM 3043 O O . THR A 1 406 ? 11.546 2.153 28.691 1.00 80.81 406 THR A O 1
ATOM 3046 N N . THR A 1 407 ? 9.402 1.656 29.156 1.00 83.00 407 THR A N 1
ATOM 3047 C CA . THR A 1 407 ? 9.696 0.773 30.301 1.00 83.00 407 THR A CA 1
ATOM 3048 C C . THR A 1 407 ? 9.348 -0.692 30.076 1.00 83.00 407 THR A C 1
ATOM 3050 O O . THR A 1 407 ? 9.915 -1.556 30.743 1.00 83.00 407 THR A O 1
ATOM 3053 N N . ASP A 1 408 ? 8.445 -1.000 29.145 1.00 81.50 408 ASP A N 1
ATOM 3054 C CA . ASP A 1 408 ? 8.003 -2.369 28.903 1.00 81.50 408 ASP A CA 1
ATOM 3055 C C . ASP A 1 408 ? 9.006 -3.099 27.997 1.00 81.50 408 ASP A C 1
ATOM 3057 O O . ASP A 1 408 ? 8.976 -3.005 26.770 1.00 81.50 408 ASP A O 1
ATOM 3061 N N . ALA A 1 409 ? 9.922 -3.845 28.613 1.00 76.00 409 ALA A N 1
ATOM 3062 C CA . ALA A 1 409 ? 10.912 -4.647 27.894 1.00 76.00 409 ALA A CA 1
ATOM 3063 C C . ALA A 1 409 ? 10.302 -5.866 27.170 1.00 76.00 409 ALA A C 1
ATOM 3065 O O . ALA A 1 409 ? 11.006 -6.533 26.413 1.00 76.00 409 ALA A O 1
ATOM 3066 N N . SER A 1 410 ? 9.017 -6.174 27.398 1.00 76.25 410 SER A N 1
ATOM 3067 C CA . SER A 1 410 ? 8.317 -7.298 26.761 1.00 76.25 410 SER A CA 1
ATOM 3068 C C . SER A 1 410 ? 7.676 -6.938 25.418 1.00 76.25 410 SER A C 1
ATOM 3070 O O . SER A 1 410 ? 7.076 -7.799 24.768 1.00 76.25 410 SER A O 1
ATOM 3072 N N . LEU A 1 411 ? 7.805 -5.679 24.981 1.00 70.06 411 LEU A N 1
ATOM 3073 C CA . LEU A 1 411 ? 7.232 -5.231 23.720 1.00 70.06 411 LEU A CA 1
ATOM 3074 C C . LEU A 1 411 ? 7.807 -6.030 22.534 1.00 70.06 411 LEU A C 1
ATOM 3076 O O . LEU A 1 411 ? 9.019 -6.239 22.446 1.00 70.06 411 LEU A O 1
ATOM 3080 N N . PRO A 1 412 ? 6.948 -6.488 21.607 1.00 68.62 412 PRO A N 1
ATOM 3081 C CA . PRO A 1 412 ? 7.370 -7.339 20.504 1.00 68.62 412 PRO A CA 1
ATOM 3082 C C . PRO A 1 412 ? 8.221 -6.571 19.494 1.00 68.62 412 PRO A C 1
ATOM 3084 O O . PRO A 1 412 ? 8.268 -5.344 19.488 1.00 68.62 412 PRO A O 1
ATOM 3087 N N . ASN A 1 413 ? 8.879 -7.293 18.587 1.00 64.12 413 ASN A N 1
ATOM 3088 C CA . ASN A 1 413 ? 9.666 -6.671 17.525 1.00 64.12 413 ASN A CA 1
ATOM 3089 C C . ASN A 1 413 ? 8.744 -6.061 16.447 1.00 64.12 413 ASN A C 1
ATOM 3091 O O . ASN A 1 413 ? 8.365 -6.703 15.467 1.00 64.12 413 ASN A O 1
ATOM 3095 N N . TRP A 1 414 ? 8.349 -4.817 16.681 1.00 74.06 414 TRP A N 1
ATOM 3096 C CA . TRP A 1 414 ? 7.473 -3.973 15.870 1.00 74.06 414 TRP A CA 1
ATOM 3097 C C . TRP A 1 414 ? 8.209 -2.718 15.380 1.00 74.06 414 TRP A C 1
ATOM 3099 O O . TRP A 1 414 ? 9.189 -2.268 15.976 1.00 74.06 414 TRP A O 1
ATOM 3109 N N . ARG A 1 415 ? 7.748 -2.132 14.271 1.00 77.75 415 ARG A N 1
ATOM 3110 C CA . ARG A 1 415 ? 8.313 -0.882 13.741 1.00 77.75 415 ARG A CA 1
ATOM 3111 C C . ARG A 1 415 ? 7.491 0.300 14.207 1.00 77.75 415 ARG A C 1
ATOM 3113 O O . ARG A 1 415 ? 6.330 0.418 13.833 1.00 77.75 415 ARG A O 1
ATOM 3120 N N . HIS A 1 416 ? 8.107 1.203 14.951 1.00 81.12 416 HIS A N 1
ATOM 3121 C CA . HIS A 1 416 ? 7.456 2.415 15.422 1.00 81.12 416 HIS A CA 1
ATOM 3122 C C . HIS A 1 416 ? 8.153 3.638 14.826 1.00 81.12 416 HIS A C 1
ATOM 3124 O O . HIS A 1 416 ? 9.308 3.918 15.136 1.00 81.12 416 HIS A O 1
ATOM 3130 N N . TYR A 1 417 ? 7.449 4.353 13.951 1.00 81.94 417 TYR A N 1
ATOM 3131 C CA . TYR A 1 417 ? 7.845 5.683 13.514 1.00 81.94 417 TYR A CA 1
ATOM 3132 C C . TYR A 1 417 ? 7.221 6.728 14.421 1.00 81.94 417 TYR A C 1
ATOM 3134 O O . TYR A 1 417 ? 5.998 6.759 14.573 1.00 81.94 417 TYR A O 1
ATOM 3142 N N . LEU A 1 418 ? 8.057 7.607 14.957 1.00 80.81 418 LEU A N 1
ATOM 3143 C CA . LEU A 1 418 ? 7.624 8.779 15.687 1.00 80.81 418 LEU A CA 1
ATOM 3144 C C . LEU A 1 418 ? 8.255 10.015 15.066 1.00 80.81 418 LEU A C 1
ATOM 3146 O O . LEU A 1 418 ? 9.461 10.063 14.833 1.00 80.81 418 LEU A O 1
ATOM 3150 N N . ASP A 1 419 ? 7.424 11.020 14.850 1.00 75.88 419 ASP A N 1
ATOM 3151 C CA . ASP A 1 419 ? 7.848 12.354 14.460 1.00 75.88 419 ASP A CA 1
ATOM 3152 C C . ASP A 1 419 ? 7.110 13.385 15.320 1.00 75.88 419 ASP A C 1
ATOM 3154 O O . ASP A 1 419 ? 5.946 13.193 15.668 1.00 75.88 419 ASP A O 1
ATOM 3158 N N . SER A 1 420 ? 7.778 14.480 15.667 1.00 71.19 420 SER A N 1
ATOM 3159 C CA . SER A 1 420 ? 7.173 15.645 16.313 1.00 71.19 420 SER A CA 1
ATOM 3160 C C . SER A 1 420 ? 7.766 16.892 15.675 1.00 71.19 420 SER A C 1
ATOM 3162 O O . SER A 1 420 ? 8.981 16.980 15.521 1.00 71.19 420 SER A O 1
ATOM 3164 N N . GLY A 1 421 ? 6.899 17.807 15.236 1.00 58.59 421 GLY A N 1
ATOM 3165 C CA . GLY A 1 421 ? 7.296 19.092 14.647 1.00 58.59 421 GLY A CA 1
ATOM 3166 C C . GLY A 1 421 ? 7.362 20.220 15.655 1.00 58.59 421 GLY A C 1
ATOM 3167 O O . GLY A 1 421 ? 6.783 20.051 16.753 1.00 58.59 421 GLY A O 1
#

Foldseek 3Di:
DALQDLVLLLVQQLLLFPFQQDDFPPQFFWDKDKDADDLDPQKFKFKAWCDLQQPNLFPLQTDTFDDDPRRMTMATTTHGAQDKTKMWMWMFGNDPVRRPPRPRTDTDDDIDIDHHHHDPDPPQPQAAKEKEKDLQPWKWKWWPPDVPDTDTFTWDFDAPHQDPSITITMTTDHDGRQDKIWIWMDSVPPDIDDAPPRGTQIANHRYWYDDDNFTHSDDAHNDKAAKDKDKDAFFDAPLPDGTWMKIKIFHIRQVVCRHDAFFEEEEEQLQQEDDDWRPDVVTHHNHNRVSCNVCCRSHRGPGHMYIYTHDDPCLQQCLAAAPFPFDPRPHHNLVSNLCCCQVRVLSVPSSVGRHSQFQSSYAYEYEASSLSSRLVSCQPPVRGHQRYSREQYVCRRPVVSVVCVVPVPVRDNGHYDYDHD

Sequence (421 aa):
MNLSVPGKIVVALLLAVNPLHALGPDQLVTTDMTYTFDVGFGNSIFVGAPIPQLGDGQMITAPKLVYTPGAVWTAKVGLPPNTTFTYRFYNRADSPSSIGNSSNGTQLGASITKTTAAKPGVTLPATKTVYYHSAWATPVLQVETTPGTYADFPMTTVGAGRAPGEQRWRATGFGTPGTLVKFRVFDGTSNYDLAPGGQLYTTYLDTMFLQDGGIYNYFPAASVSASRIETISSVASPQGLQSRSLRIYLPRGYDQHTTRSYPVLYMHDGQNLYGTTGSGFPPVHWNVDGTLDKLISTGQVRELIVVGIDNTSARNSEYTPPGAPAGGLSGGTGDKYLAYVRDTVRPLINSTYRTLTSAVNTGTAGSSLGGIISTFMGLNAPETFAKIGALSPAYWVNLNVVNRLTTDASLPNWRHYLDSG